Protein AF-A0A0S2UP82-F1 (afdb_monomer)

Nearest PDB structures (foldseek):
  8gy3-assembly1_A  TM=8.854E-01  e=1.194E-16  Gluconobacter oxydans
  8gy2-assembly1_B  TM=7.732E-01  e=1.915E-17  Gluconobacter oxydans 621H
  8xcm-assembly1_C  TM=7.818E-01  e=4.531E-17  Gluconobacter japonicus
  7w2j-assembly1_C  TM=7.957E-01  e=3.551E-15  Gluconobacter japonicus
  6onq-assembly1_A  TM=4.990E-01  e=2.376E+00  Methylorubrum extorquens

Structure (mmCIF, N/CA/C/O backbone):
data_AF-A0A0S2UP82-F1
#
_entry.id   AF-A0A0S2UP82-F1
#
loop_
_atom_site.group_PDB
_atom_site.id
_atom_site.type_symbol
_atom_site.label_atom_id
_atom_site.label_alt_id
_atom_site.label_comp_id
_atom_site.label_asym_id
_atom_site.label_entity_id
_atom_site.label_seq_id
_atom_site.pdbx_PDB_ins_code
_atom_site.Cartn_x
_atom_site.Cartn_y
_atom_site.Cartn_z
_atom_site.occupancy
_atom_site.B_iso_or_equiv
_atom_site.auth_seq_id
_atom_site.auth_comp_id
_atom_site.auth_asym_id
_atom_site.auth_atom_id
_atom_site.pdbx_PDB_model_num
ATOM 1 N N . MET A 1 1 ? -39.864 35.328 -33.138 1.00 43.16 1 MET A N 1
ATOM 2 C CA . MET A 1 1 ? -38.556 34.796 -33.586 1.00 43.16 1 MET A CA 1
ATOM 3 C C . MET A 1 1 ? -37.488 35.324 -32.636 1.00 43.16 1 MET A C 1
ATOM 5 O O . MET A 1 1 ? -37.405 36.530 -32.463 1.00 43.16 1 MET A O 1
ATOM 9 N N . LEU A 1 2 ? -36.762 34.452 -31.930 1.00 46.56 2 LEU A N 1
ATOM 10 C CA . LEU A 1 2 ? -35.739 34.853 -30.951 1.00 46.56 2 LEU A CA 1
ATOM 11 C C . LEU A 1 2 ? -34.425 35.199 -31.675 1.00 46.56 2 LEU A C 1
ATOM 13 O O . LEU A 1 2 ? -33.705 34.295 -32.091 1.00 46.56 2 LEU A O 1
ATOM 17 N N . ASN A 1 3 ? -34.110 36.494 -31.800 1.00 61.91 3 ASN A N 1
ATOM 18 C CA . ASN A 1 3 ? -32.797 36.988 -32.236 1.00 61.91 3 ASN A CA 1
ATOM 19 C C . ASN A 1 3 ? -31.794 36.856 -31.080 1.00 61.91 3 ASN A C 1
ATOM 21 O O . ASN A 1 3 ? -31.500 37.817 -30.373 1.00 61.91 3 ASN A O 1
ATOM 25 N N . ILE A 1 4 ? -31.288 35.643 -30.855 1.00 60.47 4 ILE A N 1
ATOM 26 C CA . ILE A 1 4 ? -30.150 35.444 -29.953 1.00 60.47 4 ILE A CA 1
ATOM 27 C C . ILE A 1 4 ? -28.908 35.936 -30.695 1.00 60.47 4 ILE A C 1
ATOM 29 O O . ILE A 1 4 ? -28.496 35.348 -31.697 1.00 60.47 4 ILE A O 1
ATOM 33 N N . ASN A 1 5 ? -28.331 37.035 -30.216 1.00 81.06 5 ASN A N 1
ATOM 34 C CA . ASN A 1 5 ? -27.203 37.691 -30.862 1.00 81.06 5 ASN A CA 1
ATOM 35 C C . ASN A 1 5 ? -25.963 36.772 -30.807 1.00 81.06 5 ASN A C 1
ATOM 37 O O . ASN A 1 5 ? -25.703 36.127 -29.787 1.00 81.06 5 ASN A O 1
ATOM 41 N N . PHE A 1 6 ? -25.178 36.695 -31.886 1.00 78.88 6 PHE A N 1
ATOM 42 C CA . PHE A 1 6 ? -24.042 35.761 -32.021 1.00 78.88 6 PHE A CA 1
ATOM 43 C C . PHE A 1 6 ? -23.052 35.833 -30.837 1.00 78.88 6 PHE A C 1
ATOM 45 O O . PHE A 1 6 ? -22.514 34.812 -30.396 1.00 78.88 6 PHE A O 1
ATOM 52 N N . LEU A 1 7 ? -22.877 37.027 -30.256 1.00 77.50 7 LEU A N 1
ATOM 53 C CA . LEU A 1 7 ? -22.062 37.254 -29.058 1.00 77.50 7 LEU A CA 1
ATOM 54 C C . LEU A 1 7 ? -22.551 36.480 -27.821 1.00 77.50 7 LEU A C 1
ATOM 56 O O . LEU A 1 7 ? -21.724 35.973 -27.061 1.00 77.50 7 LEU A O 1
ATOM 60 N N . GLU A 1 8 ? -23.862 36.353 -27.607 1.00 81.12 8 GLU A N 1
ATOM 61 C CA . GLU A 1 8 ? -24.421 35.647 -26.445 1.00 81.12 8 GLU A CA 1
ATOM 62 C C . GLU A 1 8 ? -24.171 34.140 -26.534 1.00 81.12 8 GLU A C 1
ATOM 64 O O . GLU A 1 8 ? -23.766 33.509 -25.552 1.00 81.12 8 GLU A O 1
ATOM 69 N N . ILE A 1 9 ? -24.320 33.565 -27.733 1.00 81.88 9 ILE A N 1
ATOM 70 C CA . ILE A 1 9 ? -23.999 32.156 -28.002 1.00 81.88 9 ILE A CA 1
ATOM 71 C C . ILE A 1 9 ? -22.512 31.902 -27.727 1.00 81.88 9 ILE A C 1
ATOM 73 O O . ILE A 1 9 ? -22.159 30.920 -27.057 1.00 81.88 9 ILE A O 1
ATOM 77 N N . LEU A 1 10 ? -21.640 32.813 -28.173 1.00 84.31 10 LEU A N 1
ATOM 78 C CA . LEU A 1 10 ? -20.202 32.739 -27.929 1.00 84.31 10 LEU A CA 1
ATOM 79 C C . LEU A 1 10 ? -19.894 32.780 -26.420 1.00 84.31 10 LEU A C 1
ATOM 81 O O . LEU A 1 10 ? -19.148 31.935 -25.912 1.00 84.31 10 LEU A O 1
ATOM 85 N N . LEU A 1 11 ? -20.518 33.698 -25.675 1.00 84.00 11 LEU A N 1
ATOM 86 C CA . LEU A 1 11 ? -20.323 33.851 -24.230 1.00 84.00 11 LEU A CA 1
ATOM 87 C C . LEU A 1 11 ? -20.785 32.603 -23.453 1.00 84.00 11 LEU A C 1
ATOM 89 O O . LEU A 1 11 ? -20.078 32.102 -22.566 1.00 84.00 11 LEU A O 1
ATOM 93 N N . ILE A 1 12 ? -21.939 32.034 -23.812 1.00 83.19 12 ILE A N 1
ATOM 94 C CA . ILE A 1 12 ? -22.457 30.787 -23.226 1.00 83.19 12 ILE A CA 1
ATOM 95 C C . ILE A 1 12 ? -21.502 29.619 -23.517 1.00 83.19 12 ILE A C 1
ATOM 97 O O . ILE A 1 12 ? -21.200 28.811 -22.628 1.00 83.19 12 ILE A O 1
ATOM 101 N N . PHE A 1 13 ? -20.963 29.536 -24.734 1.00 86.00 13 PHE A N 1
ATOM 102 C CA . PHE A 1 13 ? -20.008 28.496 -25.109 1.00 86.00 13 PHE A CA 1
ATOM 103 C C . PHE A 1 13 ? -18.685 28.619 -24.331 1.00 86.00 13 PHE A C 1
ATOM 105 O O . PHE A 1 13 ? -18.227 27.641 -23.719 1.00 86.00 13 PHE A O 1
ATOM 112 N N . PHE A 1 14 ? -18.110 29.823 -24.247 1.00 85.94 14 PHE A N 1
ATOM 113 C CA . PHE A 1 14 ? -16.882 30.087 -23.488 1.00 85.94 14 PHE A CA 1
ATOM 114 C C . PHE A 1 14 ? -17.053 29.824 -21.987 1.00 85.94 14 PHE A C 1
ATOM 116 O O . PHE A 1 14 ? -16.216 29.150 -21.370 1.00 85.94 14 PHE A O 1
ATOM 123 N N . THR A 1 15 ? -18.161 30.264 -21.386 1.00 80.12 15 THR A N 1
ATOM 124 C CA . THR A 1 15 ? -18.446 29.992 -19.966 1.00 80.12 15 THR A CA 1
ATOM 125 C C . THR A 1 15 ? -18.616 28.492 -19.697 1.00 80.12 15 THR A C 1
ATOM 127 O O . THR A 1 15 ? -18.118 27.988 -18.680 1.00 80.12 15 THR A O 1
ATOM 130 N N . LYS A 1 16 ? -19.232 27.734 -20.616 1.00 81.12 16 LYS A N 1
ATOM 131 C CA . LYS A 1 16 ? -19.351 26.265 -20.532 1.00 81.12 16 LYS A CA 1
ATOM 132 C C . LYS A 1 16 ? -17.984 25.576 -20.623 1.00 81.12 16 LYS A C 1
ATOM 134 O O . LYS A 1 16 ? -17.706 24.668 -19.827 1.00 81.12 16 LYS A O 1
ATOM 139 N N . ILE A 1 17 ? -17.094 26.037 -21.506 1.00 81.12 17 ILE A N 1
ATOM 140 C CA . ILE A 1 17 ? -15.707 25.548 -21.605 1.00 81.12 17 ILE A CA 1
ATOM 141 C C . ILE A 1 17 ? -14.932 25.819 -20.312 1.00 81.12 17 ILE A C 1
ATOM 143 O O . ILE A 1 17 ? -14.298 24.904 -19.772 1.00 81.12 17 ILE A O 1
ATOM 147 N N . LEU A 1 18 ? -14.998 27.040 -19.775 1.00 78.81 18 LEU A N 1
ATOM 148 C CA . LEU A 1 18 ? -14.303 27.414 -18.539 1.00 78.81 18 LEU A CA 1
ATOM 149 C C . LEU A 1 18 ? -14.816 26.612 -17.333 1.00 78.81 18 LEU A C 1
ATOM 151 O O . LEU A 1 18 ? -14.011 26.052 -16.575 1.00 78.81 18 LEU A O 1
ATOM 155 N N . LYS A 1 19 ? -16.141 26.454 -17.195 1.00 70.38 19 LYS A N 1
ATOM 156 C CA . LYS A 1 19 ? -16.761 25.592 -16.170 1.00 70.38 19 LYS A CA 1
ATOM 157 C C . LYS A 1 19 ? -16.273 24.143 -16.294 1.00 70.38 19 LYS A C 1
ATOM 159 O O . LYS A 1 19 ? -15.897 23.536 -15.286 1.00 70.38 19 LYS A O 1
ATOM 164 N N . ASN A 1 20 ? -16.189 23.599 -17.509 1.00 71.56 20 ASN A N 1
ATOM 165 C CA . ASN A 1 20 ? -15.676 22.247 -17.751 1.00 71.56 20 ASN A CA 1
ATOM 166 C C . ASN A 1 20 ? -14.179 22.105 -17.433 1.00 71.56 20 ASN A C 1
ATOM 168 O O . ASN A 1 20 ? -13.792 21.142 -16.761 1.00 71.56 20 ASN A O 1
ATOM 172 N N . LYS A 1 21 ? -13.337 23.071 -17.827 1.00 67.88 21 LYS A N 1
ATOM 173 C CA . LYS A 1 21 ? -11.904 23.102 -17.474 1.00 67.88 21 LYS A CA 1
ATOM 174 C C . LYS A 1 21 ? -11.711 23.132 -15.952 1.00 67.88 21 LYS A C 1
ATOM 176 O O . LYS A 1 21 ? -10.956 22.312 -15.419 1.00 67.88 21 LYS A O 1
ATOM 181 N N . LYS A 1 22 ? -12.452 23.985 -15.229 1.00 64.62 22 LYS A N 1
ATOM 182 C CA . LYS A 1 22 ? -12.418 24.069 -13.753 1.00 64.62 22 LYS A CA 1
ATOM 183 C C . LYS A 1 22 ? -12.887 22.764 -13.097 1.00 64.62 22 LYS A C 1
ATOM 185 O O . LYS A 1 22 ? -12.202 22.232 -12.219 1.00 64.62 22 LYS A O 1
ATOM 190 N N . LYS A 1 23 ? -13.990 22.174 -13.576 1.00 64.38 23 LYS A N 1
ATOM 191 C CA . LYS A 1 23 ? -14.510 20.875 -13.103 1.00 64.38 23 LYS A CA 1
ATOM 192 C C . LYS A 1 23 ? -13.498 19.743 -13.320 1.00 64.38 23 LYS A C 1
ATOM 194 O O . LYS A 1 23 ? -13.302 18.916 -12.426 1.00 64.38 23 LYS A O 1
ATOM 199 N N . ASN A 1 24 ? -12.809 19.723 -14.461 1.00 70.69 24 ASN A N 1
ATOM 200 C CA . ASN A 1 24 ? -11.769 18.736 -14.764 1.00 70.69 24 ASN A CA 1
ATOM 201 C C . ASN A 1 24 ? -10.508 18.922 -13.906 1.00 70.69 24 ASN A C 1
ATOM 203 O O . ASN A 1 24 ? -9.980 17.932 -13.389 1.00 70.69 24 ASN A O 1
ATOM 207 N N . LYS A 1 25 ? -10.069 20.166 -13.671 1.00 69.88 25 LYS A N 1
ATOM 208 C CA . LYS A 1 25 ? -8.961 20.482 -12.750 1.00 69.88 25 LYS A CA 1
ATOM 209 C C . LYS A 1 25 ? -9.277 20.006 -11.327 1.00 69.88 25 LYS A C 1
ATOM 211 O O . LYS A 1 25 ? -8.476 19.278 -10.737 1.00 69.88 25 LYS A O 1
ATOM 216 N N . ASN A 1 26 ? -10.480 20.293 -10.827 1.00 72.44 26 ASN A N 1
ATOM 217 C CA . ASN A 1 26 ? -10.933 19.847 -9.505 1.00 72.44 26 ASN A CA 1
ATOM 218 C C . ASN A 1 26 ? -10.991 18.316 -9.401 1.00 72.44 26 ASN A C 1
ATOM 220 O O . ASN A 1 26 ? -10.474 17.742 -8.441 1.00 72.44 26 ASN A O 1
ATOM 224 N N . LYS A 1 27 ? -11.527 17.627 -10.418 1.00 70.00 27 LYS A N 1
ATOM 225 C CA . LYS A 1 27 ? -11.509 16.154 -10.477 1.00 70.00 27 LYS A CA 1
ATOM 226 C C . LYS A 1 27 ? -10.083 15.594 -10.430 1.00 70.00 27 LYS A C 1
ATOM 228 O O . LYS A 1 27 ? -9.833 14.652 -9.679 1.00 70.00 27 LYS A O 1
ATOM 233 N N . LYS A 1 28 ? -9.138 16.172 -11.182 1.00 71.38 28 LYS A N 1
ATOM 234 C CA . LYS A 1 28 ? -7.728 15.738 -11.195 1.00 71.38 28 LYS A CA 1
ATOM 235 C C . LYS A 1 28 ? -7.081 15.881 -9.812 1.00 71.38 28 LYS A C 1
ATOM 237 O O . LYS A 1 28 ? -6.423 14.945 -9.359 1.00 71.38 28 LYS A O 1
ATOM 242 N N . ILE A 1 29 ? -7.326 16.996 -9.119 1.00 74.00 29 ILE A N 1
ATOM 243 C CA . ILE A 1 29 ? -6.848 17.229 -7.744 1.00 74.00 29 ILE A CA 1
ATOM 244 C C . ILE A 1 29 ? -7.443 16.195 -6.778 1.00 74.00 29 ILE A C 1
ATOM 246 O O . ILE A 1 29 ? -6.703 15.580 -6.007 1.00 74.00 29 ILE A O 1
ATOM 250 N N . ILE A 1 30 ? -8.755 15.947 -6.851 1.00 74.00 30 ILE A N 1
ATOM 251 C CA . ILE A 1 30 ? -9.441 14.960 -6.003 1.00 74.00 30 ILE A CA 1
ATOM 252 C C . ILE A 1 30 ? -8.866 13.555 -6.224 1.00 74.00 30 ILE A C 1
ATOM 254 O O . ILE A 1 30 ? -8.576 12.856 -5.254 1.00 74.00 30 ILE A O 1
ATOM 258 N N . TYR A 1 31 ? -8.655 13.135 -7.475 1.00 79.75 31 TYR A N 1
ATOM 259 C CA . TYR A 1 31 ? -8.069 11.823 -7.764 1.00 79.75 31 TYR A CA 1
ATOM 260 C C . TYR A 1 31 ? -6.619 11.709 -7.295 1.00 79.75 31 TYR A C 1
ATOM 262 O O . TYR A 1 31 ? -6.248 10.649 -6.792 1.00 79.75 31 TYR A O 1
ATOM 270 N N . LYS A 1 32 ? -5.821 12.783 -7.401 1.00 79.62 32 LYS A N 1
ATOM 271 C CA . LYS A 1 32 ? -4.445 12.809 -6.883 1.00 79.62 32 LYS A CA 1
ATOM 272 C C . LYS A 1 32 ? -4.434 12.638 -5.362 1.00 79.62 32 LYS A C 1
ATOM 274 O O . LYS A 1 32 ? -3.778 11.718 -4.891 1.00 79.62 32 LYS A O 1
ATOM 279 N N . LYS A 1 33 ? -5.230 13.417 -4.617 1.00 82.25 33 LYS A N 1
ATOM 280 C CA . LYS A 1 33 ? -5.350 13.291 -3.148 1.00 82.25 33 LYS A CA 1
ATOM 281 C C . LYS A 1 33 ? -5.893 11.925 -2.721 1.00 82.25 33 LYS A C 1
ATOM 283 O O . LYS A 1 33 ? -5.390 11.308 -1.788 1.00 82.25 33 LYS A O 1
ATOM 288 N N . ALA A 1 34 ? -6.903 11.408 -3.422 1.00 85.56 34 ALA A N 1
ATOM 289 C CA . ALA A 1 34 ? -7.441 10.080 -3.138 1.00 85.56 34 ALA A CA 1
ATOM 290 C C . ALA A 1 34 ? -6.420 8.969 -3.436 1.00 85.56 34 ALA A C 1
ATOM 292 O O . ALA A 1 34 ? -6.375 7.965 -2.726 1.00 85.56 34 ALA A O 1
ATOM 293 N N . GLY A 1 35 ? -5.612 9.129 -4.484 1.00 92.69 35 GLY A N 1
ATOM 294 C CA . GLY A 1 35 ? -4.557 8.192 -4.852 1.00 92.69 35 GLY A CA 1
ATOM 295 C C . GLY A 1 35 ? -3.378 8.228 -3.893 1.00 92.69 35 GLY A C 1
ATOM 296 O O . GLY A 1 35 ? -2.901 7.169 -3.490 1.00 92.69 35 GLY A O 1
ATOM 297 N N . GLU A 1 36 ? -2.994 9.424 -3.456 1.00 90.06 36 GLU A N 1
ATOM 298 C CA . GLU A 1 36 ? -2.035 9.641 -2.380 1.00 90.06 36 GLU A CA 1
ATOM 299 C C . GLU A 1 36 ? -2.496 8.908 -1.130 1.00 90.06 36 GLU A C 1
ATOM 301 O O . GLU A 1 36 ? -1.824 7.978 -0.696 1.00 90.06 36 GLU A O 1
ATOM 306 N N . TYR A 1 37 ? -3.703 9.208 -0.641 1.00 91.88 37 TYR A N 1
ATOM 307 C CA . TYR A 1 37 ? -4.282 8.533 0.517 1.00 91.88 37 TYR A CA 1
ATOM 308 C C . TYR A 1 37 ? -4.358 7.011 0.333 1.00 91.88 37 TYR A C 1
ATOM 310 O O . TYR A 1 37 ? -4.100 6.253 1.262 1.00 91.88 37 TYR A O 1
ATOM 318 N N . THR A 1 38 ? -4.646 6.534 -0.879 1.00 94.69 38 THR A N 1
ATOM 319 C CA . THR A 1 38 ? -4.621 5.097 -1.188 1.00 94.69 38 THR A CA 1
ATOM 320 C C . THR A 1 38 ? -3.208 4.516 -1.042 1.00 94.69 38 THR A C 1
ATOM 322 O O . THR A 1 38 ? -3.060 3.423 -0.501 1.00 94.69 38 THR A O 1
ATOM 325 N N . SER A 1 39 ? -2.161 5.238 -1.449 1.00 93.81 39 SER A N 1
ATOM 326 C CA . SER A 1 39 ? -0.767 4.812 -1.244 1.00 93.81 39 SER A CA 1
ATOM 327 C C . SER A 1 39 ? -0.398 4.731 0.245 1.00 93.81 39 SER A C 1
ATOM 329 O O . SER A 1 39 ? 0.290 3.791 0.653 1.00 93.81 39 SER A O 1
ATOM 331 N N . ILE A 1 40 ? -0.942 5.643 1.064 1.00 90.94 40 ILE A N 1
ATOM 332 C CA . ILE A 1 40 ? -0.829 5.620 2.529 1.00 90.94 40 ILE A CA 1
ATOM 333 C C . ILE A 1 40 ? -1.517 4.376 3.080 1.00 90.94 40 ILE A C 1
ATOM 335 O O . ILE A 1 40 ? -0.892 3.611 3.809 1.00 90.94 40 ILE A O 1
ATOM 339 N N . LEU A 1 41 ? -2.776 4.130 2.696 1.00 92.69 41 LEU A N 1
ATOM 340 C CA . LEU A 1 41 ? -3.543 2.958 3.130 1.00 92.69 41 LEU A CA 1
ATOM 341 C C . LEU A 1 41 ? -2.817 1.645 2.819 1.00 92.69 41 LEU A C 1
ATOM 343 O O . LEU A 1 41 ? -2.913 0.707 3.605 1.00 92.69 41 LEU A O 1
ATOM 347 N N . GLY A 1 42 ? -2.113 1.574 1.686 1.00 92.25 42 GLY A N 1
ATOM 348 C CA . GLY A 1 42 ? -1.332 0.407 1.279 1.00 92.25 42 GLY A CA 1
ATOM 349 C C . GLY A 1 42 ? 0.050 0.282 1.911 1.00 92.25 42 GLY A C 1
ATOM 350 O O . GLY A 1 42 ? 0.696 -0.748 1.709 1.00 92.25 42 GLY A O 1
ATOM 351 N N . ASN A 1 43 ? 0.494 1.302 2.651 1.00 91.12 43 ASN A N 1
ATOM 352 C CA . ASN A 1 43 ? 1.862 1.449 3.144 1.00 91.12 43 ASN A CA 1
ATOM 353 C C . ASN A 1 43 ? 2.904 1.333 2.011 1.00 91.12 43 ASN A C 1
ATOM 355 O O . ASN A 1 43 ? 3.945 0.699 2.154 1.00 91.12 43 ASN A O 1
ATOM 359 N N . CYS A 1 44 ? 2.606 1.901 0.835 1.00 92.75 44 CYS A N 1
ATOM 360 C CA . CYS A 1 44 ? 3.452 1.728 -0.348 1.00 92.75 44 CYS A CA 1
ATOM 361 C C . CYS A 1 44 ? 4.849 2.334 -0.150 1.00 92.75 44 CYS A C 1
ATOM 363 O O . CYS A 1 44 ? 5.836 1.754 -0.596 1.00 92.75 44 CYS A O 1
ATOM 365 N N . LEU A 1 45 ? 4.934 3.475 0.540 1.00 85.88 45 LEU A N 1
ATOM 366 C CA . LEU A 1 45 ? 6.183 4.205 0.747 1.00 85.88 45 LEU A CA 1
ATOM 367 C C . LEU A 1 45 ? 7.202 3.400 1.569 1.00 85.88 45 LEU A C 1
ATOM 369 O O . LEU A 1 45 ? 8.383 3.433 1.249 1.00 85.88 45 LEU A O 1
ATOM 373 N N . SER A 1 46 ? 6.769 2.633 2.579 1.00 83.81 46 SER A N 1
ATOM 374 C CA . SER A 1 46 ? 7.702 1.876 3.430 1.00 83.81 46 SER A CA 1
ATOM 375 C C . SER A 1 46 ? 8.464 0.805 2.658 1.00 83.81 46 SER A C 1
ATOM 377 O O . SER A 1 46 ?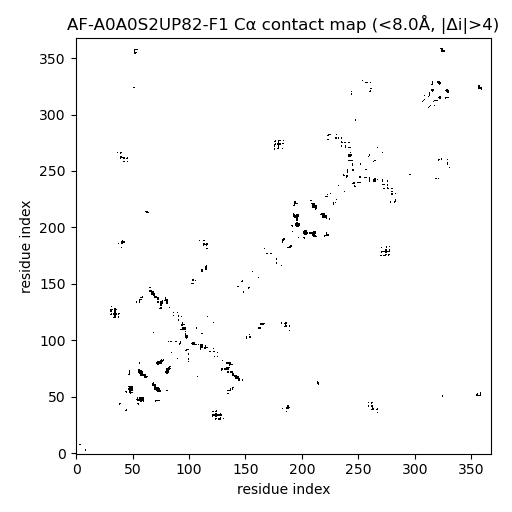 9.617 0.523 2.960 1.00 83.81 46 SER A O 1
ATOM 379 N N . CYS A 1 47 ? 7.811 0.192 1.670 1.00 88.56 47 CYS A N 1
ATOM 380 C CA . CYS A 1 47 ? 8.423 -0.829 0.836 1.00 88.56 47 CYS A CA 1
ATOM 381 C C . CYS A 1 47 ? 9.117 -0.211 -0.375 1.00 88.56 47 CYS A C 1
ATOM 383 O O . CYS A 1 47 ? 10.150 -0.709 -0.795 1.00 88.56 47 CYS A O 1
ATOM 385 N N . HIS A 1 48 ? 8.574 0.853 -0.958 1.00 94.06 48 HIS A N 1
ATOM 386 C CA . HIS A 1 48 ? 9.074 1.396 -2.218 1.00 94.06 48 HIS A CA 1
ATOM 387 C C . HIS A 1 48 ? 9.977 2.621 -2.057 1.00 94.06 48 HIS A C 1
ATOM 389 O O . HIS A 1 48 ? 10.224 3.296 -3.044 1.00 94.06 48 HIS A O 1
ATOM 395 N N . THR A 1 49 ? 10.511 2.897 -0.871 1.00 87.06 49 THR A N 1
ATOM 396 C CA . THR A 1 49 ? 11.443 4.011 -0.657 1.00 87.06 49 THR A CA 1
ATOM 397 C C . THR A 1 49 ? 12.546 3.570 0.292 1.00 87.06 49 THR A C 1
ATOM 399 O O . THR A 1 49 ? 12.275 3.193 1.432 1.00 87.06 49 THR A O 1
ATOM 402 N N . LEU A 1 50 ? 13.794 3.611 -0.173 1.00 84.69 50 LEU A N 1
ATOM 403 C CA . LEU A 1 50 ? 14.959 3.456 0.697 1.00 84.69 50 LEU A CA 1
ATOM 404 C C . LEU A 1 50 ? 15.106 4.671 1.621 1.00 84.69 50 LEU A C 1
ATOM 406 O O . LEU A 1 50 ? 14.731 5.781 1.252 1.00 84.69 50 LEU A O 1
ATOM 410 N N . ASN A 1 51 ? 15.692 4.485 2.805 1.00 76.31 51 ASN A N 1
ATOM 411 C CA . ASN A 1 51 ? 16.024 5.607 3.687 1.00 76.31 51 ASN A CA 1
ATOM 412 C C . ASN A 1 51 ? 16.945 6.593 2.945 1.00 76.31 51 ASN A C 1
ATOM 414 O O . ASN A 1 51 ? 17.975 6.184 2.411 1.00 76.31 51 ASN A O 1
ATOM 418 N N . GLY A 1 52 ? 16.549 7.869 2.881 1.00 73.56 52 GLY A N 1
ATOM 419 C CA . GLY A 1 52 ? 17.250 8.912 2.116 1.00 73.56 52 GLY A CA 1
ATOM 420 C C . GLY A 1 52 ? 17.134 8.791 0.588 1.00 73.56 52 GLY A C 1
ATOM 421 O O . GLY A 1 52 ? 17.673 9.630 -0.130 1.00 73.56 52 GLY A O 1
ATOM 422 N N . GLY A 1 53 ? 16.443 7.766 0.082 1.00 79.00 53 GLY A N 1
ATOM 423 C CA . GLY A 1 53 ? 16.193 7.555 -1.340 1.00 79.00 53 GLY A CA 1
ATOM 424 C C . GLY A 1 53 ? 14.983 8.333 -1.851 1.00 79.00 53 GLY A C 1
ATOM 425 O O . GLY A 1 53 ? 14.156 8.826 -1.080 1.00 79.00 53 GLY A O 1
ATOM 426 N N . ALA A 1 54 ? 14.863 8.411 -3.175 1.00 83.38 54 ALA A N 1
ATOM 427 C CA . ALA A 1 54 ? 13.738 9.080 -3.805 1.00 83.38 54 ALA A CA 1
ATOM 428 C C . ALA A 1 54 ? 12.410 8.335 -3.521 1.00 83.38 54 ALA A C 1
ATOM 430 O O . ALA A 1 54 ? 12.371 7.099 -3.519 1.00 83.38 54 ALA A O 1
ATOM 431 N N . PRO A 1 55 ? 11.296 9.047 -3.273 1.00 85.25 55 PRO A N 1
ATOM 432 C CA . PRO A 1 55 ? 10.014 8.411 -2.995 1.00 85.25 55 PRO A CA 1
ATOM 433 C C . PRO A 1 55 ? 9.589 7.441 -4.102 1.00 85.25 55 PRO A C 1
ATOM 435 O O . PRO A 1 55 ? 9.606 7.780 -5.282 1.00 85.25 55 PRO A O 1
ATOM 438 N N . PHE A 1 56 ? 9.138 6.246 -3.715 1.00 93.00 56 PHE A N 1
ATOM 439 C CA . PHE A 1 56 ? 8.609 5.216 -4.617 1.00 93.00 56 PHE A CA 1
ATOM 440 C C . PHE A 1 56 ? 9.627 4.608 -5.603 1.00 93.00 56 PHE A C 1
ATOM 442 O O . PHE A 1 56 ? 9.246 3.802 -6.461 1.00 93.00 56 PHE A O 1
ATOM 449 N N . SER A 1 57 ? 10.918 4.920 -5.459 1.00 93.56 57 SER A N 1
ATOM 450 C CA . SER A 1 57 ? 11.985 4.418 -6.326 1.00 93.56 57 SER A CA 1
ATOM 451 C C . SER A 1 57 ? 12.447 2.984 -6.033 1.00 93.56 57 SER A C 1
ATOM 453 O O . SER A 1 57 ? 13.335 2.475 -6.712 1.00 93.56 57 SER A O 1
ATOM 455 N N . GLY A 1 58 ? 11.853 2.308 -5.052 1.00 93.12 58 GLY A N 1
ATOM 456 C CA . GLY A 1 58 ? 12.177 0.933 -4.676 1.00 93.12 58 GLY A CA 1
ATOM 457 C C . GLY A 1 58 ? 13.507 0.782 -3.939 1.00 93.12 58 GLY A C 1
ATOM 458 O O . GLY A 1 58 ? 14.060 1.734 -3.391 1.00 93.12 58 GLY A O 1
ATOM 459 N N . GLY A 1 59 ? 14.014 -0.451 -3.928 1.00 89.94 59 GLY A N 1
ATOM 460 C CA . GLY A 1 59 ? 15.348 -0.805 -3.441 1.00 89.94 59 GLY A CA 1
ATOM 461 C C . GLY A 1 59 ? 15.408 -1.364 -2.018 1.00 89.94 59 GLY A C 1
ATOM 462 O O . GLY A 1 59 ? 16.480 -1.815 -1.609 1.00 89.94 59 GLY A O 1
ATOM 463 N N . VAL A 1 60 ? 14.288 -1.387 -1.288 1.00 88.44 60 VAL A N 1
ATOM 464 C CA . VAL A 1 60 ? 14.203 -1.969 0.060 1.00 88.44 60 VAL A CA 1
ATOM 465 C C . VAL A 1 60 ? 14.304 -3.491 -0.028 1.00 88.44 60 VAL A C 1
ATOM 467 O O . VAL A 1 60 ? 13.572 -4.137 -0.783 1.00 88.44 60 VAL A O 1
ATOM 470 N N . SER A 1 61 ? 15.205 -4.066 0.767 1.00 88.88 61 SER A N 1
ATOM 471 C CA . SER A 1 61 ? 15.446 -5.507 0.822 1.00 88.88 61 SER A CA 1
ATOM 472 C C . SER A 1 61 ? 14.594 -6.161 1.906 1.00 88.88 61 SER A C 1
ATOM 474 O O . SER A 1 61 ? 14.794 -5.925 3.096 1.00 88.88 61 SER A O 1
ATOM 476 N N . ILE A 1 62 ? 13.678 -7.038 1.509 1.00 84.31 62 ILE A N 1
ATOM 477 C CA . ILE A 1 62 ? 12.860 -7.848 2.411 1.00 84.31 62 ILE A CA 1
ATOM 478 C C . ILE A 1 62 ? 13.546 -9.203 2.576 1.00 84.31 62 ILE A C 1
ATOM 480 O O . ILE A 1 62 ? 13.571 -10.022 1.653 1.00 84.31 62 ILE A O 1
ATOM 484 N N . LYS A 1 63 ? 14.113 -9.440 3.761 1.00 81.38 63 LYS A N 1
ATOM 485 C CA . LYS A 1 63 ? 14.675 -10.741 4.131 1.00 81.38 63 LYS A CA 1
ATOM 486 C C . LYS A 1 63 ? 13.539 -11.688 4.515 1.00 81.38 63 LYS A C 1
ATOM 488 O O . LYS A 1 63 ? 12.675 -11.342 5.314 1.00 81.38 63 LYS A O 1
ATOM 493 N N . THR A 1 64 ? 13.544 -12.879 3.933 1.00 77.25 64 THR A N 1
ATOM 494 C CA . THR A 1 64 ? 12.593 -13.955 4.229 1.00 77.25 64 THR A CA 1
ATOM 495 C C . THR A 1 64 ? 13.355 -15.256 4.455 1.00 77.25 64 THR A C 1
ATOM 497 O O . THR A 1 64 ? 14.511 -15.383 4.047 1.00 77.25 64 THR A O 1
ATOM 500 N N . LYS A 1 65 ? 12.692 -16.273 5.015 1.00 75.38 65 LYS A N 1
ATOM 501 C CA . LYS A 1 65 ? 13.271 -17.625 5.131 1.00 75.38 65 LYS A CA 1
ATOM 502 C C . LYS A 1 65 ? 13.670 -18.246 3.781 1.00 75.38 65 LYS A C 1
ATOM 504 O O . LYS A 1 65 ? 14.511 -19.133 3.737 1.00 75.38 65 LYS A O 1
ATOM 509 N N . PHE A 1 66 ? 13.098 -17.746 2.686 1.00 78.31 66 PHE A N 1
ATOM 510 C CA . PHE A 1 66 ? 13.323 -18.229 1.324 1.00 78.31 66 PHE A CA 1
ATOM 511 C C . PHE A 1 66 ? 14.364 -17.405 0.548 1.00 78.31 66 PHE A C 1
ATOM 513 O O . PHE A 1 66 ? 14.634 -17.695 -0.615 1.00 78.31 66 PHE A O 1
ATOM 520 N N . GLY A 1 67 ? 14.946 -16.370 1.163 1.00 85.25 67 GLY A N 1
ATOM 521 C CA . GLY A 1 67 ? 15.908 -15.466 0.533 1.00 85.25 67 GLY A CA 1
ATOM 522 C C . GLY A 1 67 ? 15.490 -13.996 0.596 1.00 85.25 67 GLY A C 1
ATOM 523 O O . GLY A 1 67 ? 14.624 -13.607 1.384 1.00 85.25 67 GLY A O 1
ATOM 524 N N . ILE A 1 68 ? 16.126 -13.171 -0.232 1.00 87.94 68 ILE A N 1
ATOM 525 C CA . ILE A 1 68 ? 15.977 -11.713 -0.247 1.00 87.94 68 ILE A CA 1
ATOM 526 C C . ILE A 1 68 ? 15.126 -11.287 -1.444 1.00 87.94 68 ILE A C 1
ATOM 528 O O . ILE A 1 68 ? 15.468 -11.556 -2.600 1.00 87.94 68 ILE A O 1
ATOM 532 N N . ILE A 1 69 ? 14.037 -10.573 -1.167 1.00 89.75 69 ILE A N 1
ATOM 533 C CA . ILE A 1 69 ? 13.178 -9.946 -2.174 1.00 89.75 69 ILE A CA 1
ATOM 534 C C . ILE A 1 69 ? 13.436 -8.445 -2.142 1.00 89.75 69 ILE A C 1
ATOM 536 O O . ILE A 1 69 ? 13.244 -7.813 -1.110 1.00 89.75 69 ILE A O 1
ATOM 540 N N . ASN A 1 70 ? 13.835 -7.869 -3.270 1.00 92.75 70 ASN A N 1
ATOM 541 C CA . ASN A 1 70 ? 14.037 -6.433 -3.393 1.00 92.75 70 ASN A CA 1
ATOM 542 C C . ASN A 1 70 ? 12.793 -5.780 -3.994 1.00 92.75 70 ASN A C 1
ATOM 544 O O . ASN A 1 70 ? 12.218 -6.273 -4.971 1.00 92.75 70 ASN A O 1
ATOM 548 N N . THR A 1 71 ? 12.355 -4.673 -3.404 1.00 93.06 71 THR A N 1
ATOM 549 C CA . THR A 1 71 ? 11.180 -3.948 -3.886 1.00 93.06 71 THR A CA 1
ATOM 550 C C . THR A 1 71 ? 11.515 -3.161 -5.156 1.00 93.06 71 THR A C 1
ATOM 552 O O . THR A 1 71 ? 12.575 -2.535 -5.238 1.00 93.06 71 THR A O 1
ATOM 555 N N . PRO A 1 72 ? 10.643 -3.183 -6.177 1.00 94.88 72 PRO A N 1
ATOM 556 C CA . PRO A 1 72 ? 10.905 -2.479 -7.423 1.00 94.88 72 PRO A CA 1
ATOM 557 C C . PRO A 1 72 ? 10.625 -0.977 -7.305 1.00 94.88 72 PRO A C 1
ATOM 559 O O . PRO A 1 72 ? 9.831 -0.540 -6.473 1.00 94.88 72 PRO A O 1
ATOM 562 N N . ASN A 1 73 ? 11.210 -0.205 -8.206 1.00 96.06 73 ASN A N 1
ATOM 563 C CA . ASN A 1 73 ? 10.836 1.157 -8.532 1.00 96.06 73 ASN A CA 1
ATOM 564 C C . ASN A 1 73 ? 9.422 1.178 -9.138 1.00 96.06 73 ASN A C 1
ATOM 566 O O . ASN A 1 73 ? 9.166 0.539 -10.164 1.00 96.06 73 ASN A O 1
ATOM 570 N N . ILE A 1 74 ? 8.498 1.890 -8.489 1.00 96.50 74 ILE A N 1
ATOM 571 C CA . ILE A 1 74 ? 7.101 2.031 -8.933 1.00 96.50 74 ILE A CA 1
ATOM 572 C C . ILE A 1 74 ? 6.763 3.448 -9.406 1.00 96.50 74 ILE A C 1
ATOM 574 O O . ILE A 1 74 ? 5.588 3.772 -9.582 1.00 96.50 74 ILE A O 1
ATOM 578 N N . THR A 1 75 ? 7.777 4.275 -9.658 1.00 96.31 75 THR A N 1
ATOM 579 C CA . THR A 1 75 ? 7.605 5.528 -10.402 1.00 96.31 75 THR A CA 1
ATOM 580 C C . THR A 1 75 ? 7.291 5.245 -11.871 1.00 96.31 75 THR A C 1
ATOM 582 O O . THR A 1 75 ? 7.503 4.137 -12.379 1.00 96.31 75 THR A O 1
ATOM 585 N N . PHE A 1 76 ? 6.799 6.250 -12.595 1.00 96.31 76 PHE A N 1
ATOM 586 C CA . PHE A 1 76 ? 6.456 6.113 -14.013 1.00 96.31 76 PHE A CA 1
ATOM 587 C C . PHE A 1 76 ? 7.654 6.273 -14.959 1.00 96.31 76 PHE A C 1
ATOM 589 O O . PHE A 1 76 ? 7.482 6.473 -16.162 1.00 96.31 76 PHE A O 1
ATOM 596 N N . ASN A 1 77 ? 8.878 6.072 -14.460 1.00 96.88 77 ASN A N 1
ATOM 597 C CA . ASN A 1 77 ? 10.044 5.917 -15.316 1.00 96.88 77 ASN A CA 1
ATOM 598 C C . ASN A 1 77 ? 9.850 4.738 -16.301 1.00 96.88 77 ASN A C 1
ATOM 600 O O . ASN A 1 77 ? 9.469 3.629 -15.908 1.00 96.88 77 ASN A O 1
ATOM 604 N N . LYS A 1 78 ? 10.099 4.973 -17.598 1.00 95.12 78 LYS A N 1
ATOM 605 C CA . LYS A 1 78 ? 9.865 3.986 -18.672 1.00 95.12 78 LYS A CA 1
ATOM 606 C C . LYS A 1 78 ? 10.876 2.830 -18.669 1.00 95.12 78 LYS A C 1
ATOM 608 O O . LYS A 1 78 ? 10.512 1.719 -19.060 1.00 95.12 78 LYS A O 1
ATOM 613 N N . LYS A 1 79 ? 12.123 3.072 -18.252 1.00 94.50 79 LYS A N 1
ATOM 614 C CA . LYS A 1 79 ? 13.212 2.078 -18.263 1.00 94.50 79 LYS A CA 1
ATOM 615 C C . LYS A 1 79 ? 13.154 1.216 -17.002 1.00 94.50 79 LYS A C 1
ATOM 617 O O . LYS A 1 79 ? 12.916 0.007 -17.068 1.00 94.50 79 LYS A O 1
ATOM 622 N N . ASN A 1 80 ? 13.258 1.865 -15.849 1.00 94.00 80 ASN A N 1
ATOM 623 C CA . ASN A 1 80 ? 13.458 1.198 -14.568 1.00 94.00 80 ASN A CA 1
ATOM 624 C C . ASN A 1 80 ? 12.184 1.088 -13.711 1.00 94.00 80 ASN A C 1
ATOM 626 O O . ASN A 1 80 ? 12.091 0.187 -12.876 1.00 94.00 80 ASN A O 1
ATOM 630 N N . GLY A 1 81 ? 11.175 1.921 -13.970 1.00 95.38 81 GLY A N 1
ATOM 631 C CA . GLY A 1 81 ? 9.905 1.936 -13.241 1.00 95.38 81 GLY A CA 1
ATOM 632 C C . GLY A 1 81 ? 8.774 1.127 -13.892 1.00 95.38 81 GLY A C 1
ATOM 633 O O . GLY A 1 81 ? 8.984 0.133 -14.611 1.00 95.38 81 GLY A O 1
ATOM 634 N N . ILE A 1 82 ? 7.544 1.584 -13.638 1.00 95.94 82 ILE A N 1
ATOM 635 C CA . ILE A 1 82 ? 6.287 1.040 -14.174 1.00 95.94 82 ILE A CA 1
ATOM 636 C C . ILE A 1 82 ? 5.718 1.869 -15.335 1.00 95.94 82 ILE A C 1
ATOM 638 O O . ILE A 1 82 ? 4.588 1.625 -15.749 1.00 95.94 82 ILE A O 1
ATOM 642 N N . GLY A 1 83 ? 6.489 2.803 -15.904 1.00 95.06 83 GLY A N 1
ATOM 643 C CA . GLY A 1 83 ? 6.017 3.750 -16.927 1.00 95.06 83 GLY A CA 1
ATOM 644 C C . GLY A 1 83 ? 5.443 3.127 -18.205 1.00 95.06 83 GLY A C 1
ATOM 645 O O . GLY A 1 83 ? 4.658 3.765 -18.897 1.00 95.06 83 GLY A O 1
ATOM 646 N N . LYS A 1 84 ? 5.798 1.871 -18.506 1.00 94.44 84 LYS A N 1
ATOM 647 C CA . LYS A 1 84 ? 5.264 1.102 -19.648 1.00 94.44 84 LYS A CA 1
ATOM 648 C C . LYS A 1 84 ? 3.959 0.348 -19.331 1.00 94.44 84 LYS A C 1
ATOM 650 O O . LYS A 1 84 ? 3.372 -0.262 -20.218 1.00 94.44 84 LYS A O 1
ATOM 655 N N . ILE A 1 85 ? 3.501 0.342 -18.076 1.00 94.81 85 ILE A N 1
ATOM 656 C CA . ILE A 1 85 ? 2.278 -0.357 -17.659 1.00 94.81 85 ILE A CA 1
ATOM 657 C C . ILE A 1 85 ? 1.085 0.596 -17.780 1.00 94.81 85 ILE A C 1
ATOM 659 O O . ILE A 1 85 ? 1.033 1.618 -17.103 1.00 94.81 85 ILE A O 1
ATOM 663 N N . ASN A 1 86 ? 0.081 0.234 -18.580 1.00 95.88 86 ASN A N 1
ATOM 664 C CA . ASN A 1 86 ? -1.192 0.961 -18.615 1.00 95.88 86 ASN A CA 1
ATOM 665 C C . ASN A 1 86 ? -2.092 0.616 -17.405 1.00 95.88 86 ASN A C 1
ATOM 667 O O . ASN A 1 86 ? -1.837 -0.326 -16.653 1.00 95.88 86 ASN A O 1
ATOM 671 N N . LEU A 1 87 ? -3.203 1.338 -17.220 1.00 96.56 87 LEU A N 1
ATOM 672 C CA . LEU A 1 87 ? -4.105 1.125 -16.077 1.00 96.56 87 LEU A CA 1
ATOM 673 C C . LEU A 1 87 ? -4.621 -0.325 -15.974 1.00 96.56 87 LEU A C 1
ATOM 675 O O . LEU A 1 87 ? -4.737 -0.862 -14.870 1.00 96.56 87 LEU A O 1
ATOM 679 N N . ARG A 1 88 ? -4.914 -0.982 -17.106 1.00 96.00 88 ARG A N 1
ATOM 680 C CA . ARG A 1 88 ? -5.380 -2.381 -17.129 1.00 96.00 88 ARG A CA 1
ATOM 681 C C . ARG A 1 88 ? -4.294 -3.322 -16.608 1.00 96.00 88 ARG A C 1
ATOM 683 O O . ARG A 1 88 ? -4.585 -4.176 -15.767 1.00 96.00 88 ARG A O 1
ATOM 690 N N . GLY A 1 89 ? -3.056 -3.125 -17.057 1.00 95.88 89 GLY A N 1
ATOM 691 C CA . GLY A 1 89 ? -1.881 -3.830 -16.556 1.00 95.88 89 GLY A CA 1
ATOM 692 C C . GLY A 1 89 ? -1.686 -3.608 -15.058 1.00 95.88 89 GLY A C 1
ATOM 693 O O . GLY A 1 89 ? -1.568 -4.577 -14.3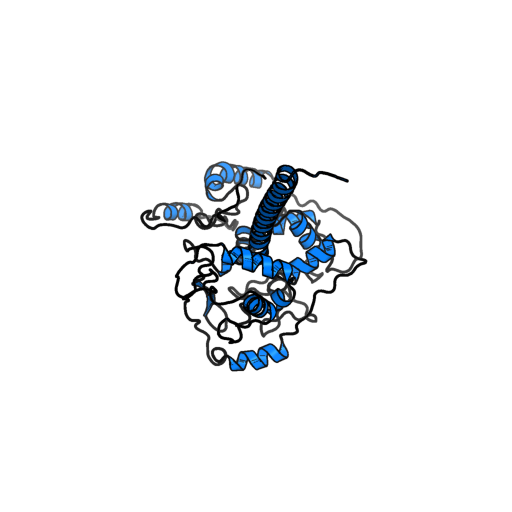18 1.00 95.88 89 GLY A O 1
ATOM 694 N N . PHE A 1 90 ? -1.780 -2.365 -14.582 1.00 96.88 90 PHE A N 1
ATOM 695 C CA . PHE A 1 90 ? -1.625 -2.036 -13.162 1.00 96.88 90 PHE A CA 1
ATOM 696 C C . PHE A 1 90 ? -2.699 -2.698 -12.285 1.00 96.88 90 PHE A C 1
ATOM 698 O O . PHE A 1 90 ? -2.393 -3.284 -11.245 1.00 96.88 90 PHE A O 1
ATOM 705 N N . ILE A 1 91 ? -3.959 -2.694 -12.735 1.00 95.94 91 ILE A N 1
ATOM 706 C CA . ILE A 1 91 ? -5.044 -3.427 -12.067 1.00 95.94 91 ILE A CA 1
ATOM 707 C C . ILE A 1 91 ? -4.736 -4.928 -12.029 1.00 95.94 91 ILE A C 1
ATOM 709 O O . ILE A 1 91 ? -4.965 -5.557 -10.995 1.00 95.94 91 ILE A O 1
ATOM 713 N N . LYS A 1 92 ? -4.218 -5.509 -13.119 1.00 94.25 92 LYS A N 1
ATOM 714 C CA . LYS A 1 92 ? -3.824 -6.926 -13.171 1.00 94.25 92 LYS A CA 1
ATOM 715 C C . LYS A 1 92 ? -2.663 -7.212 -12.213 1.00 94.25 92 LYS A C 1
ATOM 717 O O . LYS A 1 92 ? -2.722 -8.217 -11.510 1.00 94.25 92 LYS A O 1
ATOM 722 N 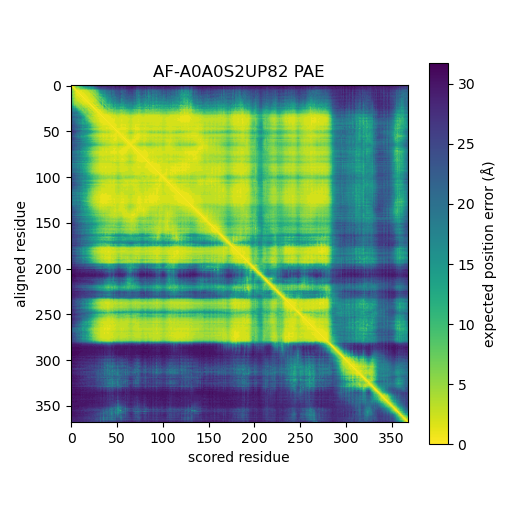N . THR A 1 93 ? -1.687 -6.315 -12.089 1.00 95.31 93 THR A N 1
ATOM 723 C CA . THR A 1 93 ? -0.602 -6.429 -11.107 1.00 95.31 93 THR A CA 1
ATOM 724 C C . THR A 1 93 ? -1.153 -6.541 -9.694 1.00 95.31 93 THR A C 1
ATOM 726 O O . THR A 1 93 ? -0.936 -7.561 -9.043 1.00 95.31 93 THR A O 1
ATOM 729 N N . LEU A 1 94 ? -1.937 -5.557 -9.238 1.00 94.50 94 LEU A N 1
ATOM 730 C CA . LEU A 1 94 ? -2.475 -5.562 -7.873 1.00 94.50 94 LEU A CA 1
ATOM 731 C C . LEU A 1 94 ? -3.456 -6.713 -7.640 1.00 94.50 94 LEU A C 1
ATOM 733 O O . LEU A 1 94 ? -3.447 -7.322 -6.574 1.00 94.50 94 LEU A O 1
ATOM 737 N N . LYS A 1 95 ? -4.322 -7.015 -8.613 1.00 92.56 95 LYS A N 1
ATOM 738 C CA . LYS A 1 95 ? -5.397 -7.991 -8.404 1.00 92.56 95 LYS A CA 1
ATOM 739 C C . LYS A 1 95 ? -5.013 -9.434 -8.645 1.00 92.56 95 LYS A C 1
ATOM 741 O O . LYS A 1 95 ? -5.711 -10.303 -8.131 1.00 92.56 95 LYS A O 1
ATOM 746 N N . ASN A 1 96 ? -3.988 -9.690 -9.446 1.00 91.31 96 ASN A N 1
ATOM 747 C CA . ASN A 1 96 ? -3.622 -11.037 -9.864 1.00 91.31 96 ASN A CA 1
ATOM 748 C C . ASN A 1 96 ? -2.158 -11.380 -9.551 1.00 91.31 96 ASN A C 1
ATOM 750 O O . ASN A 1 96 ? -1.780 -12.533 -9.737 1.00 91.31 96 ASN A O 1
ATOM 754 N N . GLY A 1 97 ? -1.347 -10.422 -9.087 1.00 91.19 97 GLY A N 1
ATOM 755 C CA . GLY A 1 97 ? 0.062 -10.661 -8.781 1.00 91.19 97 GLY A CA 1
ATOM 756 C C . GLY A 1 97 ? 0.904 -10.906 -10.032 1.00 91.19 97 GLY A C 1
ATOM 757 O O . GLY A 1 97 ? 1.765 -11.776 -10.021 1.00 91.19 97 GLY A O 1
ATOM 758 N N . ILE A 1 98 ? 0.637 -10.199 -11.133 1.00 91.31 98 ILE A N 1
ATOM 759 C CA . ILE A 1 98 ? 1.328 -10.397 -12.418 1.00 91.31 98 ILE A CA 1
ATOM 760 C C . ILE A 1 98 ? 2.159 -9.154 -12.735 1.00 91.31 98 ILE A C 1
ATOM 762 O O . ILE A 1 98 ? 1.625 -8.054 -12.798 1.00 91.31 98 ILE A O 1
ATOM 766 N N . SER A 1 99 ? 3.469 -9.323 -12.909 1.00 89.00 99 SER A N 1
ATOM 767 C CA . SER A 1 99 ? 4.405 -8.224 -13.188 1.00 89.00 99 SER A CA 1
ATOM 768 C C . SER A 1 99 ? 4.249 -7.645 -14.601 1.00 89.00 99 SER A C 1
ATOM 770 O O . SER A 1 99 ? 3.603 -8.250 -15.458 1.00 89.00 99 SER A O 1
ATOM 772 N N . LYS A 1 100 ? 4.922 -6.512 -14.876 1.00 84.69 100 LYS A N 1
ATOM 773 C CA . LYS A 1 100 ? 5.000 -5.922 -16.229 1.00 84.69 100 LYS A CA 1
ATOM 774 C C . LYS A 1 100 ? 5.455 -6.910 -17.302 1.00 84.69 100 LYS A C 1
ATOM 776 O O . LYS A 1 100 ? 4.916 -6.905 -18.399 1.00 84.69 100 LYS A O 1
ATOM 781 N N . ASN A 1 101 ? 6.365 -7.815 -16.948 1.00 85.00 101 ASN A N 1
ATOM 782 C CA . ASN A 1 101 ? 6.914 -8.819 -17.857 1.00 85.00 101 ASN A CA 1
ATOM 783 C C . ASN A 1 101 ? 6.091 -10.121 -17.836 1.00 85.00 101 ASN A C 1
ATOM 785 O O . ASN A 1 101 ? 6.645 -11.195 -18.033 1.00 85.00 101 ASN A O 1
ATOM 789 N N . LYS A 1 102 ? 4.795 -10.055 -17.494 1.00 86.00 102 LYS A N 1
ATOM 790 C CA . LYS A 1 102 ? 3.852 -11.190 -17.424 1.00 86.00 102 LYS A CA 1
ATOM 791 C C . LYS A 1 102 ? 4.230 -12.327 -16.452 1.00 86.00 102 LYS A C 1
ATOM 793 O O . LYS A 1 102 ? 3.492 -13.297 -16.344 1.00 86.00 102 LYS A O 1
ATOM 798 N N . LYS A 1 103 ? 5.303 -12.193 -15.667 1.00 88.06 103 LYS A N 1
ATOM 799 C CA . LYS A 1 103 ? 5.709 -13.189 -14.658 1.00 88.06 103 LYS A CA 1
ATOM 800 C C . LYS A 1 103 ? 4.903 -13.043 -13.363 1.00 88.06 103 LYS A C 1
ATOM 802 O O . LYS A 1 103 ? 4.662 -11.908 -12.935 1.00 88.06 103 LYS A O 1
ATOM 807 N N . PHE A 1 104 ? 4.582 -14.153 -12.694 1.00 89.62 104 PHE A N 1
ATOM 808 C CA . PHE A 1 104 ? 3.977 -14.136 -11.355 1.00 89.62 104 PHE A CA 1
ATOM 809 C C . PHE A 1 104 ? 4.899 -13.480 -10.323 1.00 89.62 104 PHE A C 1
ATOM 811 O O . PHE A 1 104 ? 6.120 -13.655 -10.358 1.00 89.62 104 PHE A O 1
ATOM 818 N N . LEU A 1 105 ? 4.311 -12.684 -9.436 1.00 89.94 105 LEU A N 1
ATOM 819 C CA . LEU A 1 105 ? 4.985 -12.014 -8.334 1.00 89.94 105 LEU A CA 1
ATOM 820 C C . LEU A 1 105 ? 5.057 -12.938 -7.121 1.00 89.94 105 LEU A C 1
ATOM 822 O O . LEU A 1 105 ? 4.113 -13.671 -6.825 1.00 89.94 105 LEU A O 1
ATOM 826 N N . TYR A 1 106 ? 6.165 -12.848 -6.387 1.00 87.19 106 TYR A N 1
ATOM 827 C CA . TYR A 1 106 ? 6.271 -13.469 -5.073 1.00 87.19 106 TYR A CA 1
ATOM 828 C C . TYR A 1 106 ? 5.213 -12.878 -4.129 1.00 87.19 106 TYR A C 1
ATOM 830 O O . TYR A 1 106 ? 4.955 -11.672 -4.189 1.00 87.19 106 TYR A O 1
ATOM 838 N N . PRO A 1 107 ? 4.633 -13.681 -3.224 1.00 80.31 107 PRO A N 1
ATOM 839 C CA . PRO A 1 107 ? 3.556 -13.250 -2.330 1.00 80.31 107 PRO A CA 1
ATOM 840 C C . PRO A 1 107 ? 3.976 -12.226 -1.269 1.00 80.31 107 PRO A C 1
ATOM 842 O O . PRO A 1 107 ? 3.119 -11.682 -0.580 1.00 80.31 107 PRO A O 1
ATOM 845 N N . ALA A 1 108 ? 5.272 -11.901 -1.183 1.00 83.88 108 ALA A N 1
ATOM 846 C CA . ALA A 1 108 ? 5.741 -10.703 -0.489 1.00 83.88 108 ALA A CA 1
ATOM 847 C C . ALA A 1 108 ? 5.103 -9.423 -1.054 1.00 83.88 108 ALA A C 1
ATOM 849 O O . ALA A 1 108 ? 4.887 -8.467 -0.316 1.00 83.88 108 ALA A O 1
ATOM 850 N N . PHE A 1 109 ? 4.751 -9.412 -2.345 1.00 89.62 109 PHE A N 1
ATOM 851 C CA . PHE A 1 109 ? 3.766 -8.473 -2.861 1.00 89.62 109 PHE A CA 1
ATOM 852 C C . PHE A 1 109 ? 2.368 -8.991 -2.479 1.00 89.62 109 PHE A C 1
ATOM 854 O O . PHE A 1 109 ? 1.976 -10.050 -2.971 1.00 89.62 109 PHE A O 1
ATOM 861 N N . PRO A 1 110 ? 1.591 -8.290 -1.635 1.00 88.50 110 PRO A N 1
ATOM 862 C CA . PRO A 1 110 ? 0.406 -8.850 -0.976 1.00 88.50 110 PRO A CA 1
ATOM 863 C C . PRO A 1 110 ? -0.837 -8.885 -1.889 1.00 88.50 110 PRO A C 1
ATOM 865 O O . PRO A 1 110 ? -1.923 -8.405 -1.551 1.00 88.50 110 PRO A O 1
ATOM 868 N N . TYR A 1 111 ? -0.713 -9.480 -3.078 1.00 87.75 111 TYR A N 1
ATOM 869 C CA . TYR A 1 111 ? -1.776 -9.528 -4.084 1.00 87.75 111 TYR A CA 1
ATOM 870 C C . TYR A 1 111 ? -3.001 -10.351 -3.650 1.00 87.75 111 TYR A C 1
ATOM 872 O O . TYR A 1 111 ? -4.107 -10.103 -4.132 1.00 87.75 111 TYR A O 1
ATOM 880 N N . ILE A 1 112 ? -2.852 -11.272 -2.690 1.00 84.31 112 ILE A N 1
ATOM 881 C CA . ILE A 1 112 ? -3.972 -11.987 -2.039 1.00 84.31 112 ILE A CA 1
ATOM 882 C C . ILE A 1 112 ? -4.908 -11.011 -1.300 1.00 84.31 112 ILE A C 1
ATOM 884 O O . ILE A 1 112 ? -6.116 -11.240 -1.172 1.00 84.31 112 ILE A O 1
ATOM 888 N N . ASN A 1 113 ? -4.374 -9.888 -0.832 1.00 87.38 113 ASN A N 1
ATOM 889 C CA . ASN A 1 113 ? -5.120 -8.835 -0.156 1.00 87.38 113 ASN A CA 1
ATOM 890 C C . ASN A 1 113 ? -5.569 -7.772 -1.156 1.00 87.38 113 ASN A C 1
ATOM 892 O O . ASN A 1 113 ? -6.750 -7.421 -1.218 1.00 87.38 113 ASN A O 1
ATOM 896 N N . TYR A 1 114 ? -4.652 -7.318 -2.011 1.00 91.25 114 TYR A N 1
ATOM 897 C CA . TYR A 1 114 ? -4.924 -6.272 -2.998 1.00 91.25 114 TYR A CA 1
ATOM 898 C C . TYR A 1 114 ? -5.982 -6.669 -4.037 1.00 91.25 114 TYR A C 1
ATOM 900 O O . TYR A 1 114 ? -6.680 -5.801 -4.568 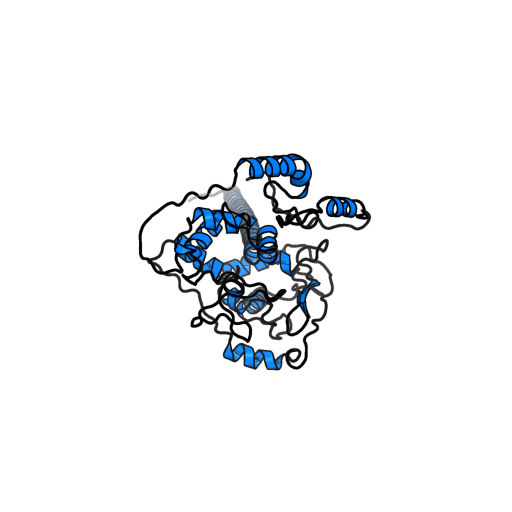1.00 91.25 114 TYR A O 1
ATOM 908 N N . CYS A 1 115 ? -6.202 -7.967 -4.279 1.00 90.81 115 CYS A N 1
ATOM 909 C CA . CYS A 1 115 ? -7.297 -8.432 -5.134 1.00 90.81 115 CYS A CA 1
ATOM 910 C C . CYS A 1 115 ? -8.683 -7.965 -4.657 1.00 90.81 115 CYS A C 1
ATOM 912 O O . CYS A 1 115 ? -9.583 -7.760 -5.485 1.00 90.81 115 CYS A O 1
ATOM 914 N N . LYS A 1 116 ? -8.822 -7.710 -3.349 1.00 91.00 116 LYS A N 1
ATOM 915 C CA . LYS A 1 116 ? -10.048 -7.253 -2.689 1.00 91.00 116 LYS A CA 1
ATOM 916 C C . LYS A 1 116 ? -10.258 -5.734 -2.779 1.00 91.00 116 LYS A C 1
ATOM 918 O O . LYS A 1 116 ? -11.353 -5.254 -2.489 1.00 91.00 116 LYS A O 1
ATOM 923 N N . THR A 1 117 ? -9.246 -4.975 -3.206 1.00 92.94 117 THR A N 1
ATOM 924 C CA . THR A 1 117 ? -9.303 -3.512 -3.342 1.00 92.94 117 THR A CA 1
ATOM 925 C C . THR A 1 117 ? -10.267 -3.098 -4.464 1.00 92.94 117 THR A C 1
ATOM 927 O O . THR A 1 117 ? -10.351 -3.728 -5.534 1.00 92.94 117 THR A O 1
ATOM 930 N N . LYS A 1 118 ? -11.031 -2.022 -4.239 1.00 93.19 118 LYS A N 1
ATOM 931 C CA . LYS A 1 118 ? -11.942 -1.452 -5.242 1.00 93.19 118 LYS A CA 1
ATOM 932 C C . LYS A 1 118 ? -11.144 -0.974 -6.455 1.00 93.19 118 LYS A C 1
ATOM 934 O O . LYS A 1 118 ? -10.085 -0.373 -6.316 1.00 93.19 118 LYS A O 1
ATOM 939 N N . LYS A 1 119 ? -11.677 -1.193 -7.666 1.00 93.69 119 LYS A N 1
ATOM 940 C CA . LYS A 1 119 ? -11.029 -0.722 -8.908 1.00 93.69 119 LYS A CA 1
ATOM 941 C C . LYS A 1 119 ? -10.824 0.802 -8.899 1.00 93.69 119 LYS A C 1
ATOM 943 O O . LYS A 1 119 ? -9.802 1.262 -9.390 1.00 93.69 119 LYS A O 1
ATOM 948 N N . LYS A 1 120 ? -11.762 1.560 -8.313 1.00 94.06 120 LYS A N 1
ATOM 949 C CA . LYS A 1 120 ? -11.675 3.023 -8.158 1.00 94.06 120 LYS A CA 1
ATOM 950 C C . LYS A 1 120 ? -10.433 3.442 -7.366 1.00 94.06 120 LYS A C 1
ATOM 952 O O . LYS A 1 120 ? -9.686 4.285 -7.840 1.00 94.06 120 LYS A O 1
ATOM 957 N N . ASP A 1 121 ? -10.175 2.805 -6.228 1.00 95.50 121 ASP A N 1
ATOM 958 C CA . ASP A 1 121 ? -9.015 3.123 -5.386 1.00 95.50 121 ASP A CA 1
ATOM 959 C C . ASP A 1 121 ? -7.706 2.778 -6.115 1.00 95.50 121 ASP A C 1
ATOM 961 O O . ASP A 1 121 ? -6.786 3.587 -6.148 1.00 95.50 121 ASP A O 1
ATOM 965 N N . ILE A 1 122 ? -7.657 1.635 -6.817 1.00 96.75 122 ILE A N 1
ATOM 966 C CA . ILE A 1 122 ? -6.503 1.264 -7.659 1.00 96.75 122 ILE A CA 1
ATOM 967 C C . ILE A 1 122 ? -6.277 2.291 -8.782 1.00 96.75 122 ILE A C 1
ATOM 969 O O . ILE A 1 122 ? -5.137 2.654 -9.061 1.00 96.75 122 ILE A O 1
ATOM 973 N N . LYS A 1 123 ? -7.347 2.782 -9.421 1.00 97.00 123 LYS A N 1
ATOM 974 C CA . LYS A 1 123 ? -7.263 3.828 -10.451 1.00 97.00 123 LYS A CA 1
ATOM 975 C C . LYS A 1 123 ? -6.732 5.140 -9.873 1.00 97.00 123 LYS A C 1
ATOM 977 O O . LYS A 1 123 ? -5.869 5.752 -10.492 1.00 97.00 123 LYS A O 1
ATOM 982 N N . ASN A 1 124 ? -7.209 5.552 -8.701 1.00 95.38 124 ASN A N 1
ATOM 983 C CA . ASN A 1 124 ? -6.707 6.749 -8.029 1.00 95.38 124 ASN A CA 1
ATOM 984 C C . ASN A 1 124 ? -5.216 6.600 -7.696 1.00 95.38 124 ASN A C 1
ATOM 986 O O . ASN A 1 124 ? -4.441 7.498 -8.007 1.00 95.38 124 ASN A O 1
ATOM 990 N N . LEU A 1 125 ? -4.801 5.449 -7.153 1.00 96.88 125 LEU A N 1
ATOM 991 C CA . LEU A 1 125 ? -3.393 5.142 -6.879 1.00 96.88 125 LEU A CA 1
ATOM 992 C C . LEU A 1 125 ? -2.531 5.221 -8.148 1.00 96.88 125 LEU A C 1
ATOM 994 O O . LEU A 1 125 ? -1.481 5.853 -8.133 1.00 96.88 125 LEU A O 1
ATOM 998 N N . TYR A 1 126 ? -2.996 4.636 -9.256 1.00 97.06 126 TYR A N 1
ATOM 999 C CA . TYR A 1 126 ? -2.320 4.725 -10.553 1.00 97.06 126 TYR A CA 1
ATOM 1000 C C . TYR A 1 126 ? -2.155 6.178 -11.014 1.00 97.06 126 TYR A C 1
ATOM 1002 O O . TYR A 1 126 ? -1.068 6.571 -11.427 1.00 97.06 126 TYR A O 1
ATOM 1010 N N . ILE A 1 127 ? -3.221 6.985 -10.927 1.00 95.19 127 ILE A N 1
ATOM 1011 C CA . ILE A 1 127 ? -3.182 8.407 -11.293 1.00 95.19 127 ILE A CA 1
ATOM 1012 C C . ILE A 1 127 ? -2.179 9.150 -10.413 1.00 95.19 127 ILE A C 1
ATOM 1014 O O . ILE A 1 127 ? -1.391 9.928 -10.938 1.00 95.19 127 ILE A O 1
ATOM 1018 N N . TYR A 1 128 ? -2.185 8.913 -9.102 1.00 94.06 128 TYR A N 1
ATOM 1019 C CA . TYR A 1 128 ? -1.239 9.545 -8.188 1.00 94.06 128 TYR A CA 1
ATOM 1020 C C . TYR A 1 128 ? 0.210 9.216 -8.560 1.00 94.06 128 TYR A C 1
ATOM 1022 O O . TYR A 1 128 ? 0.964 10.141 -8.848 1.00 94.06 128 TYR A O 1
ATOM 1030 N N . LEU A 1 129 ? 0.560 7.929 -8.672 1.00 95.50 129 LEU A N 1
ATOM 1031 C CA . LEU A 1 129 ? 1.913 7.487 -9.033 1.00 95.50 129 LEU A CA 1
ATOM 1032 C C . LEU A 1 129 ? 2.361 8.019 -10.405 1.00 95.50 129 LEU A C 1
ATOM 1034 O O . LEU A 1 129 ? 3.523 8.374 -10.572 1.00 95.50 129 LEU A O 1
ATOM 1038 N N . LYS A 1 130 ? 1.439 8.124 -11.374 1.00 95.00 130 LYS A N 1
ATOM 1039 C CA . LYS A 1 130 ? 1.718 8.678 -12.711 1.00 95.00 130 LYS A CA 1
ATOM 1040 C C . LYS A 1 130 ? 2.099 10.159 -12.693 1.00 95.00 130 LYS A C 1
ATOM 1042 O O . LYS A 1 130 ? 2.719 10.627 -13.638 1.00 95.00 130 LYS A O 1
ATOM 1047 N N . ASN A 1 131 ? 1.708 10.896 -11.655 1.00 89.25 131 ASN A N 1
ATOM 1048 C CA . ASN A 1 131 ? 2.001 12.324 -11.504 1.00 89.25 131 ASN A CA 1
ATOM 1049 C C . ASN A 1 131 ? 3.124 12.596 -10.482 1.00 89.25 131 ASN A C 1
ATOM 1051 O O . ASN A 1 131 ? 3.229 13.724 -10.000 1.00 89.25 131 ASN A O 1
ATOM 1055 N N . LEU A 1 132 ? 3.903 11.579 -10.103 1.00 87.44 132 LEU A N 1
ATOM 1056 C CA . LEU A 1 132 ? 5.125 11.741 -9.311 1.00 87.44 132 LEU A CA 1
ATOM 1057 C C . LEU A 1 132 ? 6.346 11.889 -10.224 1.00 87.44 132 LEU A C 1
ATOM 1059 O O . LEU A 1 132 ? 6.267 11.625 -11.425 1.00 87.44 132 LEU A O 1
ATOM 1063 N N . ASN A 1 133 ? 7.480 12.267 -9.636 1.00 88.00 133 ASN A N 1
ATOM 1064 C CA . ASN A 1 133 ? 8.755 12.309 -10.342 1.00 88.00 133 ASN A CA 1
ATOM 1065 C C . ASN A 1 133 ? 9.132 10.918 -10.874 1.00 88.00 133 ASN A C 1
ATOM 1067 O O . ASN A 1 133 ? 8.933 9.888 -10.223 1.00 88.00 133 ASN A O 1
ATOM 1071 N N . ASN A 1 134 ? 9.674 10.896 -12.090 1.00 94.25 134 ASN A N 1
ATOM 1072 C CA . ASN A 1 134 ? 10.050 9.673 -12.789 1.00 94.25 134 ASN A CA 1
ATOM 1073 C C . ASN A 1 134 ? 11.489 9.279 -12.456 1.00 94.25 134 ASN A C 1
ATOM 1075 O O . ASN A 1 134 ? 12.400 9.465 -13.261 1.00 94.25 134 ASN A O 1
ATOM 1079 N N . GLU A 1 135 ? 11.682 8.681 -11.290 1.00 92.9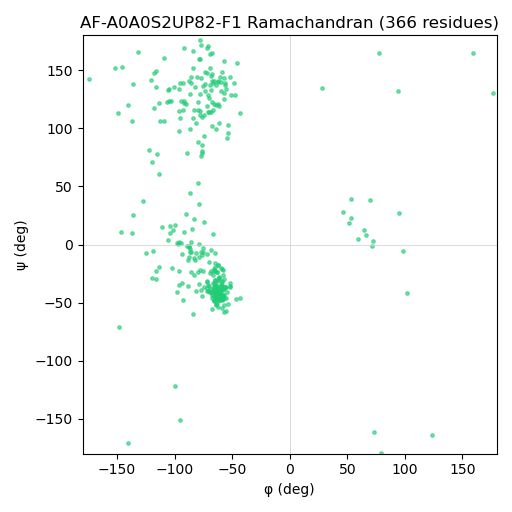4 135 GLU A N 1
ATOM 1080 C CA . GLU A 1 135 ? 13.006 8.305 -10.800 1.00 92.94 135 GLU A CA 1
ATOM 1081 C C . GLU A 1 135 ? 13.637 7.190 -11.645 1.00 92.94 135 GLU A C 1
ATOM 1083 O O . GLU A 1 135 ? 13.087 6.092 -11.775 1.00 92.94 135 GLU A O 1
ATOM 1088 N N . ASN A 1 136 ? 14.820 7.434 -12.212 1.00 94.62 136 ASN A N 1
ATOM 1089 C CA . ASN A 1 136 ? 15.528 6.471 -13.064 1.00 94.62 136 ASN A CA 1
ATOM 1090 C C . ASN A 1 136 ? 16.418 5.495 -12.272 1.00 94.62 136 ASN A C 1
ATOM 1092 O O . ASN A 1 136 ? 17.551 5.220 -12.653 1.00 94.62 136 ASN A O 1
ATOM 1096 N N . ILE A 1 137 ? 15.912 4.945 -11.171 1.00 93.25 137 ILE A N 1
ATOM 1097 C CA . ILE A 1 137 ? 16.690 4.074 -10.278 1.00 93.25 137 ILE A CA 1
ATOM 1098 C C . ILE A 1 137 ? 16.532 2.606 -10.679 1.00 93.25 137 ILE A C 1
ATOM 1100 O O . ILE A 1 137 ? 15.408 2.101 -10.735 1.00 93.25 137 ILE A O 1
ATOM 1104 N N . LEU A 1 138 ? 17.656 1.929 -10.949 1.00 94.00 138 LEU A N 1
ATOM 1105 C CA . LEU A 1 138 ? 17.715 0.521 -11.355 1.00 94.00 138 LEU A CA 1
ATOM 1106 C C . LEU A 1 138 ? 17.191 -0.416 -10.252 1.00 94.00 138 LEU A C 1
ATOM 1108 O O . LEU A 1 138 ? 17.540 -0.294 -9.079 1.00 94.00 138 LEU A O 1
ATOM 1112 N N . ASN A 1 139 ? 16.394 -1.413 -10.645 1.00 92.81 139 ASN A N 1
ATOM 1113 C CA . ASN A 1 139 ? 15.902 -2.432 -9.718 1.00 92.81 139 ASN A CA 1
ATOM 1114 C C . ASN A 1 139 ? 17.003 -3.424 -9.334 1.00 92.81 139 ASN A C 1
ATOM 1116 O O . ASN A 1 139 ? 17.648 -4.019 -10.198 1.00 92.81 139 ASN A O 1
ATOM 1120 N N . ARG A 1 140 ? 17.137 -3.695 -8.034 1.00 92.00 140 ARG A N 1
ATOM 1121 C CA . ARG A 1 140 ? 18.003 -4.765 -7.524 1.00 92.00 140 ARG A CA 1
ATOM 1122 C C . ARG A 1 140 ? 17.372 -6.135 -7.803 1.00 92.00 140 ARG A C 1
ATOM 1124 O O . ARG A 1 140 ? 16.170 -6.318 -7.611 1.00 92.00 140 ARG A O 1
ATOM 1131 N N . LYS A 1 141 ? 18.173 -7.119 -8.225 1.00 91.50 141 LYS A N 1
ATOM 1132 C CA . LYS A 1 141 ? 17.710 -8.504 -8.454 1.00 91.50 141 LYS A CA 1
ATOM 1133 C C . LYS A 1 141 ? 17.350 -9.184 -7.129 1.00 91.50 141 LYS A C 1
ATOM 1135 O O . LYS A 1 141 ? 18.010 -8.952 -6.122 1.00 91.50 141 LYS A O 1
ATOM 1140 N N . ASN A 1 142 ? 16.330 -10.040 -7.122 1.00 91.75 142 ASN A N 1
ATOM 1141 C CA . ASN A 1 142 ? 16.024 -10.874 -5.954 1.00 91.75 142 ASN A CA 1
ATOM 1142 C C . ASN A 1 142 ? 17.081 -11.976 -5.797 1.00 91.75 142 ASN A C 1
ATOM 1144 O O . ASN A 1 142 ? 17.559 -12.504 -6.799 1.00 91.75 142 ASN A O 1
ATOM 1148 N N . LYS A 1 143 ? 17.379 -12.366 -4.556 1.00 92.62 143 LYS A N 1
ATOM 1149 C CA . LYS A 1 143 ? 18.242 -13.508 -4.218 1.00 92.62 143 LYS A CA 1
ATOM 1150 C C . LYS A 1 143 ? 17.399 -14.561 -3.497 1.00 92.62 143 LYS A C 1
ATOM 1152 O O . LYS A 1 143 ? 17.387 -14.609 -2.270 1.00 92.62 143 LYS A O 1
ATOM 1157 N N . ILE A 1 144 ? 16.612 -15.324 -4.255 1.00 89.44 144 ILE A N 1
ATOM 1158 C CA . ILE A 1 144 ? 15.732 -16.384 -3.730 1.00 89.44 144 ILE A CA 1
ATOM 1159 C C . ILE A 1 144 ? 16.455 -17.718 -3.831 1.00 89.44 144 ILE A C 1
ATOM 1161 O O . ILE A 1 144 ? 17.128 -17.967 -4.827 1.00 89.44 144 ILE A O 1
ATOM 1165 N N . LYS A 1 145 ? 16.329 -18.547 -2.797 1.00 87.88 145 LYS A N 1
ATOM 1166 C CA . LYS A 1 145 ? 16.952 -19.870 -2.749 1.00 87.88 145 LYS A CA 1
ATOM 1167 C C . LYS A 1 145 ? 16.222 -20.848 -3.672 1.00 87.88 145 LYS A C 1
ATOM 1169 O O . LYS A 1 145 ? 15.005 -20.752 -3.848 1.00 87.88 145 LYS A O 1
ATOM 1174 N N . PHE A 1 146 ? 16.972 -21.795 -4.225 1.00 87.44 146 PHE A N 1
ATOM 1175 C CA . PHE A 1 146 ? 16.413 -22.961 -4.902 1.00 87.44 146 PHE A CA 1
ATOM 1176 C C . PHE A 1 146 ? 15.484 -23.749 -3.955 1.00 87.44 146 PHE A C 1
ATOM 1178 O O . PHE A 1 146 ? 15.766 -23.796 -2.754 1.00 87.44 146 PHE A O 1
ATOM 1185 N N . PRO A 1 147 ? 14.365 -24.324 -4.443 1.00 85.62 147 PRO A N 1
ATOM 1186 C CA . PRO A 1 147 ? 13.840 -24.267 -5.818 1.00 85.62 147 PRO A CA 1
ATOM 1187 C C . PRO A 1 147 ? 12.922 -23.064 -6.106 1.00 85.62 147 PRO A C 1
ATOM 1189 O O . PRO A 1 147 ? 12.454 -22.864 -7.225 1.00 85.62 147 PRO A O 1
ATOM 1192 N N . LEU A 1 148 ? 12.661 -22.219 -5.106 1.00 84.75 148 LEU A N 1
ATOM 1193 C CA . LEU A 1 148 ? 11.677 -21.131 -5.187 1.00 84.75 148 LEU A CA 1
ATOM 1194 C C . LEU A 1 148 ? 12.103 -19.954 -6.078 1.00 84.75 148 LEU A C 1
ATOM 1196 O O . LEU A 1 148 ? 11.298 -19.056 -6.331 1.00 84.75 148 LEU A O 1
ATOM 1200 N N . ASN A 1 149 ? 13.348 -19.929 -6.553 1.00 86.44 149 ASN A N 1
ATOM 1201 C CA . ASN A 1 149 ? 13.816 -18.996 -7.576 1.00 86.44 149 ASN A CA 1
ATOM 1202 C C . ASN A 1 149 ? 13.151 -19.237 -8.946 1.00 86.44 149 ASN A C 1
ATOM 1204 O O . ASN A 1 149 ? 13.000 -18.280 -9.718 1.00 86.44 149 ASN A O 1
ATOM 1208 N N . TYR A 1 150 ? 12.710 -20.468 -9.227 1.00 87.06 150 TYR A N 1
ATOM 1209 C CA . TYR A 1 150 ? 11.985 -20.819 -10.446 1.00 87.06 150 TYR A CA 1
ATOM 1210 C C . TYR A 1 150 ? 10.509 -20.415 -10.346 1.00 87.06 150 TYR A C 1
ATOM 1212 O O . TYR A 1 150 ? 9.766 -20.818 -9.451 1.00 87.06 150 TYR A O 1
ATOM 1220 N N . ARG A 1 151 ? 10.052 -19.590 -11.298 1.00 84.44 151 ARG A N 1
ATOM 1221 C CA . ARG A 1 151 ? 8.689 -19.020 -11.288 1.00 84.44 151 ARG A CA 1
ATOM 1222 C C . ARG A 1 151 ? 7.589 -20.072 -11.470 1.00 84.44 151 ARG A C 1
ATOM 1224 O O . ARG A 1 151 ? 6.460 -19.789 -11.081 1.00 84.44 151 ARG A O 1
ATOM 1231 N N . SER A 1 152 ? 7.894 -21.240 -12.032 1.00 83.94 152 SER A N 1
ATOM 1232 C CA . SER A 1 152 ? 6.962 -22.367 -12.189 1.00 83.94 152 SER A CA 1
ATOM 1233 C C . SER A 1 152 ? 6.419 -22.855 -10.843 1.00 83.94 152 SER A C 1
ATOM 1235 O O . SER A 1 152 ? 5.214 -23.058 -10.719 1.00 83.94 152 SER A O 1
ATOM 1237 N N . PHE A 1 153 ? 7.241 -22.896 -9.789 1.00 82.81 153 PHE A N 1
ATOM 1238 C CA . PHE A 1 153 ? 6.775 -23.246 -8.438 1.00 82.81 153 PHE A CA 1
ATOM 1239 C C . PHE A 1 153 ? 5.728 -22.266 -7.894 1.00 82.81 153 PHE A C 1
ATOM 1241 O O . PHE A 1 153 ? 4.839 -22.655 -7.133 1.00 82.81 153 PHE A O 1
ATOM 1248 N N . LEU A 1 154 ? 5.762 -20.995 -8.322 1.00 80.38 154 LEU A N 1
ATOM 1249 C CA . LEU A 1 154 ? 4.710 -20.042 -7.964 1.00 80.38 154 LEU A CA 1
ATOM 1250 C C . LEU A 1 154 ? 3.369 -20.377 -8.619 1.00 80.38 154 LEU A C 1
ATOM 1252 O O . LEU A 1 154 ? 2.349 -19.943 -8.097 1.00 80.38 154 LEU A O 1
ATOM 1256 N N . ILE A 1 155 ? 3.338 -21.119 -9.730 1.00 83.38 155 ILE A N 1
ATOM 1257 C CA . ILE A 1 155 ? 2.093 -21.519 -10.401 1.00 83.38 155 ILE A CA 1
ATOM 1258 C C . ILE A 1 155 ? 1.324 -22.495 -9.515 1.00 83.38 155 ILE A C 1
ATOM 1260 O O . ILE A 1 155 ? 0.184 -22.199 -9.155 1.00 83.38 155 ILE A O 1
ATOM 1264 N N . GLY A 1 156 ? 1.966 -23.595 -9.104 1.00 79.69 156 GLY A N 1
ATOM 1265 C CA . GLY A 1 156 ? 1.361 -24.594 -8.216 1.00 79.69 156 GLY A CA 1
ATOM 1266 C C . GLY A 1 156 ? 0.925 -23.971 -6.892 1.00 79.69 156 GLY A C 1
ATOM 1267 O O . GLY A 1 156 ? -0.234 -24.076 -6.490 1.00 79.69 156 GLY A O 1
ATOM 1268 N N . TRP A 1 157 ? 1.811 -23.178 -6.285 1.00 78.88 157 TRP A N 1
ATOM 1269 C CA . TRP A 1 157 ? 1.491 -22.409 -5.085 1.00 78.88 157 TRP A CA 1
ATOM 1270 C C . TRP A 1 157 ? 0.263 -21.505 -5.275 1.00 78.88 157 TRP A C 1
ATOM 1272 O O . TRP A 1 157 ? -0.638 -21.456 -4.438 1.00 78.88 157 TRP A O 1
ATOM 1282 N N . ARG A 1 158 ? 0.191 -20.777 -6.393 1.00 82.38 158 ARG A N 1
ATOM 1283 C CA . ARG A 1 158 ? -0.904 -19.834 -6.650 1.00 82.38 158 ARG A CA 1
ATOM 1284 C C . ARG A 1 158 ? -2.213 -20.567 -6.922 1.00 82.38 158 ARG A C 1
ATOM 1286 O O . ARG A 1 158 ? -3.249 -20.053 -6.513 1.00 82.38 158 ARG A O 1
ATOM 1293 N N . SER A 1 159 ? -2.167 -21.729 -7.570 1.00 80.62 159 SER A N 1
ATOM 1294 C CA . SER A 1 159 ? -3.338 -22.582 -7.802 1.00 80.62 159 SER A CA 1
ATOM 1295 C C . SER A 1 159 ? -3.989 -23.001 -6.482 1.00 80.62 159 SER A C 1
ATOM 1297 O O . SER A 1 159 ? -5.186 -22.805 -6.286 1.00 80.62 159 SER A O 1
ATOM 1299 N N . LEU A 1 160 ? -3.172 -23.448 -5.524 1.00 75.62 160 LEU A N 1
ATOM 1300 C CA . LEU A 1 160 ? -3.643 -23.894 -4.213 1.00 75.62 160 LEU A CA 1
ATOM 1301 C C . LEU A 1 160 ? -4.132 -22.737 -3.327 1.00 75.62 160 LEU A C 1
ATOM 1303 O O . LEU A 1 160 ? -5.127 -22.869 -2.613 1.00 75.62 160 LEU A O 1
ATOM 1307 N N . PHE A 1 161 ? -3.437 -21.592 -3.347 1.00 72.50 161 PHE A N 1
ATOM 1308 C CA . PHE A 1 161 ? -3.600 -20.579 -2.294 1.00 72.50 161 PHE A CA 1
ATOM 1309 C C . PHE A 1 161 ? -4.233 -19.256 -2.740 1.00 72.50 161 PHE A C 1
ATOM 1311 O O . PHE A 1 161 ? -4.745 -18.505 -1.902 1.00 72.50 161 PHE A O 1
ATOM 1318 N N . PHE A 1 162 ? -4.244 -18.928 -4.034 1.00 80.81 162 PHE A N 1
ATOM 1319 C CA . PHE A 1 162 ? -4.839 -17.678 -4.508 1.00 80.81 162 PHE A CA 1
ATOM 1320 C C . PHE A 1 162 ? -6.275 -17.883 -5.000 1.00 80.81 162 PHE A C 1
ATOM 1322 O O . PHE A 1 162 ? -6.527 -18.173 -6.168 1.00 80.81 162 PHE A O 1
ATOM 1329 N N . LYS A 1 163 ? -7.244 -17.580 -4.128 1.00 75.69 163 LYS A N 1
ATOM 1330 C CA . LYS A 1 163 ? -8.657 -17.444 -4.511 1.00 75.69 163 LYS A CA 1
ATOM 1331 C C . LYS A 1 163 ? -9.056 -15.974 -4.588 1.00 75.69 163 LYS A C 1
ATOM 1333 O O . LYS A 1 163 ? -8.944 -15.221 -3.617 1.00 75.69 163 LYS A O 1
ATOM 1338 N N . LYS A 1 164 ? -9.568 -15.547 -5.744 1.00 73.06 164 LYS A N 1
ATOM 1339 C CA . LYS A 1 164 ? -10.008 -14.162 -5.966 1.00 73.06 164 LYS A CA 1
ATOM 1340 C C . LYS A 1 164 ? -11.354 -13.911 -5.284 1.00 73.06 164 LYS A C 1
ATOM 1342 O O . LYS A 1 164 ? -12.411 -14.015 -5.894 1.00 73.06 164 LYS A O 1
ATOM 1347 N N . ILE A 1 165 ? -11.312 -13.568 -4.001 1.00 72.25 165 ILE A N 1
ATOM 1348 C CA . ILE A 1 165 ? -12.511 -13.334 -3.190 1.00 72.25 165 ILE A CA 1
ATOM 1349 C C . ILE A 1 165 ? -12.848 -11.840 -3.191 1.00 72.25 165 ILE A C 1
ATOM 1351 O O . ILE A 1 165 ? -12.040 -11.009 -2.779 1.00 72.25 165 ILE A O 1
ATOM 1355 N N . LYS A 1 166 ? -14.064 -11.480 -3.613 1.00 74.88 166 LYS A N 1
ATOM 1356 C CA . LYS A 1 166 ? -14.592 -10.121 -3.418 1.00 74.88 166 LYS A CA 1
ATOM 1357 C C . LYS A 1 166 ? -15.042 -9.948 -1.965 1.00 74.88 166 LYS A C 1
ATOM 1359 O O . LYS A 1 166 ? -15.590 -10.865 -1.357 1.00 74.88 166 LYS A O 1
ATOM 1364 N N . ILE A 1 167 ? -14.844 -8.757 -1.402 1.00 77.31 167 ILE A N 1
ATOM 1365 C CA . ILE A 1 167 ? -15.417 -8.426 -0.093 1.00 77.31 167 ILE A CA 1
ATOM 1366 C C . ILE A 1 167 ? -16.927 -8.275 -0.266 1.00 77.31 167 ILE A C 1
ATOM 1368 O O . ILE A 1 167 ? -17.377 -7.351 -0.939 1.00 77.31 167 ILE A O 1
ATOM 1372 N N . LYS A 1 168 ? -17.698 -9.179 0.348 1.00 73.12 168 LYS A N 1
ATOM 1373 C CA . LYS A 1 168 ? -19.148 -9.024 0.481 1.00 73.12 168 LYS A CA 1
ATOM 1374 C C . LYS A 1 168 ? -19.425 -7.923 1.506 1.00 73.12 168 LYS A C 1
ATOM 1376 O O . LYS A 1 168 ? -18.990 -8.019 2.658 1.00 73.12 168 LYS A O 1
ATOM 1381 N N . TYR A 1 169 ? -20.102 -6.868 1.068 1.00 74.75 169 TYR A N 1
ATOM 1382 C CA . TYR A 1 169 ? -20.648 -5.848 1.954 1.00 74.75 169 TYR A CA 1
ATOM 1383 C C . TYR A 1 169 ? -21.981 -6.345 2.493 1.00 74.75 169 TYR A C 1
ATOM 1385 O O . TYR A 1 169 ? -22.779 -6.899 1.747 1.00 74.75 169 TYR A O 1
ATOM 1393 N N . ASN A 1 170 ? -22.202 -6.184 3.792 1.00 72.88 170 ASN A N 1
ATOM 1394 C CA . ASN A 1 170 ? -23.480 -6.533 4.397 1.00 72.88 170 ASN A CA 1
ATOM 1395 C C . ASN A 1 170 ? -24.312 -5.251 4.479 1.00 72.88 170 ASN A C 1
ATOM 1397 O O . ASN A 1 170 ? -23.912 -4.321 5.183 1.00 72.88 170 ASN A O 1
ATOM 1401 N N . THR A 1 171 ? -25.422 -5.196 3.749 1.00 71.06 171 THR A N 1
ATOM 1402 C CA . THR A 1 171 ? -26.329 -4.038 3.689 1.00 71.06 171 THR A CA 1
ATOM 1403 C C . THR A 1 171 ? -26.962 -3.729 5.046 1.00 71.06 171 THR A C 1
ATOM 1405 O O . THR A 1 171 ? -27.123 -2.564 5.385 1.00 71.06 171 THR A O 1
ATOM 1408 N N . LYS A 1 172 ? -27.176 -4.747 5.890 1.00 66.50 172 LYS A N 1
ATOM 1409 C CA . LYS A 1 172 ? -27.691 -4.614 7.265 1.00 66.50 172 LYS A CA 1
ATOM 1410 C C . LYS A 1 172 ? -26.647 -4.084 8.267 1.00 66.50 172 LYS A C 1
ATOM 1412 O O . LYS A 1 172 ? -26.960 -3.850 9.431 1.00 66.50 172 LYS A O 1
ATOM 1417 N N . LYS A 1 173 ? -25.372 -3.922 7.876 1.00 66.00 173 LYS A N 1
ATOM 1418 C CA . LYS A 1 173 ? -24.298 -3.421 8.761 1.00 66.00 173 LYS A CA 1
ATOM 1419 C C . LYS A 1 173 ? -24.015 -1.940 8.510 1.00 66.00 173 LYS A C 1
ATOM 1421 O O . LYS A 1 173 ? -23.800 -1.530 7.374 1.00 66.00 173 LYS A O 1
ATOM 1426 N N . LYS A 1 174 ? -23.870 -1.167 9.598 1.00 72.56 174 LYS A N 1
ATOM 1427 C CA . LYS A 1 174 ? -23.468 0.256 9.563 1.00 72.56 174 LYS A CA 1
ATOM 1428 C C . LYS A 1 174 ? -22.237 0.464 8.665 1.00 72.56 174 LYS A C 1
ATOM 1430 O O . LYS A 1 174 ? -21.271 -0.304 8.754 1.00 72.56 174 LYS A O 1
ATOM 1435 N N . TYR A 1 175 ? -22.230 1.545 7.878 1.00 72.88 175 TYR A N 1
ATOM 1436 C CA . TYR A 1 175 ? -21.163 1.905 6.924 1.00 72.88 175 TYR A CA 1
ATOM 1437 C C . TYR A 1 175 ? -19.742 1.717 7.487 1.00 72.88 175 TYR A C 1
ATOM 1439 O O . TYR A 1 175 ? -18.894 1.076 6.866 1.00 72.88 175 TYR A O 1
ATOM 1447 N N . ASN A 1 176 ? -19.506 2.178 8.717 1.00 73.69 176 ASN A N 1
ATOM 1448 C CA . ASN A 1 176 ? -18.207 2.096 9.394 1.00 73.69 176 ASN A CA 1
ATOM 1449 C C . ASN A 1 176 ? -17.683 0.655 9.559 1.00 73.69 176 ASN A C 1
ATOM 1451 O O . ASN A 1 176 ? -16.479 0.415 9.503 1.00 73.69 176 ASN A O 1
ATOM 1455 N N . LEU A 1 177 ? -18.563 -0.335 9.731 1.00 78.69 177 LEU A N 1
ATOM 1456 C CA . LEU A 1 177 ? -18.151 -1.733 9.881 1.00 78.69 177 LEU A CA 1
ATOM 1457 C C . LEU A 1 177 ? -17.757 -2.350 8.531 1.00 78.69 177 LEU A C 1
ATOM 1459 O O . LEU A 1 177 ? -16.765 -3.077 8.436 1.00 78.69 177 LEU A O 1
ATOM 1463 N N . ASN A 1 178 ? -18.495 -2.005 7.475 1.00 85.88 178 ASN A N 1
ATOM 1464 C CA . ASN A 1 178 ? -18.175 -2.365 6.096 1.00 85.88 178 ASN A CA 1
ATOM 1465 C C . ASN A 1 178 ? -16.863 -1.712 5.634 1.00 85.88 178 ASN A C 1
ATOM 1467 O O . ASN A 1 178 ? -16.013 -2.382 5.038 1.00 85.88 178 ASN A O 1
ATOM 1471 N N . ARG A 1 179 ? -16.653 -0.435 5.975 1.00 90.06 179 ARG A N 1
ATOM 1472 C CA . ARG A 1 179 ? -15.410 0.297 5.711 1.00 90.06 179 ARG A CA 1
ATOM 1473 C C . ARG A 1 179 ? -14.222 -0.314 6.451 1.00 90.06 179 ARG A C 1
ATOM 1475 O O . ARG A 1 179 ? -13.195 -0.571 5.828 1.00 90.06 179 ARG A O 1
ATOM 1482 N N . GLY A 1 180 ? -14.377 -0.632 7.735 1.00 89.12 180 GLY A N 1
ATOM 1483 C CA . GLY A 1 180 ? -13.333 -1.284 8.528 1.00 89.12 180 GLY A CA 1
ATOM 1484 C C . GLY A 1 180 ? -12.967 -2.668 7.995 1.00 89.12 180 GLY A C 1
ATOM 1485 O O . GLY A 1 180 ? -11.790 -2.991 7.867 1.00 89.12 180 GLY A O 1
ATOM 1486 N N . ASN A 1 181 ? -13.964 -3.472 7.609 1.00 87.56 181 ASN A N 1
ATOM 1487 C CA . ASN A 1 181 ? -13.735 -4.771 6.970 1.00 87.56 181 ASN A CA 1
ATOM 1488 C C . ASN A 1 181 ? -13.016 -4.634 5.623 1.00 87.56 181 ASN A C 1
ATOM 1490 O O . ASN A 1 181 ? -12.163 -5.461 5.306 1.00 87.56 181 ASN A O 1
ATOM 1494 N N . TYR A 1 182 ? -13.343 -3.594 4.852 1.00 91.56 182 TYR A N 1
ATOM 1495 C CA . TYR A 1 182 ? -12.640 -3.290 3.616 1.00 91.56 182 TYR A CA 1
ATOM 1496 C C . TYR A 1 182 ? -11.170 -2.975 3.861 1.00 91.56 182 TYR A C 1
ATOM 1498 O O . TYR A 1 182 ? -10.316 -3.648 3.292 1.00 91.56 182 TYR A O 1
ATOM 1506 N N . LEU A 1 183 ? -10.877 -2.021 4.742 1.00 92.25 183 LEU A N 1
ATOM 1507 C CA . LEU A 1 183 ? -9.509 -1.627 5.075 1.00 92.25 183 LEU A CA 1
ATOM 1508 C C . LEU A 1 183 ? -8.689 -2.822 5.572 1.00 92.25 183 LEU A C 1
ATOM 1510 O O . LEU A 1 183 ? -7.663 -3.147 4.985 1.00 92.25 183 LEU A O 1
ATOM 1514 N N . TYR A 1 184 ? -9.215 -3.549 6.558 1.00 88.25 184 TYR A N 1
ATOM 1515 C CA . TYR A 1 184 ? -8.537 -4.678 7.195 1.00 88.25 184 TYR A CA 1
ATOM 1516 C C . TYR A 1 184 ? -8.143 -5.806 6.222 1.00 88.25 184 TYR A C 1
ATOM 1518 O O . TYR A 1 184 ? -7.076 -6.399 6.364 1.00 88.25 184 TYR A O 1
ATOM 1526 N N . LYS A 1 185 ? -9.004 -6.122 5.241 1.00 86.12 185 LYS A N 1
ATOM 1527 C CA . LYS A 1 185 ? -8.813 -7.269 4.329 1.00 86.12 185 LYS A CA 1
ATOM 1528 C C . LYS A 1 185 ? -8.166 -6.913 2.991 1.00 86.12 185 LYS A C 1
ATOM 1530 O O . LYS A 1 185 ? -7.661 -7.806 2.312 1.00 86.12 185 LYS A O 1
ATOM 1535 N N . SER A 1 186 ? -8.257 -5.651 2.572 1.00 90.94 186 SER A N 1
ATOM 1536 C CA . SER A 1 186 ? -7.794 -5.202 1.256 1.00 90.94 186 SER A CA 1
ATOM 1537 C C . SER A 1 186 ? -6.419 -4.542 1.342 1.00 90.94 186 SER A C 1
ATOM 1539 O O . SER A 1 186 ? -5.465 -5.171 1.785 1.00 90.94 186 SER A O 1
ATOM 1541 N N . LEU A 1 187 ? -6.302 -3.287 0.915 1.00 88.06 187 LEU A N 1
ATOM 1542 C CA . LEU A 1 187 ? -5.035 -2.606 0.720 1.00 88.06 187 LEU A CA 1
ATOM 1543 C C . LEU A 1 187 ? -4.226 -2.429 2.012 1.00 88.06 187 LEU A C 1
ATOM 1545 O O . LEU A 1 187 ? -3.012 -2.503 1.935 1.00 88.06 187 LEU A O 1
ATOM 1549 N N . CYS A 1 188 ? -4.853 -2.281 3.185 1.00 90.06 188 CYS A N 1
ATOM 1550 C CA . CYS A 1 188 ? -4.104 -2.183 4.448 1.00 90.06 188 CYS A CA 1
ATOM 1551 C C . CYS A 1 188 ? -3.564 -3.522 4.945 1.00 90.06 188 CYS A C 1
ATOM 1553 O O . CYS A 1 188 ? -2.843 -3.524 5.935 1.00 90.06 188 CYS A O 1
ATOM 1555 N N . HIS A 1 189 ? -3.971 -4.636 4.314 1.00 87.38 189 HIS A N 1
ATOM 1556 C CA . HIS A 1 189 ? -3.411 -5.982 4.483 1.00 87.38 189 HIS A CA 1
ATOM 1557 C C . HIS A 1 189 ? -3.187 -6.441 5.935 1.00 87.38 189 HIS A C 1
ATOM 1559 O O . HIS A 1 189 ? -2.379 -7.326 6.197 1.00 87.38 189 HIS A O 1
ATOM 1565 N N . CYS A 1 190 ? -3.977 -5.922 6.882 1.00 85.69 190 CYS A N 1
ATOM 1566 C CA . CYS A 1 190 ? -3.800 -6.175 8.313 1.00 85.69 190 CYS A CA 1
ATOM 1567 C C . CYS A 1 190 ? -3.878 -7.672 8.648 1.00 85.69 190 CYS A C 1
ATOM 1569 O O . CYS A 1 190 ? -3.208 -8.142 9.564 1.00 85.69 190 CYS A O 1
ATOM 1571 N N . GLU A 1 191 ? -4.677 -8.427 7.887 1.00 78.00 191 GLU A N 1
ATOM 1572 C CA . GLU A 1 191 ? -4.831 -9.877 8.041 1.00 78.00 191 GLU A CA 1
ATOM 1573 C C . GLU A 1 191 ? -3.551 -10.678 7.749 1.00 78.00 191 GLU A C 1
ATOM 1575 O O . GLU A 1 191 ? -3.484 -11.835 8.150 1.00 78.00 191 GLU A O 1
ATOM 1580 N N . ILE A 1 192 ? -2.542 -10.097 7.087 1.00 77.19 192 ILE A N 1
ATOM 1581 C CA . ILE A 1 192 ? -1.270 -10.780 6.808 1.00 77.19 192 ILE A CA 1
ATOM 1582 C C . ILE A 1 192 ? -0.511 -11.059 8.105 1.00 77.19 192 ILE A C 1
ATOM 1584 O O . ILE A 1 192 ? -0.075 -12.183 8.321 1.00 77.19 192 ILE A O 1
ATOM 1588 N N . CYS A 1 193 ? -0.385 -10.062 8.983 1.00 76.75 193 CYS A N 1
ATOM 1589 C CA . CYS A 1 193 ? 0.339 -10.221 10.247 1.00 76.75 193 CYS A CA 1
ATOM 1590 C C . CYS A 1 193 ? -0.592 -10.604 11.407 1.00 76.75 193 CYS A C 1
ATOM 1592 O O . CYS A 1 193 ? -0.188 -11.319 12.321 1.00 76.75 193 CYS A O 1
ATOM 1594 N N . HIS A 1 194 ? -1.842 -10.127 11.395 1.00 77.38 194 HIS A N 1
ATOM 1595 C CA . HIS A 1 194 ? -2.759 -10.265 12.533 1.00 77.38 194 HIS A CA 1
ATOM 1596 C C . HIS A 1 194 ? -3.703 -11.465 12.474 1.00 77.38 194 HIS A C 1
ATOM 1598 O O . HIS A 1 194 ? -4.496 -11.647 13.406 1.00 77.38 194 HIS A O 1
ATOM 1604 N N . ASN A 1 195 ? -3.610 -12.296 11.437 1.00 69.75 195 ASN A N 1
ATOM 1605 C CA . ASN A 1 195 ? -4.224 -13.615 11.451 1.00 69.75 195 ASN A CA 1
ATOM 1606 C C . ASN A 1 195 ? -3.161 -14.711 11.546 1.00 69.75 195 ASN A C 1
ATOM 1608 O O . ASN A 1 195 ? -1.986 -14.492 11.261 1.00 69.75 195 ASN A O 1
ATOM 1612 N N . LYS A 1 196 ? -3.574 -15.912 11.959 1.00 61.53 196 LYS A N 1
ATOM 1613 C CA . LYS A 1 196 ? -2.644 -17.029 12.116 1.00 61.53 196 LYS A CA 1
ATOM 1614 C C . LYS A 1 196 ? -2.151 -17.510 10.755 1.00 61.53 196 LYS A C 1
ATOM 1616 O O . LYS A 1 196 ? -2.967 -17.872 9.915 1.00 61.53 196 LYS A O 1
ATOM 1621 N N . LEU A 1 197 ? -0.834 -17.572 10.587 1.00 56.97 197 LEU A N 1
ATOM 1622 C CA . LEU A 1 197 ? -0.196 -18.170 9.422 1.00 56.97 197 LEU A CA 1
ATOM 1623 C C . LEU A 1 197 ? 0.010 -19.689 9.634 1.00 56.97 197 LEU A C 1
ATOM 1625 O O . LEU A 1 197 ? 0.330 -20.107 10.744 1.00 56.97 197 LEU A O 1
ATOM 1629 N N . ASN A 1 198 ? -0.185 -20.520 8.609 1.00 57.56 198 ASN A N 1
ATOM 1630 C CA . ASN A 1 198 ? 0.211 -21.929 8.566 1.00 57.56 198 ASN A CA 1
ATOM 1631 C C . ASN A 1 198 ? 1.723 -22.038 8.280 1.00 57.56 198 ASN A C 1
ATOM 1633 O O . ASN A 1 198 ? 2.379 -21.025 8.028 1.00 57.56 198 ASN A O 1
ATOM 1637 N N . ASN A 1 199 ? 2.288 -23.250 8.288 1.00 54.44 199 ASN A N 1
ATOM 1638 C CA . ASN A 1 199 ? 3.738 -23.472 8.128 1.00 54.44 199 ASN A CA 1
ATOM 1639 C C . ASN A 1 199 ? 4.305 -22.943 6.790 1.00 54.44 199 ASN A C 1
ATOM 1641 O O . ASN A 1 199 ? 5.494 -22.619 6.682 1.00 54.44 199 ASN A O 1
ATOM 1645 N N . PHE A 1 200 ? 3.439 -22.754 5.793 1.00 58.06 200 PHE A N 1
ATOM 1646 C CA . PHE A 1 200 ? 3.774 -22.167 4.497 1.00 58.06 200 PHE A CA 1
ATOM 1647 C C . PHE A 1 200 ? 3.632 -20.633 4.452 1.00 58.06 200 PHE A C 1
ATOM 1649 O O . PHE A 1 200 ? 3.978 -20.017 3.446 1.00 58.06 200 PHE A O 1
ATOM 1656 N N . GLY A 1 201 ? 3.199 -20.001 5.550 1.00 51.62 201 GLY A N 1
ATOM 1657 C CA . GLY A 1 201 ? 3.051 -18.551 5.679 1.00 51.62 201 GLY A CA 1
ATOM 1658 C C . GLY A 1 201 ? 1.641 -18.017 5.394 1.00 51.62 201 GLY A C 1
ATOM 1659 O O . GLY A 1 201 ? 1.535 -16.858 4.994 1.00 51.62 201 GLY A O 1
ATOM 1660 N N . PHE A 1 202 ? 0.569 -18.811 5.588 1.00 59.59 202 PHE A N 1
ATOM 1661 C CA . PHE A 1 202 ? -0.813 -18.440 5.205 1.00 59.59 202 PHE A CA 1
ATOM 1662 C C . PHE A 1 202 ? -1.858 -18.388 6.297 1.00 59.59 202 PHE A C 1
ATOM 1664 O O . PHE A 1 202 ? -1.984 -19.279 7.120 1.00 59.59 202 PHE A O 1
ATOM 1671 N N . ASN A 1 203 ? -2.730 -17.399 6.169 1.00 51.62 203 ASN A N 1
ATOM 1672 C CA . ASN A 1 203 ? -3.913 -17.175 6.979 1.00 51.62 203 ASN A CA 1
ATOM 1673 C C . ASN A 1 203 ? -4.849 -18.414 7.044 1.00 51.62 203 ASN A C 1
ATOM 1675 O O . ASN A 1 203 ? -5.663 -18.620 6.144 1.00 51.62 203 ASN A O 1
ATOM 1679 N N . ASN A 1 204 ? -4.735 -19.242 8.090 1.00 46.78 204 ASN A N 1
ATOM 1680 C CA . ASN A 1 204 ? -5.596 -20.410 8.312 1.00 46.78 204 ASN A CA 1
ATOM 1681 C C . ASN A 1 204 ? -6.795 -20.010 9.185 1.00 46.78 204 ASN A C 1
ATOM 1683 O O . ASN A 1 204 ? -6.623 -19.533 10.309 1.00 46.78 204 ASN A O 1
ATOM 1687 N N . LYS A 1 205 ? -8.016 -20.212 8.674 1.00 45.31 205 LYS A N 1
ATOM 1688 C CA . LYS A 1 205 ? -9.260 -19.892 9.392 1.00 45.31 205 LYS A CA 1
ATOM 1689 C C . LYS A 1 205 ? -9.518 -20.806 10.598 1.00 45.31 205 LYS A C 1
ATOM 1691 O O . LYS A 1 205 ? -10.192 -20.360 11.521 1.00 45.31 205 LYS A O 1
ATOM 1696 N N . ASN A 1 206 ? -8.963 -22.022 10.616 1.00 35.75 206 ASN A N 1
ATOM 1697 C CA . ASN A 1 206 ? -9.360 -23.084 11.551 1.00 35.75 206 ASN A CA 1
ATOM 1698 C C . ASN A 1 206 ? -8.361 -23.342 12.695 1.00 35.75 206 ASN A C 1
ATOM 1700 O O . ASN A 1 206 ? -8.581 -24.234 13.504 1.00 35.75 206 ASN A O 1
ATOM 1704 N N . PHE A 1 207 ? -7.276 -22.568 12.819 1.00 33.69 207 PHE A N 1
ATOM 1705 C CA . PHE A 1 207 ? -6.254 -22.820 13.845 1.00 33.69 207 PHE A CA 1
ATOM 1706 C C . PHE A 1 207 ? -6.121 -21.695 14.888 1.00 33.69 207 PHE A C 1
ATOM 1708 O O . PHE A 1 207 ? -6.005 -20.510 14.569 1.00 33.69 207 PHE A O 1
ATOM 1715 N N . LYS A 1 208 ? -6.025 -22.087 16.166 1.00 32.03 208 LYS A N 1
ATOM 1716 C CA . LYS A 1 208 ? -5.851 -21.209 17.341 1.00 32.03 208 LYS A CA 1
ATOM 1717 C C . LYS A 1 208 ? -4.354 -20.848 17.513 1.00 32.03 208 LYS A C 1
ATOM 1719 O O . LYS A 1 208 ? -3.538 -21.747 17.682 1.00 32.03 208 LYS A O 1
ATOM 1724 N N . GLY A 1 209 ? -3.931 -19.576 17.393 1.00 31.94 209 GLY A N 1
ATOM 1725 C CA . GLY A 1 209 ? -2.512 -19.157 17.587 1.00 31.94 209 GLY A CA 1
ATOM 1726 C C . GLY A 1 209 ? -2.075 -17.809 16.961 1.00 31.94 209 GLY A C 1
ATOM 1727 O O . GLY A 1 209 ? -2.813 -17.248 16.155 1.00 31.94 209 GLY A O 1
ATOM 1728 N N . LEU A 1 210 ? -0.911 -17.286 17.388 1.00 39.03 210 LEU A N 1
ATOM 1729 C CA . LEU A 1 210 ? -0.373 -15.899 17.326 1.00 39.03 210 LEU A CA 1
ATOM 1730 C C . LEU A 1 210 ? 0.370 -15.568 16.003 1.00 39.03 210 LEU A C 1
ATOM 1732 O O . LEU A 1 210 ? 1.512 -15.969 15.894 1.00 39.03 210 LEU A O 1
ATOM 1736 N N . GLY A 1 211 ? -0.207 -14.888 15.000 1.00 45.81 211 GLY A N 1
ATOM 1737 C CA . GLY A 1 211 ? 0.462 -14.629 13.695 1.00 45.81 211 GLY A CA 1
ATOM 1738 C C . GLY A 1 211 ? 1.926 -14.139 13.776 1.00 45.81 211 GLY A C 1
ATOM 1739 O O . GLY A 1 211 ? 2.335 -13.592 14.789 1.00 45.81 211 GLY A O 1
ATOM 1740 N N . TYR A 1 212 ? 2.739 -14.344 12.735 1.00 45.47 212 TYR A N 1
ATOM 1741 C CA . TYR A 1 212 ? 4.173 -14.000 12.741 1.00 45.47 212 TYR A CA 1
ATOM 1742 C C . TYR A 1 212 ? 4.497 -12.920 11.715 1.00 45.47 212 TYR A C 1
ATOM 1744 O O . TYR A 1 212 ? 3.886 -12.874 10.646 1.00 45.47 212 TYR A O 1
ATOM 1752 N N . THR A 1 213 ? 5.507 -12.099 11.995 1.00 48.00 213 THR A N 1
ATOM 1753 C CA . THR A 1 213 ? 6.107 -11.249 10.963 1.00 48.00 213 THR A CA 1
ATOM 1754 C C . THR A 1 213 ? 7.186 -11.996 10.187 1.00 48.00 213 THR A C 1
ATOM 1756 O O . THR A 1 213 ? 7.995 -12.738 10.747 1.00 48.00 213 THR A O 1
ATOM 1759 N N . PHE A 1 214 ? 7.203 -11.799 8.866 1.00 47.47 214 PHE A N 1
ATOM 1760 C CA . PHE A 1 214 ? 8.126 -12.483 7.950 1.00 47.47 214 PHE A CA 1
ATOM 1761 C C . PHE A 1 214 ? 9.604 -12.129 8.171 1.00 47.47 214 PHE A C 1
ATOM 1763 O O . PHE A 1 214 ? 10.469 -12.872 7.715 1.00 47.47 214 PHE A O 1
ATOM 1770 N N . ILE A 1 215 ? 9.876 -11.005 8.842 1.00 46.50 215 ILE A N 1
ATOM 1771 C CA . ILE A 1 215 ? 11.200 -10.379 8.898 1.00 46.50 215 ILE A CA 1
ATOM 1772 C C . ILE A 1 215 ? 11.964 -10.788 10.170 1.00 46.50 215 ILE A C 1
ATOM 1774 O O . ILE A 1 215 ? 13.169 -10.992 10.091 1.00 46.50 215 ILE A O 1
ATOM 1778 N N . GLU A 1 216 ? 11.291 -10.985 11.317 1.00 47.00 216 GLU A N 1
ATOM 1779 C CA . GLU A 1 216 ? 11.978 -11.250 12.606 1.00 47.00 216 GLU A CA 1
ATOM 1780 C C . GLU A 1 216 ? 11.342 -12.369 13.453 1.00 47.00 216 GLU A C 1
ATOM 1782 O O . GLU A 1 216 ? 11.713 -12.547 14.609 1.00 47.00 216 GLU A O 1
ATOM 1787 N N . LYS A 1 217 ? 10.384 -13.143 12.912 1.00 51.84 217 LYS A N 1
ATOM 1788 C CA . LYS A 1 217 ? 9.663 -14.208 13.650 1.00 51.84 217 LYS A CA 1
ATOM 1789 C C . LYS A 1 217 ? 9.028 -13.726 14.972 1.00 51.84 217 LYS A C 1
ATOM 1791 O O . LYS A 1 217 ? 8.743 -14.537 15.855 1.00 51.84 217 LYS A O 1
ATOM 1796 N N . GLU A 1 218 ? 8.760 -12.427 15.116 1.00 53.72 218 GLU A N 1
ATOM 1797 C CA . GLU A 1 218 ? 8.098 -11.898 16.307 1.00 53.72 218 GLU A CA 1
ATOM 1798 C C . GLU A 1 218 ? 6.634 -12.360 16.351 1.00 53.72 218 GLU A C 1
ATOM 1800 O O . GLU A 1 218 ? 5.925 -12.347 15.339 1.00 53.72 218 GLU A O 1
ATOM 1805 N N . LYS A 1 219 ? 6.171 -12.759 17.543 1.00 57.38 219 LYS A N 1
ATOM 1806 C CA . LYS A 1 219 ? 4.772 -13.132 17.788 1.00 57.38 219 LYS A CA 1
ATOM 1807 C C . LYS A 1 219 ? 3.890 -11.883 17.723 1.00 57.38 219 LYS A C 1
ATOM 1809 O O . LYS A 1 219 ? 3.952 -11.010 18.587 1.00 57.38 219 LYS A O 1
ATOM 1814 N N . VAL A 1 220 ? 3.011 -11.835 16.732 1.00 63.97 220 VAL A N 1
ATOM 1815 C CA . VAL A 1 220 ? 1.979 -10.815 16.556 1.00 63.97 220 VAL A CA 1
ATOM 1816 C C . VAL A 1 220 ? 0.680 -11.282 17.204 1.00 63.97 220 VAL A C 1
ATOM 1818 O O . VAL A 1 220 ? 0.247 -12.434 17.108 1.00 63.97 220 VAL A O 1
ATOM 1821 N N . ILE A 1 221 ? 0.011 -10.346 17.873 1.00 64.94 221 ILE A N 1
ATOM 1822 C CA . ILE A 1 221 ? -1.296 -10.591 18.472 1.00 64.94 221 ILE A CA 1
ATOM 1823 C C . ILE A 1 221 ? -2.287 -10.940 17.358 1.00 64.94 221 ILE A C 1
ATOM 1825 O O . ILE A 1 221 ? -2.549 -10.130 16.465 1.00 64.94 221 ILE A O 1
ATOM 1829 N N . ASN A 1 222 ? -2.879 -12.131 17.457 1.00 63.94 222 ASN A N 1
ATOM 1830 C CA . ASN A 1 222 ? -4.024 -12.498 16.639 1.00 63.94 222 ASN A CA 1
ATOM 1831 C C . ASN A 1 222 ? -5.229 -11.657 17.076 1.00 63.94 222 ASN A C 1
ATOM 1833 O O . ASN A 1 222 ? -5.702 -11.780 18.212 1.00 63.94 222 ASN A O 1
ATOM 1837 N N . ILE A 1 223 ? -5.696 -10.790 16.179 1.00 64.88 223 ILE A N 1
ATOM 1838 C CA . ILE A 1 223 ? -6.779 -9.841 16.463 1.00 64.88 223 ILE A CA 1
ATOM 1839 C C . ILE A 1 223 ? -8.167 -10.495 16.322 1.00 64.88 223 ILE A C 1
ATOM 1841 O O . ILE A 1 223 ? -9.158 -9.967 16.819 1.00 64.88 223 ILE A O 1
ATOM 1845 N N . ASN A 1 224 ? -8.246 -11.681 15.717 1.00 57.72 224 ASN A N 1
ATOM 1846 C CA . ASN A 1 224 ? -9.498 -12.420 15.541 1.00 57.72 224 ASN A CA 1
ATOM 1847 C C . ASN A 1 224 ? -9.733 -13.484 16.625 1.00 57.72 224 ASN A C 1
ATOM 1849 O O . ASN A 1 224 ? -10.718 -14.209 16.549 1.00 57.72 224 ASN A O 1
ATOM 1853 N N . ASN A 1 225 ? -8.844 -13.610 17.620 1.00 55.56 225 ASN A N 1
ATOM 1854 C CA . ASN A 1 225 ? -8.968 -14.613 18.679 1.00 55.56 225 ASN A CA 1
ATOM 1855 C C . ASN A 1 225 ? -9.401 -13.989 20.019 1.00 55.56 225 ASN A C 1
ATOM 1857 O O . ASN A 1 225 ? -8.817 -13.009 20.488 1.00 55.56 225 ASN A O 1
ATOM 1861 N N . ASN A 1 226 ? -10.384 -14.613 20.674 1.00 51.53 226 ASN A N 1
ATOM 1862 C CA . ASN A 1 226 ? -10.967 -14.166 21.943 1.00 51.53 226 ASN A CA 1
ATOM 1863 C C . ASN A 1 226 ? -9.979 -14.213 23.126 1.00 51.53 226 ASN A C 1
ATOM 1865 O O . ASN A 1 226 ? -10.160 -13.458 24.079 1.00 51.53 226 ASN A O 1
ATOM 1869 N N . LYS A 1 227 ? -8.921 -15.039 23.060 1.00 50.03 227 LYS A N 1
ATOM 1870 C CA . LYS A 1 227 ? -7.969 -15.251 24.174 1.00 50.03 227 LYS A CA 1
ATOM 1871 C C . LYS A 1 227 ? -7.174 -13.999 24.586 1.00 50.03 227 LYS A C 1
ATOM 1873 O O . LYS A 1 227 ? -6.747 -13.897 25.726 1.00 50.03 227 LYS A O 1
ATOM 1878 N N . ASN A 1 228 ? -7.003 -13.009 23.704 1.00 53.25 228 ASN A N 1
ATOM 1879 C CA . ASN A 1 228 ? -6.141 -11.843 23.968 1.00 53.25 228 ASN A CA 1
ATOM 1880 C C . ASN A 1 228 ? -6.824 -10.701 24.755 1.00 53.25 228 ASN A C 1
ATOM 1882 O O . ASN A 1 228 ? -6.313 -9.576 24.770 1.00 53.25 228 ASN A O 1
ATOM 1886 N N . ASN A 1 229 ? -7.996 -10.948 25.361 1.00 54.91 229 ASN A N 1
ATOM 1887 C CA . ASN A 1 229 ? -8.819 -9.959 26.077 1.00 54.91 229 ASN A CA 1
ATOM 1888 C C . ASN A 1 229 ? -9.129 -8.674 25.278 1.00 54.91 229 ASN A C 1
ATOM 1890 O O . ASN A 1 229 ? -9.553 -7.671 25.850 1.00 54.91 229 ASN A O 1
ATOM 1894 N N . ILE A 1 230 ? -8.986 -8.690 23.943 1.00 54.03 230 ILE A N 1
ATOM 1895 C CA . ILE A 1 230 ? -9.312 -7.543 23.073 1.00 54.03 230 ILE A CA 1
ATOM 1896 C C . ILE A 1 230 ? -10.806 -7.188 23.195 1.00 54.03 230 ILE A C 1
ATOM 1898 O O . ILE A 1 230 ? -11.152 -6.014 23.116 1.00 54.03 230 ILE A O 1
ATOM 1902 N N . LYS A 1 231 ? -11.666 -8.173 23.514 1.00 51.28 231 LYS A N 1
ATOM 1903 C CA . LYS A 1 231 ? -13.084 -7.997 23.900 1.00 51.28 231 LYS A CA 1
ATOM 1904 C C . LYS A 1 231 ? -13.308 -6.900 24.935 1.00 51.28 231 LYS A C 1
ATOM 1906 O O . LYS A 1 231 ? -14.198 -6.072 24.769 1.00 51.28 231 LYS A O 1
ATOM 1911 N N . LYS A 1 232 ? -12.491 -6.903 25.992 1.00 54.09 232 LYS A N 1
ATOM 1912 C CA . LYS A 1 232 ? -12.624 -6.003 27.145 1.00 54.09 232 LYS A CA 1
ATOM 1913 C C . LYS A 1 232 ? -12.110 -4.592 26.840 1.00 54.09 232 LYS A C 1
ATOM 1915 O O . LYS A 1 232 ? -12.263 -3.690 27.655 1.00 54.09 232 LYS A O 1
ATOM 1920 N N . LYS A 1 233 ? -11.493 -4.372 25.670 1.00 64.44 233 LYS A N 1
ATOM 1921 C CA . LYS A 1 233 ? -10.871 -3.090 25.334 1.00 64.44 233 LYS A CA 1
ATOM 1922 C C . LYS A 1 233 ? -11.870 -2.121 24.722 1.00 64.44 233 LYS A C 1
ATOM 1924 O O . LYS A 1 233 ? -12.552 -2.404 23.736 1.00 64.44 233 LYS A O 1
ATOM 1929 N N . ASN A 1 234 ? -11.888 -0.917 25.281 1.00 75.38 234 ASN A N 1
ATOM 1930 C CA . ASN A 1 234 ? -12.589 0.222 24.710 1.00 75.38 234 ASN A CA 1
ATOM 1931 C C . ASN A 1 234 ? -12.099 0.474 23.264 1.00 75.38 234 ASN A C 1
ATOM 1933 O O . ASN A 1 234 ? -10.896 0.423 22.994 1.00 75.38 234 ASN A O 1
ATOM 1937 N N . ILE A 1 235 ? -13.020 0.788 22.339 1.00 80.19 235 ILE A N 1
ATOM 1938 C CA . ILE A 1 235 ? -12.700 1.189 20.954 1.00 80.19 235 ILE A CA 1
ATOM 1939 C C . ILE A 1 235 ? -11.670 2.319 20.963 1.00 80.19 235 ILE A C 1
ATOM 1941 O O . ILE A 1 235 ? -10.765 2.326 20.136 1.00 80.19 235 ILE A O 1
ATOM 1945 N N . PHE A 1 236 ? -11.765 3.233 21.927 1.00 77.19 236 PHE A N 1
ATOM 1946 C CA . PHE A 1 236 ? -10.824 4.334 22.082 1.00 77.19 236 PHE A CA 1
ATOM 1947 C C . PHE A 1 236 ? -9.400 3.875 22.438 1.00 77.19 236 PHE A C 1
ATOM 1949 O O . PHE A 1 236 ? -8.425 4.441 21.945 1.00 77.19 236 PHE A O 1
ATOM 1956 N N . ASN A 1 237 ? -9.255 2.805 23.227 1.00 73.81 237 ASN A N 1
ATOM 1957 C CA . ASN A 1 237 ? -7.946 2.223 23.534 1.00 73.81 237 ASN A CA 1
ATOM 1958 C C . ASN A 1 237 ? -7.337 1.533 22.307 1.00 73.81 237 ASN A C 1
ATOM 1960 O O . ASN A 1 237 ? -6.121 1.601 22.122 1.00 73.81 237 ASN A O 1
ATOM 1964 N N . ILE A 1 238 ? -8.166 0.899 21.469 1.00 81.94 238 ILE A N 1
ATOM 1965 C CA . ILE A 1 238 ? -7.744 0.313 20.186 1.00 81.94 238 ILE A CA 1
ATOM 1966 C C . ILE A 1 238 ? -7.341 1.428 19.212 1.00 81.94 238 ILE A C 1
ATOM 1968 O O . ILE A 1 238 ? -6.263 1.367 18.631 1.00 81.94 238 ILE A O 1
ATOM 1972 N N . TYR A 1 239 ? -8.156 2.480 19.110 1.00 85.06 239 TYR A N 1
ATOM 1973 C CA . TYR A 1 239 ? -7.879 3.662 18.295 1.00 85.06 239 TYR A CA 1
ATOM 1974 C C . TYR A 1 239 ? -6.519 4.268 18.641 1.00 85.06 239 TYR A C 1
ATOM 1976 O O . TYR A 1 239 ? -5.699 4.458 17.748 1.00 85.06 239 TYR A O 1
ATOM 1984 N N . LYS A 1 240 ? -6.253 4.525 19.929 1.00 74.81 240 LYS A N 1
ATOM 1985 C CA . LYS A 1 240 ? -4.980 5.111 20.376 1.00 74.81 240 LYS A CA 1
ATOM 1986 C C . LYS A 1 240 ? -3.791 4.220 20.034 1.00 74.81 240 LYS A C 1
ATOM 1988 O O . LYS A 1 240 ? -2.811 4.706 19.483 1.00 74.81 240 LYS A O 1
ATOM 1993 N N . LEU A 1 241 ? -3.917 2.918 20.290 1.00 78.06 241 LEU A N 1
ATOM 1994 C CA . LEU A 1 241 ? -2.855 1.959 20.002 1.00 78.06 241 LEU A CA 1
ATOM 1995 C C . LEU A 1 241 ? -2.535 1.887 18.502 1.00 78.06 241 LEU A C 1
ATOM 1997 O O . LEU A 1 241 ? -1.372 1.795 18.138 1.00 78.06 241 LEU A O 1
ATOM 2001 N N . ILE A 1 242 ? -3.546 1.963 17.634 1.00 84.31 242 ILE A N 1
ATOM 2002 C CA . ILE A 1 242 ? -3.372 1.918 16.174 1.00 84.31 242 ILE A CA 1
ATOM 2003 C C . ILE A 1 242 ? -2.850 3.250 15.629 1.00 84.31 242 ILE A C 1
ATOM 2005 O O . ILE A 1 242 ? -1.960 3.259 14.790 1.00 84.31 242 ILE A O 1
ATOM 2009 N N . LYS A 1 243 ? -3.397 4.378 16.090 1.00 82.50 243 LYS A N 1
ATOM 2010 C CA . LYS A 1 243 ? -3.049 5.712 15.579 1.00 82.50 243 LYS A CA 1
ATOM 2011 C C . LYS A 1 243 ? -1.682 6.191 16.060 1.00 82.50 243 LYS A C 1
ATOM 2013 O O . LYS A 1 243 ? -1.003 6.883 15.314 1.00 82.50 243 LYS A O 1
ATOM 2018 N N . TYR A 1 244 ? -1.315 5.863 17.297 1.00 75.38 244 TYR A N 1
ATOM 2019 C CA . TYR A 1 244 ? -0.131 6.414 17.962 1.00 75.38 244 TYR A CA 1
ATOM 2020 C C . TYR A 1 244 ? 0.905 5.356 18.341 1.00 75.38 244 TYR A C 1
ATOM 2022 O O . TYR A 1 244 ? 1.945 5.689 18.892 1.00 75.38 244 TYR A O 1
ATOM 2030 N N . GLY A 1 245 ? 0.599 4.076 18.138 1.00 67.31 245 GLY A N 1
ATOM 2031 C CA . GLY A 1 245 ? 1.452 2.978 18.584 1.00 67.31 245 GLY A CA 1
ATOM 2032 C C . GLY A 1 245 ? 1.459 2.729 20.089 1.00 67.31 245 GLY A C 1
ATOM 2033 O O . GLY A 1 245 ? 2.157 1.840 20.574 1.00 67.31 245 GLY A O 1
ATOM 2034 N N . LEU A 1 246 ? 0.656 3.468 20.851 1.00 71.50 246 LEU A N 1
ATOM 2035 C CA . LEU A 1 246 ? 0.616 3.344 22.300 1.00 71.50 246 LEU A CA 1
ATOM 2036 C C . LEU A 1 246 ? -0.744 3.714 22.877 1.00 71.50 246 LEU A C 1
ATOM 2038 O O . LEU A 1 246 ? -1.496 4.527 22.335 1.00 71.50 246 LEU A O 1
ATOM 2042 N N . ASN A 1 247 ? -1.058 3.117 24.018 1.00 62.03 247 ASN A N 1
ATOM 2043 C CA . ASN A 1 247 ? -2.150 3.542 24.880 1.00 62.03 247 ASN A CA 1
ATOM 2044 C C . ASN A 1 247 ? -1.725 3.420 26.353 1.00 62.03 247 ASN A C 1
ATOM 2046 O O . ASN A 1 247 ? -0.560 3.183 26.651 1.00 62.03 247 ASN A O 1
ATOM 2050 N N . ARG A 1 248 ? -2.669 3.597 27.286 1.00 57.22 248 ARG A N 1
ATOM 2051 C CA . ARG A 1 248 ? -2.384 3.531 28.729 1.00 57.22 248 ARG A CA 1
ATOM 2052 C C . ARG A 1 248 ? -1.877 2.167 29.209 1.00 57.22 248 ARG A C 1
ATOM 2054 O O . ARG A 1 248 ? -1.357 2.105 30.304 1.00 57.22 248 ARG A O 1
ATOM 2061 N N . GLU A 1 249 ? -2.053 1.093 28.447 1.00 55.28 249 GLU A N 1
ATOM 2062 C CA . GLU A 1 249 ? -1.755 -0.275 28.892 1.00 55.28 249 GLU A CA 1
ATOM 2063 C C . GLU A 1 249 ? -0.631 -0.934 28.087 1.00 55.28 249 GLU A C 1
ATOM 2065 O O . GLU A 1 249 ? 0.024 -1.849 28.579 1.00 55.28 249 GLU A O 1
ATOM 2070 N N . LYS A 1 250 ? -0.465 -0.560 26.812 1.00 61.50 250 LYS A N 1
ATOM 2071 C CA . LYS A 1 250 ? 0.378 -1.282 25.853 1.00 61.50 250 LYS A CA 1
ATOM 2072 C C . LYS A 1 250 ? 1.058 -0.343 24.866 1.00 61.50 250 LYS A C 1
ATOM 2074 O O . LYS A 1 250 ? 0.507 0.689 24.483 1.00 61.50 250 LYS A O 1
ATOM 2079 N N . PHE A 1 251 ? 2.201 -0.808 24.382 1.00 65.38 251 PHE A N 1
ATOM 2080 C CA . PHE A 1 251 ? 2.931 -0.272 23.240 1.00 65.38 251 PHE A CA 1
ATOM 2081 C C . PHE A 1 251 ? 2.997 -1.348 22.155 1.00 65.38 251 PHE A C 1
ATOM 2083 O O . PHE A 1 251 ? 2.991 -2.545 22.461 1.00 65.38 251 PHE A O 1
ATOM 2090 N N . ILE A 1 252 ? 3.000 -0.932 20.893 1.00 66.69 252 ILE A N 1
ATOM 2091 C CA . ILE A 1 252 ? 3.197 -1.839 19.758 1.00 66.69 252 ILE A CA 1
ATOM 2092 C C . ILE A 1 252 ? 4.681 -2.199 19.595 1.00 66.69 252 ILE A C 1
ATOM 2094 O O . ILE A 1 252 ? 5.556 -1.497 20.098 1.00 66.69 252 ILE A O 1
ATOM 2098 N N . ASN A 1 253 ? 4.968 -3.302 18.902 1.00 65.62 253 ASN A N 1
ATOM 2099 C CA . ASN A 1 253 ? 6.342 -3.672 18.562 1.00 65.62 253 ASN A CA 1
ATOM 2100 C C . ASN A 1 253 ? 6.920 -2.745 17.476 1.00 65.62 253 ASN A C 1
ATOM 2102 O O . ASN A 1 253 ? 6.196 -1.971 16.851 1.00 65.62 253 ASN A O 1
ATOM 2106 N N . ILE A 1 254 ? 8.229 -2.845 17.238 1.00 62.44 254 ILE A N 1
ATOM 2107 C CA . ILE A 1 254 ? 8.981 -1.965 16.324 1.00 62.44 254 ILE A CA 1
ATOM 2108 C C . ILE A 1 254 ? 8.391 -1.996 14.914 1.00 62.44 254 ILE A C 1
ATOM 2110 O O . ILE A 1 254 ? 8.198 -0.957 14.295 1.00 62.44 254 ILE A O 1
ATOM 2114 N N . GLN A 1 255 ? 8.057 -3.190 14.430 1.00 70.81 255 GLN A N 1
ATOM 2115 C CA . GLN A 1 255 ? 7.568 -3.393 13.070 1.00 70.81 255 GLN A CA 1
ATOM 2116 C C . GLN A 1 255 ? 6.192 -2.766 12.858 1.00 70.81 255 GLN A C 1
ATOM 2118 O O . GLN A 1 255 ? 5.962 -2.086 11.861 1.00 70.81 255 GLN A O 1
ATOM 2123 N N . MET A 1 256 ? 5.274 -2.936 13.813 1.00 77.75 256 MET A N 1
ATOM 2124 C CA . MET A 1 256 ? 4.017 -2.197 13.774 1.00 77.75 256 MET A CA 1
ATOM 2125 C C . MET A 1 256 ? 4.276 -0.695 13.954 1.00 77.75 256 MET A C 1
ATOM 2127 O O . MET A 1 256 ? 3.560 0.107 13.366 1.00 77.75 256 MET A O 1
ATOM 2131 N N . GLY A 1 257 ? 5.289 -0.305 14.737 1.00 72.31 257 GLY A N 1
ATOM 2132 C CA . GLY A 1 257 ? 5.717 1.084 14.928 1.00 72.31 257 GLY A CA 1
ATOM 2133 C C . GLY A 1 257 ? 6.082 1.764 13.615 1.00 72.31 257 GLY A C 1
ATOM 2134 O O . GLY A 1 257 ? 5.571 2.841 13.330 1.00 72.31 257 GLY A O 1
ATOM 2135 N N . GLU A 1 258 ? 6.858 1.088 12.769 1.00 72.44 258 GLU A N 1
ATOM 2136 C CA . GLU A 1 258 ? 7.193 1.561 11.425 1.00 72.44 258 GLU A CA 1
ATOM 2137 C C . GLU A 1 258 ? 5.948 1.693 10.534 1.00 72.44 258 GLU A C 1
ATOM 2139 O O . GLU A 1 258 ? 5.813 2.668 9.798 1.00 72.44 258 GLU A O 1
ATOM 2144 N N . ILE A 1 259 ? 5.001 0.751 10.622 1.00 82.75 259 ILE A N 1
ATOM 2145 C CA . ILE A 1 259 ? 3.722 0.839 9.895 1.00 82.75 259 ILE A CA 1
ATOM 2146 C C . ILE A 1 259 ? 2.895 2.034 10.393 1.00 82.75 259 ILE A C 1
ATOM 2148 O O . ILE A 1 259 ? 2.250 2.723 9.597 1.00 82.75 259 ILE A O 1
ATOM 2152 N N . VAL A 1 260 ? 2.895 2.302 11.700 1.00 80.88 260 VAL A N 1
ATOM 2153 C CA . VAL A 1 260 ? 2.224 3.477 12.264 1.00 80.88 260 VAL A CA 1
ATOM 2154 C C . VAL A 1 260 ? 2.881 4.751 11.764 1.00 80.88 260 VAL A C 1
ATOM 2156 O O . VAL A 1 260 ? 2.182 5.597 11.214 1.00 80.88 260 VAL A O 1
ATOM 2159 N N . GLU A 1 261 ? 4.199 4.847 11.877 1.00 73.88 261 GLU A N 1
ATOM 2160 C CA . GLU A 1 261 ? 5.000 5.999 11.468 1.00 73.88 261 GLU A CA 1
ATOM 2161 C C . GLU A 1 261 ? 4.880 6.294 9.966 1.00 73.88 261 GLU A C 1
ATOM 2163 O O . GLU A 1 261 ? 4.609 7.422 9.570 1.00 73.88 261 GLU A O 1
ATOM 2168 N N . LYS A 1 262 ? 5.016 5.292 9.099 1.00 74.81 262 LYS A N 1
ATOM 2169 C CA . LYS A 1 262 ? 5.047 5.515 7.644 1.00 74.81 262 LYS A CA 1
ATOM 2170 C C . LYS A 1 262 ? 3.663 5.529 6.987 1.00 74.81 262 LYS A C 1
ATOM 2172 O O . LYS A 1 262 ? 3.552 5.880 5.813 1.00 74.81 262 LYS A O 1
ATOM 2177 N N . SER A 1 263 ? 2.605 5.140 7.706 1.00 87.88 263 SER A N 1
ATOM 2178 C CA . SER A 1 263 ? 1.285 4.922 7.103 1.00 87.88 263 SER A CA 1
ATOM 2179 C C . SER A 1 263 ? 0.113 5.232 8.038 1.00 87.88 263 SER A C 1
ATOM 2181 O O . SER A 1 263 ? -0.593 6.221 7.821 1.00 87.88 263 SER A O 1
ATOM 2183 N N . ILE A 1 264 ? -0.133 4.421 9.072 1.00 87.75 264 ILE A N 1
ATOM 2184 C CA . ILE A 1 264 ? -1.414 4.452 9.806 1.00 87.75 264 ILE A CA 1
ATOM 2185 C C . ILE A 1 264 ? -1.635 5.779 10.542 1.00 87.75 264 ILE A C 1
ATOM 2187 O O . ILE A 1 264 ? -2.779 6.239 10.657 1.00 87.75 264 ILE A O 1
ATOM 2191 N N . GLN A 1 265 ? -0.570 6.450 10.991 1.00 80.38 265 GLN A N 1
ATOM 2192 C CA . GLN A 1 265 ? -0.698 7.752 11.644 1.00 80.38 265 GLN A CA 1
ATOM 2193 C C . GLN A 1 265 ? -1.290 8.833 10.727 1.00 80.38 265 GLN A C 1
ATOM 2195 O O . GLN A 1 265 ? -1.824 9.819 11.229 1.00 80.38 265 GLN A O 1
ATOM 2200 N N . TYR A 1 266 ? -1.287 8.632 9.409 1.00 83.19 266 TYR A N 1
ATOM 2201 C CA . TYR A 1 266 ? -1.871 9.547 8.424 1.00 83.19 266 TYR A CA 1
ATOM 2202 C C . TYR A 1 266 ? -3.279 9.133 7.978 1.00 83.19 266 TYR A C 1
ATOM 2204 O O . TYR A 1 266 ? -3.901 9.804 7.156 1.00 83.19 266 TYR A O 1
ATOM 2212 N N . PHE A 1 267 ? -3.829 8.044 8.526 1.00 88.12 267 PHE A N 1
ATOM 2213 C CA . PHE A 1 267 ? -5.201 7.643 8.222 1.00 88.12 267 PHE A CA 1
ATOM 2214 C C . PHE A 1 267 ? -6.192 8.661 8.789 1.00 88.12 267 PHE A C 1
ATOM 2216 O O . PHE A 1 267 ? -5.995 9.213 9.882 1.00 88.12 267 PHE A O 1
ATOM 2223 N N . SER A 1 268 ? -7.303 8.846 8.075 1.00 85.38 268 SER A N 1
ATOM 2224 C CA . SER A 1 268 ? -8.429 9.644 8.549 1.00 85.38 268 SER A CA 1
ATOM 2225 C C . SER A 1 268 ? -8.981 9.077 9.859 1.00 85.38 268 SER A C 1
ATOM 2227 O O . SER A 1 268 ? -8.989 7.863 10.094 1.00 85.38 268 SER A O 1
ATOM 2229 N N . LYS A 1 269 ? -9.500 9.958 10.719 1.00 82.69 269 LYS A N 1
ATOM 2230 C CA . LYS A 1 269 ? -10.108 9.565 11.999 1.00 82.69 269 LYS A CA 1
ATOM 2231 C C . LYS A 1 269 ? -11.212 8.516 11.800 1.00 82.69 269 LYS A C 1
ATOM 2233 O O . LYS A 1 269 ? -11.275 7.540 12.546 1.00 82.69 269 LYS A O 1
ATOM 2238 N N . ILE A 1 270 ? -12.029 8.675 10.755 1.00 84.94 270 ILE A N 1
ATOM 2239 C CA . ILE A 1 270 ? -13.124 7.759 10.395 1.00 84.94 270 ILE A CA 1
ATOM 2240 C C . ILE A 1 270 ? -12.595 6.362 10.055 1.00 84.94 270 ILE A C 1
ATOM 2242 O O . ILE A 1 270 ? -13.168 5.363 10.500 1.00 84.94 270 ILE A O 1
ATOM 2246 N N . ASP A 1 271 ? -11.497 6.268 9.308 1.00 91.06 271 ASP A N 1
ATOM 2247 C CA . ASP A 1 271 ? -10.923 4.983 8.910 1.00 91.06 271 ASP A CA 1
ATOM 2248 C C . ASP A 1 271 ? -10.297 4.245 10.092 1.00 91.06 271 ASP A C 1
ATOM 2250 O O . ASP A 1 271 ? -10.528 3.045 10.252 1.00 91.06 271 ASP A O 1
ATOM 2254 N N . ILE A 1 272 ? -9.604 4.953 10.986 1.00 88.06 272 ILE A N 1
ATOM 2255 C CA . ILE A 1 272 ? -9.053 4.345 12.206 1.00 88.06 272 ILE A CA 1
ATOM 2256 C C . ILE A 1 272 ? -10.179 3.884 13.131 1.00 88.06 272 ILE A C 1
ATOM 2258 O O . ILE A 1 272 ? -10.111 2.781 13.677 1.00 88.06 272 ILE A O 1
ATOM 2262 N N . ILE A 1 273 ? -11.249 4.671 13.283 1.00 86.31 273 ILE A N 1
ATOM 2263 C CA . ILE A 1 273 ? -12.442 4.256 14.039 1.00 86.31 273 ILE A CA 1
ATOM 2264 C C . ILE A 1 273 ? -13.083 3.023 13.394 1.00 86.31 273 ILE A C 1
ATOM 2266 O O . ILE A 1 273 ? -13.467 2.091 14.100 1.00 86.31 273 ILE A O 1
ATOM 2270 N N . SER A 1 274 ? -13.185 2.990 12.067 1.00 89.31 274 SER A N 1
ATOM 2271 C CA . SER A 1 274 ? -13.757 1.869 11.317 1.00 89.31 274 SER A CA 1
ATOM 2272 C C . SER A 1 274 ? -12.938 0.590 11.501 1.00 89.31 274 SER A C 1
ATOM 2274 O O . SER A 1 274 ? -13.504 -0.464 11.801 1.00 89.31 274 SER A O 1
ATOM 2276 N N . ILE A 1 275 ? -11.609 0.681 11.404 1.00 89.31 275 ILE A N 1
ATOM 2277 C CA . ILE A 1 275 ? -10.682 -0.421 11.700 1.00 89.31 275 ILE A CA 1
ATOM 2278 C C . ILE A 1 275 ? -10.824 -0.851 13.165 1.00 89.31 275 ILE A C 1
ATOM 2280 O O . ILE A 1 275 ? -10.994 -2.035 13.437 1.00 89.31 275 ILE A O 1
ATOM 2284 N N . SER A 1 276 ? -10.855 0.093 14.107 1.00 87.38 276 SER A N 1
ATOM 2285 C CA . SER A 1 276 ? -11.000 -0.198 15.541 1.00 87.38 276 SER A CA 1
ATOM 2286 C C . SER A 1 276 ? -12.319 -0.917 15.849 1.00 87.38 276 SER A C 1
ATOM 2288 O O . SER A 1 276 ? -12.338 -1.894 16.599 1.00 87.38 276 SER A O 1
ATOM 2290 N N . LYS A 1 277 ? -13.424 -0.493 15.219 1.00 84.75 277 LYS A N 1
ATOM 2291 C CA . LYS A 1 277 ? -14.733 -1.165 15.292 1.00 84.75 277 LYS A CA 1
ATOM 2292 C C . LYS A 1 277 ? -14.680 -2.559 14.680 1.00 84.75 277 LYS A C 1
ATOM 2294 O O . LYS A 1 277 ? -15.209 -3.491 15.274 1.00 84.75 277 LYS A O 1
ATOM 2299 N N . LYS A 1 278 ? -14.035 -2.723 13.523 1.00 84.75 278 LYS A N 1
ATOM 2300 C CA . LYS A 1 278 ? -13.849 -4.031 12.879 1.00 84.75 278 LYS A CA 1
ATOM 2301 C C . LYS A 1 278 ? -13.068 -4.993 13.776 1.00 84.75 278 LYS A C 1
ATOM 2303 O O . LYS A 1 278 ? -13.489 -6.135 13.927 1.00 84.75 278 LYS A O 1
ATOM 2308 N N . ILE A 1 279 ? -11.988 -4.517 14.387 1.00 81.88 279 ILE A N 1
ATOM 2309 C CA . ILE A 1 279 ? -11.163 -5.270 15.335 1.00 81.88 279 ILE A CA 1
ATOM 2310 C C . ILE A 1 279 ? -11.992 -5.686 16.553 1.00 81.88 279 ILE A C 1
ATOM 2312 O O . ILE A 1 279 ? -12.004 -6.861 16.905 1.00 81.88 279 ILE A O 1
ATOM 2316 N N . LYS A 1 280 ? -12.759 -4.758 17.141 1.00 78.75 280 LYS A N 1
ATOM 2317 C CA . LYS A 1 280 ? -13.647 -5.070 18.270 1.00 78.75 280 LYS A CA 1
ATOM 2318 C C . LYS A 1 280 ? -14.769 -6.050 17.896 1.00 78.75 280 LYS A C 1
ATOM 2320 O O . LYS A 1 280 ? -15.123 -6.895 18.703 1.00 78.75 280 LYS A O 1
ATOM 2325 N N . ASN A 1 281 ? -15.338 -5.939 16.693 1.00 72.94 281 ASN A N 1
ATOM 2326 C CA . ASN A 1 281 ? -16.512 -6.708 16.262 1.00 72.94 281 ASN A CA 1
ATOM 2327 C C . ASN A 1 281 ? -16.180 -8.091 15.668 1.00 72.94 281 ASN A C 1
ATOM 2329 O O . ASN A 1 281 ? -17.095 -8.845 15.356 1.00 72.94 281 ASN A O 1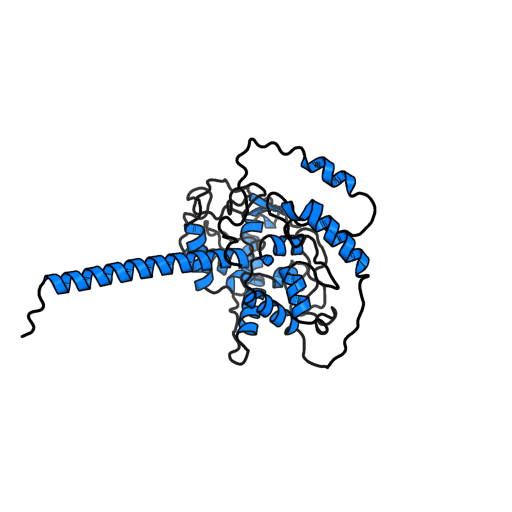
ATOM 2333 N N . ASN A 1 282 ? -14.909 -8.445 15.466 1.00 63.19 282 ASN A N 1
ATOM 2334 C CA . ASN A 1 282 ? -14.492 -9.761 14.951 1.00 63.19 282 ASN A CA 1
ATOM 2335 C C . ASN A 1 282 ? -14.598 -10.898 15.985 1.00 63.19 282 ASN A C 1
ATOM 2337 O O . ASN A 1 282 ? -13.955 -11.933 15.859 1.00 63.19 282 ASN A O 1
ATOM 2341 N N . ILE A 1 283 ? -15.381 -10.687 17.032 1.00 51.75 283 ILE A N 1
ATOM 2342 C CA . ILE A 1 283 ? -15.195 -11.299 18.331 1.00 51.75 283 ILE A CA 1
ATOM 2343 C C . ILE A 1 283 ? -16.610 -11.433 18.937 1.00 51.75 283 ILE A C 1
ATOM 2345 O O . ILE A 1 283 ? -17.277 -10.422 19.156 1.00 51.75 283 ILE A O 1
ATOM 2349 N N . ASN A 1 284 ? -17.097 -12.674 19.116 1.00 39.44 284 ASN A N 1
ATOM 2350 C CA . ASN A 1 284 ? -18.494 -12.988 19.478 1.00 39.44 284 ASN A CA 1
ATOM 2351 C C . ASN A 1 284 ? -19.012 -12.143 20.652 1.00 39.44 284 ASN A C 1
ATOM 2353 O O . ASN A 1 284 ? -18.361 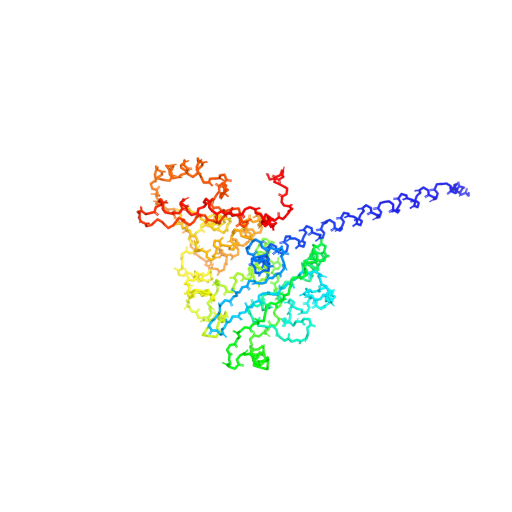-12.081 21.704 1.00 39.44 284 ASN A O 1
ATOM 2357 N N . LYS A 1 285 ? -20.185 -11.529 20.434 1.00 40.31 285 LYS A N 1
ATOM 2358 C CA . LYS A 1 285 ? -20.992 -10.813 21.425 1.00 40.31 285 LYS A CA 1
ATOM 2359 C C . LYS A 1 285 ? -21.406 -11.800 22.510 1.00 40.31 285 LYS A C 1
ATOM 2361 O O . LYS A 1 285 ? -22.034 -12.794 22.185 1.00 40.31 285 LYS A O 1
ATOM 2366 N N . ASN A 1 286 ? -20.987 -11.539 23.741 1.00 34.97 286 ASN A N 1
ATOM 2367 C CA . ASN A 1 286 ? -21.813 -11.653 24.938 1.00 34.97 286 ASN A CA 1
ATOM 2368 C C . ASN A 1 286 ? -21.009 -11.133 26.140 1.00 34.97 286 ASN A C 1
ATOM 2370 O O . ASN A 1 286 ? -19.797 -11.346 26.227 1.00 34.97 286 ASN A O 1
ATOM 2374 N N . ILE A 1 287 ? -21.744 -10.461 27.025 1.00 37.00 287 ILE A N 1
ATOM 2375 C CA . ILE A 1 287 ? -21.425 -10.065 28.403 1.00 37.00 287 ILE A CA 1
ATOM 2376 C C . ILE A 1 287 ? -20.838 -8.655 28.623 1.00 37.00 287 ILE A C 1
ATOM 2378 O O . ILE A 1 287 ? -19.932 -8.161 27.947 1.00 37.00 287 ILE A O 1
ATOM 2382 N N . ILE A 1 288 ? -21.484 -8.040 29.611 1.00 34.38 288 ILE A N 1
ATOM 2383 C CA . ILE A 1 288 ? -21.547 -6.670 30.111 1.00 34.38 288 ILE A CA 1
ATOM 2384 C C . ILE A 1 288 ? -20.386 -6.363 31.095 1.00 34.38 288 ILE A C 1
ATOM 2386 O O . ILE A 1 288 ? -19.843 -7.262 31.721 1.00 34.38 288 ILE A O 1
ATOM 2390 N N . LEU A 1 289 ? -20.010 -5.072 31.146 1.00 41.31 289 LEU A N 1
ATOM 2391 C CA . LEU A 1 289 ? -19.308 -4.245 32.166 1.00 41.31 289 LEU A CA 1
ATOM 2392 C C . LEU A 1 289 ? -18.292 -4.850 33.175 1.00 41.31 289 LEU A C 1
ATOM 2394 O O . LEU A 1 289 ? -18.589 -5.777 33.911 1.00 41.31 289 LEU A O 1
ATOM 2398 N N . LYS A 1 290 ? -17.145 -4.160 33.346 1.00 31.62 290 LYS A N 1
ATOM 2399 C CA . LYS A 1 290 ? -16.667 -3.525 34.610 1.00 31.62 290 LYS A CA 1
ATOM 2400 C C . LYS A 1 290 ? -15.273 -2.902 34.407 1.00 31.62 290 LYS A C 1
ATOM 2402 O O . LYS A 1 290 ? -14.360 -3.531 33.871 1.00 31.62 290 LYS A O 1
ATOM 2407 N N . ASN A 1 291 ? -15.126 -1.640 34.812 1.00 32.53 291 ASN A N 1
ATOM 2408 C CA . ASN A 1 291 ? -13.861 -0.902 34.813 1.00 32.53 291 ASN A CA 1
ATOM 2409 C C . ASN A 1 291 ? -12.903 -1.493 35.859 1.00 32.53 291 ASN A C 1
ATOM 2411 O O . ASN A 1 291 ? -13.283 -1.650 37.013 1.00 32.53 291 ASN A O 1
ATOM 2415 N N . ARG A 1 292 ? -11.639 -1.733 35.488 1.00 34.59 292 ARG A N 1
ATOM 2416 C CA . ARG A 1 292 ? -10.534 -1.860 36.452 1.00 34.59 292 ARG A CA 1
ATOM 2417 C C . ARG A 1 292 ? -9.516 -0.752 36.191 1.00 34.59 292 ARG A C 1
ATOM 2419 O O . ARG A 1 292 ? -8.946 -0.665 35.103 1.00 34.59 292 ARG A O 1
ATOM 2426 N N . LYS A 1 293 ? -9.338 0.120 37.188 1.00 36.72 293 LYS A N 1
ATOM 2427 C CA . LYS A 1 293 ? -8.273 1.125 37.264 1.00 36.72 293 LYS A CA 1
ATOM 2428 C C . LYS A 1 293 ? -6.977 0.402 37.644 1.00 36.72 293 LYS A C 1
ATOM 2430 O O . LYS A 1 293 ? -6.841 0.019 38.791 1.00 36.72 293 LYS A O 1
ATOM 2435 N N . ASN A 1 294 ? -6.025 0.283 36.720 1.00 35.28 294 ASN A N 1
ATOM 2436 C CA . ASN A 1 294 ? -4.612 0.174 37.091 1.00 35.28 294 ASN A CA 1
ATOM 2437 C C . ASN A 1 294 ? -3.922 1.454 36.615 1.00 35.28 294 ASN A C 1
ATOM 2439 O O . ASN A 1 294 ? -3.759 1.692 35.415 1.00 35.28 294 ASN A O 1
ATOM 2443 N N . LEU A 1 295 ? -3.602 2.318 37.575 1.00 35.91 295 LEU A N 1
ATOM 2444 C CA . LEU A 1 295 ? -2.889 3.569 37.368 1.00 35.91 295 LEU A CA 1
ATOM 2445 C C . LEU A 1 295 ? -1.400 3.260 37.192 1.00 35.91 295 LEU A C 1
ATOM 2447 O O . LEU A 1 295 ? -0.718 2.863 38.130 1.00 35.91 295 LEU A O 1
ATOM 2451 N N . ILE A 1 296 ? -0.874 3.471 35.985 1.00 42.56 296 ILE A N 1
ATOM 2452 C CA . ILE A 1 296 ? 0.564 3.709 35.824 1.00 42.56 296 ILE A CA 1
ATOM 2453 C C . ILE A 1 296 ? 0.896 4.956 36.644 1.00 42.56 296 ILE A C 1
ATOM 2455 O O . ILE A 1 296 ? 0.200 5.959 36.502 1.00 42.56 296 ILE A O 1
ATOM 2459 N N . ASN A 1 297 ? 1.952 4.901 37.461 1.00 43.38 297 ASN A N 1
ATOM 2460 C CA . ASN A 1 297 ? 2.398 6.014 38.299 1.00 43.38 297 ASN A CA 1
ATOM 2461 C C . ASN A 1 297 ? 2.601 7.289 37.449 1.00 43.38 297 ASN A C 1
ATOM 2463 O O . ASN A 1 297 ? 3.562 7.425 36.680 1.00 43.38 297 ASN A O 1
ATOM 2467 N N . ILE A 1 298 ? 1.629 8.197 37.556 1.00 41.91 298 ILE A N 1
ATOM 2468 C CA . ILE A 1 298 ? 1.418 9.365 36.696 1.00 41.91 298 ILE A CA 1
ATOM 2469 C C . ILE A 1 298 ? 2.638 10.302 36.726 1.00 41.91 298 ILE A C 1
ATOM 2471 O O . ILE A 1 298 ? 3.037 10.845 35.691 1.00 41.91 298 ILE A O 1
ATOM 2475 N N . ASN A 1 299 ? 3.316 10.391 37.870 1.00 40.84 299 ASN A N 1
ATOM 2476 C CA . ASN A 1 299 ? 4.472 11.264 38.079 1.00 40.84 299 ASN A CA 1
ATOM 2477 C C . ASN A 1 299 ? 5.697 10.845 37.245 1.00 40.84 299 ASN A C 1
ATOM 2479 O O . ASN A 1 299 ? 6.434 11.694 36.732 1.00 40.84 299 ASN A O 1
ATOM 2483 N N . LYS A 1 300 ? 5.883 9.538 37.010 1.00 43.72 300 LYS A N 1
ATOM 2484 C CA . LYS A 1 300 ? 6.980 9.011 36.177 1.00 43.72 300 LYS A CA 1
ATOM 2485 C C . LYS A 1 300 ? 6.748 9.307 34.689 1.00 43.72 300 LYS A C 1
ATOM 2487 O O . LYS A 1 300 ? 7.684 9.668 33.974 1.00 43.72 300 LYS A O 1
ATOM 2492 N N . LEU A 1 301 ? 5.492 9.240 34.238 1.00 41.03 301 LEU A N 1
ATOM 2493 C CA . LEU A 1 301 ? 5.091 9.627 32.880 1.00 41.03 301 LEU A CA 1
ATOM 2494 C C . LEU A 1 301 ? 5.213 11.141 32.646 1.00 41.03 301 LEU A C 1
ATOM 2496 O O . LEU A 1 301 ? 5.662 11.544 31.573 1.00 41.03 301 LEU A O 1
ATOM 2500 N N . TYR A 1 302 ? 4.884 11.980 33.634 1.00 44.84 302 TYR A N 1
ATOM 2501 C CA . TYR A 1 302 ? 5.049 13.436 33.527 1.00 44.84 302 TYR A CA 1
ATOM 2502 C C . TYR A 1 302 ? 6.519 13.860 33.400 1.00 44.84 302 TYR A C 1
ATOM 2504 O O . TYR A 1 302 ? 6.843 14.644 32.502 1.00 44.84 302 TYR A O 1
ATOM 2512 N N . LYS A 1 303 ? 7.429 13.295 34.211 1.00 46.22 303 LYS A N 1
ATOM 2513 C CA . LYS A 1 303 ? 8.878 13.569 34.100 1.00 46.22 303 LYS A CA 1
ATOM 2514 C C . LYS A 1 303 ? 9.440 13.160 32.729 1.00 46.22 303 LYS A C 1
ATOM 2516 O O . LYS A 1 303 ? 10.186 13.926 32.118 1.00 46.22 303 LYS A O 1
ATOM 2521 N N . LEU A 1 304 ? 9.036 11.999 32.202 1.00 49.75 304 LEU A N 1
ATOM 2522 C CA . LEU A 1 304 ? 9.430 11.543 30.860 1.00 49.75 304 LEU A CA 1
ATOM 2523 C C . LEU A 1 304 ? 8.846 12.427 29.746 1.00 49.75 304 LEU A C 1
ATOM 2525 O O . LEU A 1 304 ? 9.549 12.754 28.790 1.00 49.75 304 LEU A O 1
ATOM 2529 N N . LYS A 1 305 ? 7.594 12.879 29.887 1.00 46.56 305 LYS A N 1
ATOM 2530 C CA . LYS A 1 305 ? 6.935 13.795 28.942 1.00 46.56 305 LYS A CA 1
ATOM 2531 C C . LYS A 1 305 ? 7.616 15.168 28.899 1.00 46.56 305 LYS A C 1
ATOM 2533 O O . LYS A 1 305 ? 7.767 15.717 27.809 1.00 46.56 305 LYS A O 1
ATOM 2538 N N . LYS A 1 306 ? 8.057 15.707 30.046 1.00 53.72 306 LYS A N 1
ATOM 2539 C CA . LYS A 1 306 ? 8.798 16.983 30.124 1.00 53.72 306 LYS A CA 1
ATOM 2540 C C . LYS A 1 306 ? 10.162 16.870 29.433 1.00 53.72 306 LYS A C 1
ATOM 2542 O O . LYS A 1 306 ? 10.449 17.666 28.546 1.00 53.72 306 LYS A O 1
ATOM 2547 N N . LYS A 1 307 ? 10.939 15.817 29.727 1.00 53.69 307 LYS A N 1
ATOM 2548 C CA . LYS A 1 307 ? 12.214 15.547 29.030 1.00 53.69 307 LYS A CA 1
ATOM 2549 C C . LYS A 1 307 ? 12.019 15.375 27.522 1.00 53.69 307 LYS A C 1
ATOM 2551 O O . LYS A 1 307 ? 12.748 15.969 26.736 1.00 53.69 307 LYS A O 1
ATOM 2556 N N . TYR A 1 308 ? 10.992 14.641 27.103 1.00 55.62 308 TYR A N 1
ATOM 2557 C CA . TYR A 1 308 ? 10.689 14.490 25.684 1.00 55.62 308 TYR A CA 1
ATOM 2558 C C . TYR A 1 308 ? 10.340 15.824 25.009 1.00 55.62 308 TYR A C 1
ATOM 2560 O O . TYR A 1 308 ? 10.869 16.127 23.940 1.00 55.62 308 TYR A O 1
ATOM 2568 N N . LYS A 1 309 ? 9.473 16.635 25.636 1.00 57.22 309 LYS A N 1
ATOM 2569 C CA . LYS A 1 309 ? 9.073 17.953 25.118 1.00 57.22 309 LYS A CA 1
ATOM 2570 C C . LYS A 1 309 ? 10.283 18.872 24.932 1.00 57.22 309 LYS A C 1
ATOM 2572 O O . LYS A 1 309 ? 10.313 19.586 23.936 1.00 57.22 309 LYS A O 1
ATOM 2577 N N . ASN A 1 310 ? 11.244 18.806 25.850 1.00 59.09 310 ASN A N 1
ATOM 2578 C CA . ASN A 1 310 ? 12.403 19.692 25.869 1.00 59.09 310 ASN A CA 1
ATOM 2579 C C . ASN A 1 310 ? 13.512 19.246 24.905 1.00 59.09 310 ASN A C 1
ATOM 2581 O O . ASN A 1 310 ? 14.092 20.091 24.237 1.00 59.09 310 ASN A O 1
ATOM 2585 N N . TYR A 1 311 ? 13.783 17.940 24.792 1.00 59.75 311 TYR A N 1
ATOM 2586 C CA . TYR A 1 311 ? 15.001 17.462 24.116 1.00 59.75 311 TYR A CA 1
ATOM 2587 C C . TYR A 1 311 ? 14.760 16.634 22.852 1.00 59.75 311 TYR A C 1
ATOM 2589 O O . TYR A 1 311 ? 15.642 16.537 22.008 1.00 59.75 311 TYR A O 1
ATOM 2597 N N . CYS A 1 312 ? 13.586 16.016 22.695 1.00 53.53 312 CYS A N 1
ATOM 2598 C CA . CYS A 1 312 ? 13.364 15.028 21.630 1.00 53.53 312 CYS A CA 1
ATOM 2599 C C . CYS A 1 312 ? 12.251 15.429 20.657 1.00 53.53 312 CYS A C 1
ATOM 2601 O O . CYS A 1 312 ? 12.293 15.064 19.483 1.00 53.53 312 CYS A O 1
ATOM 2603 N N . LYS A 1 313 ? 11.257 16.198 21.121 1.00 59.66 313 LYS A N 1
ATOM 2604 C CA . LYS A 1 313 ? 10.063 16.580 20.351 1.00 59.66 313 LYS A CA 1
ATOM 2605 C C . LYS A 1 313 ? 10.393 17.313 19.050 1.00 59.66 313 LYS A C 1
ATOM 2607 O O . LYS A 1 313 ? 9.676 17.120 18.071 1.00 59.66 313 LYS A O 1
ATOM 2612 N N . LYS A 1 314 ? 11.436 18.151 19.047 1.00 58.56 314 LYS A N 1
ATOM 2613 C CA . LYS A 1 314 ? 11.842 18.935 17.869 1.00 58.56 314 LYS A CA 1
ATOM 2614 C C . LYS A 1 314 ? 12.206 18.025 16.688 1.00 58.56 314 LYS A C 1
ATOM 2616 O O . LYS A 1 314 ? 11.851 18.336 15.560 1.00 58.56 314 LYS A O 1
ATOM 2621 N N . CYS A 1 315 ? 12.806 16.867 16.969 1.00 48.56 315 CYS A N 1
ATOM 2622 C CA . CYS A 1 315 ? 13.244 15.909 15.957 1.00 48.56 315 CYS A CA 1
ATOM 2623 C C . CYS A 1 315 ? 12.239 14.762 15.744 1.00 48.56 315 CYS A C 1
ATOM 2625 O O . CYS A 1 315 ? 11.956 14.389 14.613 1.00 48.56 315 CYS A O 1
ATOM 2627 N N . HIS A 1 316 ? 11.636 14.233 16.814 1.00 54.62 316 HIS A N 1
ATOM 2628 C CA . HIS A 1 316 ? 10.809 13.014 16.775 1.00 54.62 316 HIS A CA 1
ATOM 2629 C C . HIS A 1 316 ? 9.288 13.267 16.851 1.00 54.62 316 HIS A C 1
ATOM 2631 O O . HIS A 1 316 ? 8.492 12.337 17.026 1.00 54.62 316 HIS A O 1
ATOM 2637 N N . GLY A 1 317 ? 8.863 14.530 16.746 1.00 56.75 317 GLY A N 1
ATOM 2638 C CA . GLY A 1 317 ? 7.456 14.941 16.709 1.00 56.75 317 GLY A CA 1
ATOM 2639 C C . GLY A 1 317 ? 6.774 14.990 18.082 1.00 56.75 317 GLY A C 1
ATOM 2640 O O . GLY A 1 317 ? 7.371 14.715 19.116 1.00 56.75 317 GLY A O 1
ATOM 2641 N N . LYS A 1 318 ? 5.484 15.347 18.144 1.00 50.44 318 LYS A N 1
ATOM 2642 C CA . LYS A 1 318 ? 4.740 15.502 19.420 1.00 50.44 318 LYS A CA 1
ATOM 2643 C C . LYS A 1 318 ? 4.466 14.177 20.162 1.00 50.44 318 LYS A C 1
ATOM 2645 O O . LYS A 1 318 ? 4.105 14.226 21.335 1.00 50.44 318 LYS A O 1
ATOM 2650 N N . LEU A 1 319 ? 4.614 13.024 19.503 1.00 51.62 319 LEU A N 1
ATOM 2651 C CA . LEU A 1 319 ? 4.086 11.730 19.966 1.00 51.62 319 LEU A CA 1
ATOM 2652 C C . LEU A 1 319 ? 5.067 10.550 19.831 1.00 51.62 319 LEU A C 1
ATOM 2654 O O . LEU A 1 319 ? 4.621 9.411 19.764 1.00 51.62 319 LEU A O 1
ATOM 2658 N N . PHE A 1 320 ? 6.382 10.792 19.823 1.00 54.19 320 PHE A N 1
ATOM 2659 C CA . PHE A 1 320 ? 7.419 9.756 19.643 1.00 54.19 320 PHE A CA 1
ATOM 2660 C C . PHE A 1 320 ? 7.386 9.067 18.270 1.00 54.19 320 PHE A C 1
ATOM 2662 O O . PHE A 1 320 ? 8.044 8.048 18.082 1.00 54.19 320 PHE A O 1
ATOM 2669 N N . LEU A 1 321 ? 6.627 9.623 17.321 1.00 50.69 321 LEU A N 1
ATOM 2670 C CA . LEU A 1 321 ? 6.329 9.007 16.028 1.00 50.69 321 LEU A CA 1
ATOM 2671 C C . LEU A 1 321 ? 7.475 9.137 15.024 1.00 50.69 321 LEU A C 1
ATOM 2673 O O . LEU A 1 321 ? 7.432 8.453 14.014 1.00 50.69 321 LEU A O 1
ATOM 2677 N N . GLY A 1 322 ? 8.491 9.953 15.315 1.00 53.94 322 GLY A N 1
ATOM 2678 C CA . GLY A 1 322 ? 9.572 10.220 14.373 1.00 53.94 322 GLY A CA 1
ATOM 2679 C C . GLY A 1 322 ? 9.165 11.214 13.282 1.00 53.94 322 GLY A C 1
ATOM 2680 O O . GLY A 1 322 ? 7.986 11.503 13.078 1.00 53.94 322 GLY A O 1
ATOM 2681 N N . ASN A 1 323 ? 10.173 11.742 12.596 1.00 53.50 323 ASN A N 1
ATOM 2682 C CA . ASN A 1 323 ? 10.072 12.468 11.336 1.00 53.50 323 ASN A CA 1
ATOM 2683 C C . ASN A 1 323 ? 10.958 11.733 10.318 1.00 53.50 323 ASN A C 1
ATOM 2685 O O . ASN A 1 323 ? 12.118 12.092 10.092 1.00 53.50 323 ASN A O 1
ATOM 2689 N N . PHE A 1 324 ? 10.424 10.658 9.738 1.00 39.91 324 PHE A N 1
ATOM 2690 C CA . PHE A 1 324 ? 11.102 9.884 8.699 1.00 39.91 324 PHE A CA 1
ATOM 2691 C C . PHE A 1 324 ? 11.489 10.789 7.504 1.00 39.91 324 PHE A C 1
ATOM 2693 O O . PHE A 1 324 ? 10.681 11.628 7.102 1.00 39.91 324 PHE A O 1
ATOM 2700 N N . PRO A 1 325 ? 12.701 10.663 6.925 1.00 38.06 325 PRO A N 1
ATOM 2701 C CA . PRO A 1 325 ? 13.722 9.639 7.146 1.00 38.06 325 PRO A CA 1
ATOM 2702 C C . PRO A 1 325 ? 14.765 10.041 8.191 1.00 38.06 325 PRO A C 1
ATOM 2704 O O . PRO A 1 325 ? 15.612 9.227 8.541 1.00 38.06 325 PRO A O 1
ATOM 2707 N N . LEU A 1 326 ? 14.727 11.294 8.648 1.00 38.19 326 LEU A N 1
ATOM 2708 C CA . LEU A 1 326 ? 15.795 11.933 9.412 1.00 38.19 326 LEU A CA 1
ATOM 2709 C C . LEU A 1 326 ? 15.787 11.493 10.877 1.00 38.19 326 LEU A C 1
ATOM 2711 O O . LEU A 1 326 ? 16.844 11.348 11.482 1.00 38.19 326 LEU A O 1
ATOM 2715 N N . TYR A 1 327 ? 14.602 11.237 11.433 1.00 48.75 327 TYR A N 1
ATOM 2716 C CA . TYR A 1 327 ? 14.442 10.913 12.845 1.00 48.75 327 TYR A CA 1
ATOM 2717 C C . TYR A 1 327 ? 13.459 9.750 13.019 1.00 48.75 327 TYR A C 1
ATOM 2719 O O . TYR A 1 327 ? 12.260 9.960 12.849 1.00 48.75 327 TYR A O 1
ATOM 2727 N N . PRO A 1 328 ? 13.919 8.531 13.355 1.00 43.84 328 PRO A N 1
ATOM 2728 C CA . PRO A 1 328 ? 13.037 7.373 13.529 1.00 43.84 328 PRO A CA 1
ATOM 2729 C C . PRO A 1 328 ? 12.121 7.539 14.748 1.00 43.84 328 PRO A C 1
ATOM 2731 O O . PRO A 1 328 ? 12.395 8.363 15.624 1.00 43.84 328 PRO A O 1
ATOM 2734 N N . ASN A 1 329 ? 11.061 6.739 14.872 1.00 45.69 329 ASN A N 1
ATOM 2735 C CA . ASN A 1 329 ? 10.319 6.668 16.133 1.00 45.69 329 ASN A CA 1
ATOM 2736 C C . ASN A 1 329 ? 11.238 6.387 17.344 1.00 45.69 329 ASN A C 1
ATOM 2738 O O . ASN A 1 329 ? 12.224 5.648 17.264 1.00 45.69 329 ASN A O 1
ATOM 2742 N N . ILE A 1 330 ? 10.919 6.989 18.497 1.00 48.03 330 ILE A N 1
ATOM 2743 C CA . ILE A 1 330 ? 11.672 6.720 19.729 1.00 48.03 330 ILE A CA 1
ATOM 2744 C C . ILE A 1 330 ? 11.110 5.461 20.382 1.00 48.03 330 ILE A C 1
ATOM 2746 O O . ILE A 1 330 ? 10.030 5.448 20.975 1.00 48.03 330 ILE A O 1
ATOM 2750 N N . LYS A 1 331 ? 11.909 4.398 20.316 1.00 39.94 331 LYS A N 1
ATOM 2751 C CA . LYS A 1 331 ? 11.703 3.133 21.016 1.00 39.94 331 LYS A CA 1
ATOM 2752 C C . LYS A 1 331 ? 11.854 3.337 22.526 1.00 39.94 331 LYS A C 1
ATOM 2754 O O . LYS A 1 331 ? 12.965 3.351 23.048 1.00 39.94 331 LYS A O 1
ATOM 2759 N N . LEU A 1 332 ? 10.751 3.410 23.269 1.00 34.72 332 LEU A N 1
ATOM 2760 C CA . LEU A 1 332 ? 10.797 3.243 24.725 1.00 34.72 332 LEU A CA 1
ATOM 2761 C C . LEU A 1 332 ? 10.932 1.750 25.065 1.00 34.72 332 LEU A C 1
ATOM 2763 O O . LEU A 1 332 ? 9.979 1.100 25.489 1.00 34.72 332 LEU A O 1
ATOM 2767 N N . LYS A 1 333 ? 12.137 1.188 24.905 1.00 31.34 333 LYS A N 1
ATOM 2768 C CA . LYS A 1 333 ? 12.528 0.016 25.702 1.00 31.34 333 LYS A CA 1
ATOM 2769 C C . LYS A 1 333 ? 12.821 0.542 27.108 1.00 31.34 333 LYS A C 1
ATOM 2771 O O . LYS A 1 333 ? 13.933 0.973 27.384 1.00 31.34 333 LYS A O 1
ATOM 2776 N N . ILE A 1 334 ? 11.835 0.526 28.004 1.00 31.62 334 ILE A N 1
ATOM 2777 C CA . ILE A 1 334 ? 12.127 0.665 29.436 1.00 31.62 334 ILE A CA 1
ATOM 2778 C C . ILE A 1 334 ? 12.686 -0.681 29.907 1.00 31.62 334 ILE A C 1
ATOM 2780 O O . ILE A 1 334 ? 11.971 -1.523 30.439 1.00 31.62 334 ILE A O 1
ATOM 2784 N N . LYS A 1 335 ? 13.977 -0.885 29.644 1.00 30.50 335 LYS A N 1
ATOM 2785 C CA . LYS A 1 335 ? 14.893 -1.624 30.513 1.00 30.50 335 LYS A CA 1
ATOM 2786 C C . LYS A 1 335 ? 16.188 -0.808 30.578 1.00 30.50 335 LYS A C 1
ATOM 2788 O O . LYS A 1 335 ? 16.579 -0.161 29.614 1.00 30.50 335 LYS A O 1
ATOM 2793 N N . SER A 1 336 ? 16.725 -0.743 31.780 1.00 35.28 336 SER A N 1
ATOM 2794 C CA . SER A 1 336 ? 17.646 0.235 32.353 1.00 35.28 336 SER A CA 1
ATOM 2795 C C . SER A 1 336 ? 18.997 0.481 31.652 1.00 35.28 336 SER A C 1
ATOM 2797 O O . SER A 1 336 ? 19.557 -0.397 31.009 1.00 35.28 336 SER A O 1
ATOM 2799 N N . LYS A 1 337 ? 19.525 1.681 31.961 1.00 29.48 337 LYS A N 1
ATOM 2800 C CA . LYS A 1 337 ? 20.920 2.164 32.097 1.00 29.48 337 LYS A CA 1
ATOM 2801 C C . LYS A 1 337 ? 21.632 2.993 31.004 1.00 29.48 337 LYS A C 1
ATOM 2803 O O . LYS A 1 337 ? 22.181 4.014 31.394 1.00 29.48 337 LYS A O 1
ATOM 2808 N N . ASN A 1 338 ? 21.555 2.758 29.690 1.00 37.66 338 ASN A N 1
ATOM 2809 C CA . ASN A 1 338 ? 22.493 3.458 28.768 1.00 37.66 338 ASN A CA 1
ATOM 2810 C C . ASN A 1 338 ? 21.862 4.361 27.685 1.00 37.66 338 ASN A C 1
ATOM 2812 O O . ASN A 1 338 ? 21.932 4.071 26.495 1.00 37.66 338 ASN A O 1
ATOM 2816 N N . ILE A 1 339 ? 21.299 5.513 28.080 1.00 37.84 339 ILE A N 1
ATOM 2817 C CA . ILE A 1 339 ? 20.796 6.553 27.146 1.00 37.84 339 ILE A CA 1
ATOM 2818 C C . ILE A 1 339 ? 21.927 7.442 26.575 1.00 37.84 339 ILE A C 1
ATOM 2820 O O . ILE A 1 339 ? 21.778 7.988 25.484 1.00 37.84 339 ILE A O 1
ATOM 2824 N N . LYS A 1 340 ? 23.081 7.560 27.252 1.00 35.62 340 LYS A N 1
ATOM 2825 C CA . LYS A 1 340 ? 24.175 8.468 26.842 1.00 35.62 340 LYS A CA 1
ATOM 2826 C C . LYS A 1 340 ? 24.825 8.105 25.490 1.00 35.62 340 LYS A C 1
ATOM 2828 O O . LYS A 1 340 ? 25.202 9.010 24.753 1.00 35.62 340 LYS A O 1
ATOM 2833 N N . ASN A 1 341 ? 24.871 6.825 25.105 1.00 33.19 341 ASN A N 1
ATOM 2834 C CA . ASN A 1 341 ? 25.555 6.402 23.869 1.00 33.19 341 ASN A CA 1
ATOM 2835 C C . ASN A 1 341 ? 24.766 6.673 22.578 1.00 33.19 341 ASN A C 1
ATOM 2837 O O . ASN A 1 341 ? 25.365 6.809 21.517 1.00 33.19 341 ASN A O 1
ATOM 2841 N N . LEU A 1 342 ? 23.438 6.817 22.646 1.00 33.09 342 LEU A N 1
ATOM 2842 C CA . LEU A 1 342 ? 22.617 7.108 21.460 1.00 33.09 342 LEU A CA 1
ATOM 2843 C C . LEU A 1 342 ? 22.739 8.566 20.988 1.00 33.09 342 LEU A C 1
ATOM 2845 O O . LEU A 1 342 ? 22.495 8.849 19.821 1.00 33.09 342 LEU A O 1
ATOM 2849 N N . ILE A 1 343 ? 23.140 9.479 21.878 1.00 38.31 343 ILE A N 1
ATOM 2850 C CA . ILE A 1 343 ? 23.268 10.917 21.588 1.00 38.31 343 ILE A CA 1
ATOM 2851 C C . ILE A 1 343 ? 24.613 11.233 20.909 1.00 38.31 343 ILE A C 1
ATOM 2853 O O . ILE A 1 343 ? 24.709 12.190 20.145 1.00 38.31 343 ILE A O 1
ATOM 2857 N N . LYS A 1 344 ? 25.654 10.419 21.134 1.00 30.81 344 LYS A N 1
ATOM 2858 C CA . LYS A 1 344 ? 26.994 10.659 20.571 1.00 30.81 344 LYS A CA 1
ATOM 2859 C C . LYS A 1 344 ? 27.057 10.410 19.056 1.00 30.81 344 LYS A C 1
ATOM 2861 O O . LYS A 1 344 ? 27.749 11.137 18.354 1.00 30.81 344 LYS A O 1
ATOM 2866 N N . ASN A 1 345 ? 26.266 9.470 18.534 1.00 33.12 345 ASN A N 1
ATOM 2867 C CA . ASN A 1 345 ? 26.337 9.059 17.125 1.00 33.12 345 ASN A CA 1
ATOM 2868 C C . ASN A 1 345 ? 25.490 9.909 16.159 1.00 33.12 345 ASN A C 1
ATOM 2870 O O . ASN A 1 345 ? 25.552 9.687 14.954 1.00 33.12 345 ASN A O 1
ATOM 2874 N N . SER A 1 346 ? 24.710 10.884 16.641 1.00 34.47 346 SER A N 1
ATOM 2875 C CA . SER A 1 346 ? 23.908 11.757 15.766 1.00 34.47 346 SER A CA 1
ATOM 2876 C C . SER A 1 346 ? 24.657 12.992 15.254 1.00 34.47 346 SER A C 1
ATOM 2878 O O . SER A 1 346 ? 24.067 13.776 14.517 1.00 34.47 346 SER A O 1
ATOM 2880 N N . LYS A 1 347 ? 25.921 13.199 15.653 1.00 33.00 347 LYS A N 1
ATOM 2881 C CA . LYS A 1 347 ? 26.709 14.387 15.277 1.00 33.00 347 LYS A CA 1
ATOM 2882 C C . LYS A 1 347 ? 27.483 14.258 13.954 1.00 33.00 347 LYS A C 1
ATOM 2884 O O . LYS A 1 347 ? 27.872 15.281 13.414 1.00 33.00 347 LYS A O 1
ATOM 2889 N N . ASN A 1 348 ? 27.623 13.057 13.384 1.00 31.59 348 ASN A N 1
ATOM 2890 C CA . ASN A 1 348 ? 28.423 12.828 12.169 1.00 31.59 348 ASN A CA 1
ATOM 2891 C C . ASN A 1 348 ? 27.559 12.419 10.963 1.00 31.59 348 ASN A C 1
ATOM 2893 O O . ASN A 1 348 ? 27.714 11.325 10.421 1.00 31.59 348 ASN A O 1
ATOM 2897 N N . ILE A 1 349 ? 26.628 13.278 10.536 1.00 35.41 349 ILE A N 1
ATOM 2898 C CA . ILE A 1 349 ? 25.916 13.095 9.260 1.00 35.41 349 ILE A CA 1
ATOM 2899 C C . ILE A 1 349 ? 26.403 14.170 8.288 1.00 35.41 349 ILE A C 1
ATOM 2901 O O . ILE A 1 349 ? 26.080 15.343 8.425 1.00 35.41 349 ILE A O 1
ATOM 2905 N N . ASN A 1 350 ? 27.207 13.730 7.323 1.00 29.91 350 ASN A N 1
ATOM 2906 C CA . ASN A 1 350 ? 27.842 14.536 6.287 1.00 29.91 350 ASN A CA 1
ATOM 2907 C C . ASN A 1 350 ? 26.778 15.133 5.332 1.00 29.91 350 ASN A C 1
ATOM 2909 O O . ASN A 1 350 ? 26.007 14.387 4.722 1.00 29.91 350 ASN A O 1
ATOM 2913 N N . THR A 1 351 ? 26.708 16.463 5.218 1.00 36.03 351 THR A N 1
ATOM 2914 C CA . THR A 1 351 ? 25.600 17.230 4.602 1.00 36.03 351 THR A CA 1
ATOM 2915 C C . THR A 1 351 ? 25.689 17.424 3.081 1.00 36.03 351 THR A C 1
ATOM 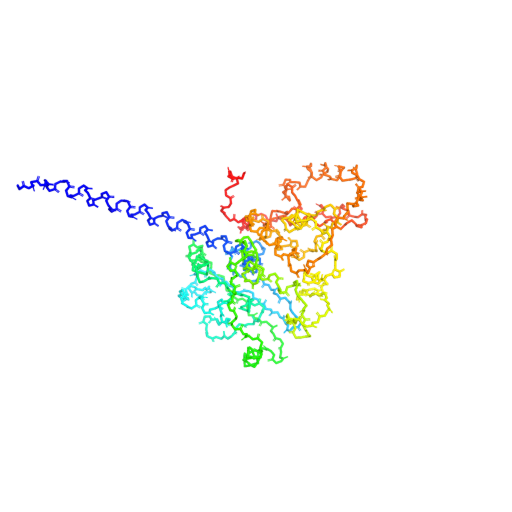2917 O O . THR A 1 351 ? 24.790 18.021 2.495 1.00 36.03 351 THR A O 1
ATOM 2920 N N . ASN A 1 352 ? 26.706 16.878 2.404 1.00 30.38 352 ASN A N 1
ATOM 2921 C CA . ASN A 1 352 ? 26.973 17.164 0.980 1.00 30.38 352 ASN A CA 1
ATOM 2922 C C . ASN A 1 352 ? 26.314 16.207 -0.039 1.00 30.38 352 ASN A C 1
ATOM 2924 O O . ASN A 1 352 ? 26.602 16.270 -1.232 1.00 30.38 352 ASN A O 1
ATOM 2928 N N . LYS A 1 353 ? 25.390 15.331 0.377 1.00 31.75 353 LYS A N 1
ATOM 2929 C CA . LYS A 1 353 ? 24.521 14.576 -0.551 1.00 31.75 353 LYS A CA 1
ATOM 2930 C C . LYS A 1 353 ? 23.120 15.172 -0.520 1.00 31.75 353 LYS A C 1
ATOM 2932 O O . LYS A 1 353 ? 22.579 15.352 0.564 1.00 31.75 353 LYS A O 1
ATOM 2937 N N . LYS A 1 354 ? 22.502 15.405 -1.691 1.00 29.72 354 LYS A N 1
ATOM 2938 C CA . LYS A 1 354 ? 21.065 15.732 -1.812 1.00 29.72 354 LYS A CA 1
ATOM 2939 C C . LYS A 1 354 ? 20.242 14.644 -1.106 1.00 29.72 354 LYS A C 1
ATOM 2941 O O . LYS A 1 354 ? 19.924 13.612 -1.692 1.00 29.72 354 LYS A O 1
ATOM 2946 N N . MET A 1 355 ? 19.939 14.853 0.173 1.00 26.98 355 MET A N 1
ATOM 2947 C CA . MET A 1 355 ? 19.056 13.996 0.950 1.00 26.98 355 MET A CA 1
ATOM 2948 C C . MET A 1 355 ? 17.625 14.377 0.590 1.00 26.98 355 MET A C 1
ATOM 2950 O O . MET A 1 355 ? 17.183 15.492 0.859 1.00 26.98 355 MET A O 1
ATOM 2954 N N . TYR A 1 356 ? 16.880 13.452 -0.011 1.00 33.00 356 TYR A N 1
ATOM 2955 C CA . TYR A 1 356 ? 15.447 13.647 -0.187 1.00 33.00 356 TYR A CA 1
ATOM 2956 C C . TYR A 1 356 ? 14.789 13.635 1.197 1.00 33.00 356 TYR A C 1
ATOM 2958 O O . TYR A 1 356 ? 14.811 12.615 1.893 1.00 33.00 356 TYR A O 1
ATOM 2966 N N . SER A 1 357 ? 14.193 14.758 1.614 1.00 33.25 357 SER A N 1
ATOM 2967 C CA . SER A 1 357 ? 13.328 14.772 2.792 1.00 33.25 357 SER A CA 1
ATOM 2968 C C . SER A 1 357 ? 12.115 13.892 2.488 1.00 33.25 357 SER A C 1
ATOM 2970 O O . SER A 1 357 ? 11.177 14.317 1.821 1.00 33.25 357 SER A O 1
ATOM 2972 N N . SER A 1 358 ? 12.101 12.651 2.961 1.00 35.16 358 SER A N 1
ATOM 2973 C CA . SER A 1 358 ? 10.916 11.789 2.892 1.00 35.16 358 SER A CA 1
ATOM 2974 C C . SER A 1 358 ? 9.878 12.116 3.978 1.00 35.16 358 SER A C 1
ATOM 2976 O O . SER A 1 358 ? 9.172 11.222 4.449 1.00 35.16 358 SER A O 1
ATOM 2978 N N . ILE A 1 359 ? 9.749 13.402 4.329 1.00 34.41 359 ILE A N 1
ATOM 2979 C CA . ILE A 1 359 ? 8.444 13.958 4.693 1.00 34.41 359 ILE A CA 1
ATOM 2980 C C . ILE A 1 359 ? 7.547 13.546 3.526 1.00 34.41 359 ILE A C 1
ATOM 2982 O O . ILE A 1 359 ? 7.957 13.727 2.381 1.00 34.41 359 ILE A O 1
ATOM 2986 N N . MET A 1 360 ? 6.380 12.933 3.764 1.00 31.30 360 MET A N 1
ATOM 2987 C CA . MET A 1 360 ? 5.372 12.829 2.701 1.00 31.30 360 MET A CA 1
ATOM 2988 C C . MET A 1 360 ? 5.323 14.190 2.013 1.00 31.30 360 MET A C 1
ATOM 2990 O O . MET A 1 360 ? 4.951 15.135 2.705 1.00 31.30 360 MET A O 1
ATOM 2994 N N . PRO A 1 361 ? 5.731 14.338 0.739 1.00 31.81 361 PRO A N 1
ATOM 2995 C CA . PRO A 1 361 ? 6.131 15.650 0.232 1.00 31.81 361 PRO A CA 1
ATOM 2996 C C . PRO A 1 361 ? 4.991 16.687 0.152 1.00 31.81 361 PRO A C 1
ATOM 2998 O O . PRO A 1 361 ? 5.177 17.751 -0.419 1.00 31.81 361 PRO A O 1
ATOM 3001 N N . PHE A 1 362 ? 3.803 16.403 0.700 1.00 36.91 362 PHE A N 1
ATOM 3002 C CA . PHE A 1 362 ? 2.575 17.148 0.458 1.00 36.91 362 PHE A CA 1
ATOM 3003 C C . PHE A 1 362 ? 1.596 17.250 1.644 1.00 36.91 362 PHE A C 1
ATOM 3005 O O . PHE A 1 362 ? 0.476 17.731 1.451 1.00 36.91 362 PHE A O 1
ATOM 3012 N N . LEU A 1 363 ? 1.968 16.873 2.877 1.00 29.38 363 LEU A N 1
ATOM 3013 C CA . LEU A 1 363 ? 1.150 17.236 4.045 1.00 29.38 363 LEU A CA 1
ATOM 3014 C C . LEU A 1 363 ? 1.449 18.685 4.433 1.00 29.38 363 LEU A C 1
ATOM 3016 O O . LEU A 1 363 ? 2.320 18.953 5.252 1.00 29.38 363 LEU A O 1
ATOM 3020 N N . ASN A 1 364 ? 0.716 19.619 3.826 1.00 28.12 364 ASN A N 1
ATOM 3021 C CA . ASN A 1 364 ? 0.653 20.995 4.303 1.00 28.12 364 ASN A CA 1
ATOM 3022 C C . ASN A 1 364 ? 0.053 20.955 5.724 1.00 28.12 364 ASN A C 1
ATOM 3024 O O . ASN A 1 364 ? -1.138 20.685 5.889 1.00 28.12 364 ASN A O 1
ATOM 3028 N N . ILE A 1 365 ? 0.897 21.127 6.745 1.00 29.91 365 ILE A N 1
ATOM 3029 C CA . ILE A 1 365 ? 0.557 20.994 8.177 1.00 29.91 365 ILE A CA 1
ATOM 3030 C C . ILE A 1 365 ? -0.451 22.069 8.630 1.00 29.91 365 ILE A C 1
ATOM 3032 O O . ILE A 1 365 ? -1.016 21.964 9.712 1.00 29.91 365 ILE A O 1
ATOM 3036 N N . ASN A 1 366 ? -0.762 23.042 7.772 1.00 26.22 366 ASN A N 1
ATOM 3037 C CA . ASN A 1 366 ? -1.612 24.184 8.098 1.00 26.22 366 ASN A CA 1
ATOM 3038 C C . ASN A 1 366 ? -3.121 23.877 8.176 1.00 26.22 366 ASN A C 1
ATOM 3040 O O . ASN A 1 366 ? -3.873 24.776 8.518 1.00 26.22 366 ASN A O 1
ATOM 3044 N N . ASN A 1 367 ? -3.576 22.645 7.897 1.00 26.08 367 ASN A N 1
ATOM 3045 C CA . ASN A 1 367 ? -5.006 22.277 7.930 1.00 26.08 367 ASN A CA 1
ATOM 3046 C C . ASN A 1 367 ? -5.322 21.035 8.801 1.00 26.08 367 ASN A C 1
ATOM 3048 O O . ASN A 1 367 ? -6.169 20.214 8.432 1.00 26.08 367 ASN A O 1
ATOM 3052 N N . ILE A 1 368 ? -4.636 20.864 9.936 1.00 27.56 368 ILE A N 1
ATOM 3053 C CA . ILE A 1 368 ? -5.073 19.984 11.044 1.00 27.56 368 ILE A CA 1
ATOM 3054 C C . ILE A 1 368 ? -5.503 20.877 12.194 1.00 27.56 368 ILE A C 1
ATOM 3056 O O . ILE A 1 368 ? -6.541 20.547 12.810 1.00 27.56 368 ILE A O 1
#

Sequence (368 aa):
MLNINFLEILLIFFTKILKNKKKNKNKKIIYKKAGEYTSILGNCLSCHTLNGGAPFSGGVSIKTKFGIINTPNITFNKKNGIGKINLRGFIKTLKNGISKNKKFLYPAFPYINYCKTKKKDIKNLYIYLKNLNNENILNRKNKIKFPLNYRSFLIGWRSLFFKKIKIKYNTKKKYNLNRGNYLYKSLCHCEICHNKLNNFGFNNKNFKGLGYTFIEKEKVININNNKNNIKKKNIFNIYKLIKYGLNREKFINIQMGEIVEKSIQYFSKIDIISISKKIKNNINKNIILKNRKNLININKLYKLKKKYKNYCKKCHGKLFLGNFPLYPNIKLKIKSKNIKNLIKNSKNINTNKKMYSSIMPFLNINNI

InterPro domains:
  IPR009056 Cytochrome c-like domain [PS51007] (30-133)
  IPR036909 Cytochrome c-like domain superfamily [SSF46626] (42-151)
  IPR051459 Cytochrome c-type Dehydrogenase [PTHR35008] (33-361)

Foldseek 3Di:
DDCPDPVNVVVVVVVVVVVVVVVVVVVLVVLLVLLLLLCLLLLQQVQQADFLGDGQQWQDWFQFPFFTDTGFRCALAPPGHCVVADLVNQLCCLQPQADPVRFHHDCVSVSLAQVQDDSSSSVSNVSNRPPDDRDPHHTDDTDGDPPVVDSVVVVVVCVVARDSDYDDDDPPDDPLQSLLVSSCRHSNVVQQQQADQDPVSDRDPPDDAFGADRRPRDGHHNLLDPVVVLLVDDLVQQLCCQQQQDDQPDGHDPVSLVSNLSHRVPDDSSSSSSNSVNSNPSYDDDDDDDDDDDDDPVVVVVVVLVCCVPPPCVACNNRQSGQPPLTHRDDPPPDDDDPPVVVVPSPDDDDPDNRPRPPVPDPPVVPD

Organism: NCBI:txid1160784

Mean predicted aligned error: 14.24 Å

Radius of gyration: 23.93 Å; Cα contacts (8 Å, |Δi|>4): 502; chains: 1; bounding box: 67×62×72 Å

Secondary structure (DSSP, 8-state):
-----HHHHHHHHHHHHHHHHHHHHHHHHHHHHHHHHHHHHTTHHHHHB-TTSPTT-B--EEEET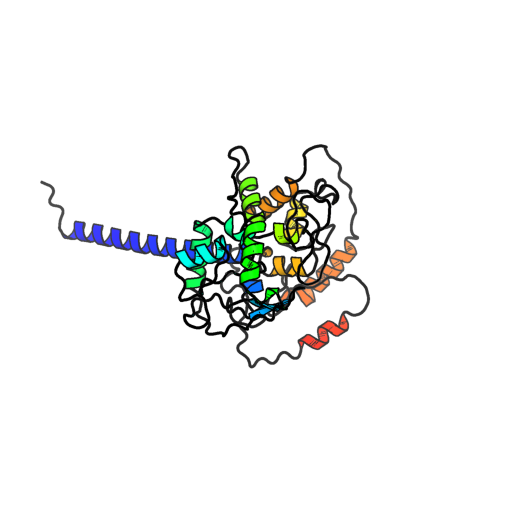TEEEEPPP-SS-TTTSSTT--HHHHHHHHHH-B-TTSPBPPTTS-HHHHTTS-HHHHHHHHHHHHTS----PPPPPPEEPTTTTSHHHHHHHHHHH---------TTS-HHHHHHHHHHHTTT-THHHHS-B-TTS-B-TT--S--B-TTT--B---TT-GGGSGGGS-HHHHHHHHHHSB-SS-B--HHHHHHHHHTGGGS-HHHHHHHHHHHHHSS--------------HHHHHHHHHHHHHHTHHHH-TTS--BTTTB---------S--HHHHHTTS-----S-----S-TT--GGG-

Solvent-accessible surface area (backbone atoms only — not comparable to full-atom values): 20988 Å² total; per-residue (Å²): 133,87,84,76,54,72,66,59,59,50,50,55,51,52,52,52,50,51,53,49,52,52,51,51,53,52,50,53,53,51,36,34,55,52,3,46,52,40,36,36,51,44,39,44,54,68,46,14,24,32,86,54,38,58,80,31,29,10,61,31,74,45,57,43,97,60,33,35,45,41,29,55,18,58,14,42,13,66,85,40,26,44,41,78,54,51,72,69,52,49,52,41,25,41,44,67,26,32,43,94,84,72,42,78,53,64,73,90,54,58,22,86,19,31,38,39,42,56,68,67,54,54,50,20,27,50,54,26,40,64,73,47,73,56,46,80,38,76,58,57,79,62,52,47,42,85,73,71,58,44,68,68,58,53,50,61,52,40,68,78,68,60,70,93,57,74,75,83,75,56,86,93,48,60,66,50,48,48,50,8,50,46,43,38,53,7,49,48,37,44,48,68,39,27,26,21,50,44,100,90,70,39,73,44,92,88,59,93,58,58,2,48,43,74,74,74,69,47,79,29,70,29,60,66,47,74,86,72,54,56,78,80,52,53,55,66,53,46,33,35,31,52,46,60,32,35,45,101,87,50,69,59,55,71,71,58,36,51,45,20,55,64,16,47,52,75,54,54,72,68,55,46,49,10,36,24,47,31,51,51,64,53,47,85,92,78,88,81,91,82,92,79,92,78,80,72,69,61,69,62,55,49,56,52,49,50,52,36,63,76,76,40,26,90,57,18,36,98,66,43,47,22,40,48,63,86,23,65,54,63,80,82,69,91,67,88,88,77,70,72,68,70,65,66,70,72,76,81,72,82,79,89,59,93,64,45,74,55,48,72,93,73,74,72,77,90,81,121

pLDDT: mean 70.19, std 21.48, range [26.08, 97.06]